Protein AF-A0A961GZ36-F1 (afdb_monomer)

Radius of gyration: 42.58 Å; Cα contacts (8 Å, |Δi|>4): 737; chains: 1; bounding box: 93×41×140 Å

Nearest PDB structures (foldseek):
  4g4x-assembly1_A  TM=8.400E-01  e=2.045E-06  Acinetobacter baumannii TCDC-AB0715
  4pwt-assembly1_A  TM=7.820E-01  e=7.778E-06  Yersinia pestis CO92
  3cyp-assembly3_B  TM=8.370E-01  e=1.594E-04  unclassified
  5jir-assembly3_B  TM=5.683E-01  e=6.422E-04  Treponema pallidum subsp. pallidum str. Nichols
  5jir-assembly3_A  TM=4.006E-01  e=1.689E-04  Treponema pallidum subsp. pallidum str. Nichols

Foldseek 3Di:
DVVVVVVVCVVVVVVVVVVVQVCCVPPVVVVLQVVLVVLLVVLVWPPWDWDDDPQEIAIATEHQDVVSLVSSVVSNCPSPPHDYDVVSSHYAYEWAWDWDDDPQEIEIATEDEDDCQLVVVVVQVCQQCVSHHYHDPRYYYDNRYDYDPPADPPDDCPGPRCVVVLVVSAFAWKWKWWDDPQEIEIATEALDPLLLVLQQVLCVVLSVRHYYHCPRYYYHNRYDHDLLSPRPLVSVLSNLQSNADDGWMWIAHPVLEIEIEFEDEPVSVVVSVVSCCSRSVNDHYHYHYQHAFDSLPGVPDDFPFPFDPVLVVVLCVVQPVDKQADDPLDLAGDPVSLVSLLVCLVSLVVSPPRFAKEWEFAFAPVDDPVSSQVSSQSNSVNSLVSSVVSVRHCPRYYYYYTGHDDPPRPNHDPDHGMIGMGTD

Sequence (424 aa):
MRLSLIFFMLILLPLATGVHAWLFCRDNLPALTQEAVTRLKDAGVRDPVVDVRFFDIAVTGEAPDPAAREKALASIRTLVPLRLQPGADRIHVLASLSAKLDQNTLSLSGWFPEGDEIKNVRQLFAELRPDLTIKSDDLHTAPEVRWPEGVKPPLTMNSAMLKPIIDILRVPAELHIKADGDEIVLSGLLSKAALKEELVATMAEVAGGRVVDPAALKASPHVLPASFAKEEALAAFVHSFFSVPPPRSFDIGSDGIPHLKGAATRQMESSWLGLLRPVTGSAKVDAQFTLVPSIYHFPGYQTQTRLPPEVLESLRQALHGFVITFETGTSRLSAEEQTHLATLAPALLAAGPALGLVIGAHPDPAGPASAEEALARARAGAVLSFLIEQGVPSADMNAVVFDPVPAGSPSAPAVPRSVELLIK

Secondary structure (DSSP, 8-state):
-HHHHHHHHHHHHHHHHHHHHHHIIIIIHHHHHHHHHHHHHHTT-EEEEEEEETTEEEEEEEESSHHHHHHHHHHHHTSTT-EEEEEEEEEEEEPEEEEEEETTEEEEEEEE-SSSHHHHHHHHHHHH-TTSEEEEEEEEE-TTEEPPTT--SSP-TT-TTTHHHHHHH-EE-EEEEEEETTEEEEEEEES-HHHHHHHHHHHHHHHTTSEEEEEEEEE-TTEEPPTT--HHHHHHHHHHHHSSPSPEEEEE-TT--EEEEEEE-HHHHHHHHHHHHHHHTTPPPEEEEEE-SSGGGSTTPPP---S-HHHHHHHHHHHTT-EEE--TT--PPPHHHHHHHHHHHHHHHHHGGG--EEEEE---TTS-HHHHHHHHHHHHHHHHHHHHHTT---TTEEEEEPPPPPTTSTTS-SSSSEEEEEE-

pLDDT: mean 90.59, std 4.97, range [60.5, 97.94]

Mean predicted aligned error: 10.3 Å

Structure (mmCIF, N/CA/C/O backbone):
data_AF-A0A961GZ36-F1
#
_entry.id   AF-A0A961GZ36-F1
#
loop_
_atom_site.group_PDB
_atom_site.id
_atom_site.type_symbol
_atom_site.label_atom_id
_atom_site.label_alt_id
_atom_site.label_comp_id
_atom_site.label_asym_id
_atom_site.label_entity_id
_atom_site.label_seq_id
_atom_site.pdbx_PDB_ins_code
_atom_site.Cartn_x
_atom_site.Cartn_y
_atom_site.Cartn_z
_atom_site.occupancy
_atom_site.B_iso_or_equiv
_atom_site.auth_seq_id
_atom_site.auth_comp_id
_atom_site.auth_asym_id
_atom_site.auth_atom_id
_atom_site.pdbx_PDB_model_num
ATOM 1 N N . MET A 1 1 ? 57.872 7.640 -95.550 1.00 60.50 1 MET A N 1
ATOM 2 C CA . MET A 1 1 ? 56.718 8.302 -94.889 1.00 60.50 1 MET A CA 1
ATOM 3 C C . MET A 1 1 ? 56.057 7.471 -93.784 1.00 60.50 1 MET A C 1
ATOM 5 O O . MET A 1 1 ? 55.723 8.056 -92.767 1.00 60.50 1 MET A O 1
ATOM 9 N N . ARG A 1 2 ? 55.907 6.138 -93.899 1.00 65.12 2 ARG A N 1
ATOM 10 C CA . ARG A 1 2 ? 55.229 5.316 -92.866 1.00 65.12 2 ARG A CA 1
ATOM 11 C C . ARG A 1 2 ? 55.937 5.270 -91.493 1.00 65.12 2 ARG A C 1
ATOM 13 O O . ARG A 1 2 ? 55.259 5.273 -90.479 1.00 65.12 2 ARG A O 1
ATOM 20 N N . LEU A 1 3 ? 57.275 5.310 -91.447 1.00 73.50 3 LEU A N 1
ATOM 21 C CA . LEU A 1 3 ? 58.051 5.235 -90.192 1.00 73.50 3 LEU A CA 1
ATOM 22 C C . LEU A 1 3 ? 57.933 6.501 -89.316 1.00 73.50 3 LEU A C 1
ATOM 24 O O . LEU A 1 3 ? 57.752 6.407 -88.109 1.00 73.50 3 LEU A O 1
ATOM 28 N N . SER A 1 4 ? 57.989 7.691 -89.922 1.00 74.69 4 SER A N 1
ATOM 29 C CA . SER A 1 4 ? 57.889 8.971 -89.199 1.00 74.69 4 SER A CA 1
ATOM 30 C C . SER A 1 4 ? 56.504 9.168 -88.565 1.00 74.69 4 SER A C 1
ATOM 32 O O . SER A 1 4 ? 56.396 9.699 -87.465 1.00 74.69 4 SER A O 1
ATOM 34 N N . LEU A 1 5 ? 55.458 8.643 -89.209 1.00 78.00 5 LEU A N 1
ATOM 35 C CA . LEU A 1 5 ? 54.084 8.672 -88.704 1.00 78.00 5 LEU A CA 1
ATOM 36 C C . LEU A 1 5 ? 53.902 7.763 -87.472 1.00 78.00 5 LEU A C 1
ATOM 38 O O . LEU A 1 5 ? 53.194 8.130 -86.538 1.00 78.00 5 LEU A O 1
ATOM 42 N N . ILE A 1 6 ? 54.609 6.626 -87.425 1.00 79.62 6 ILE A N 1
ATOM 43 C CA . ILE A 1 6 ? 54.638 5.726 -86.259 1.00 79.62 6 ILE A CA 1
ATOM 44 C C . ILE A 1 6 ? 55.345 6.395 -85.071 1.00 79.62 6 ILE A C 1
ATOM 46 O O . ILE A 1 6 ? 54.827 6.351 -83.959 1.00 79.62 6 ILE A O 1
ATOM 50 N N . PHE A 1 7 ? 56.479 7.069 -85.293 1.00 81.06 7 PHE A N 1
ATOM 51 C CA . PHE A 1 7 ? 57.174 7.809 -84.229 1.00 81.06 7 PHE A CA 1
ATOM 52 C C . PHE A 1 7 ? 56.338 8.969 -83.675 1.00 81.06 7 PHE A C 1
ATOM 54 O O . PHE A 1 7 ? 56.270 9.142 -82.460 1.00 81.06 7 PHE A O 1
ATOM 61 N N . PHE A 1 8 ? 55.647 9.720 -84.538 1.00 83.50 8 PHE A N 1
ATOM 62 C CA . PHE A 1 8 ? 54.717 10.757 -84.088 1.00 83.50 8 PHE A CA 1
ATOM 63 C C . PHE A 1 8 ? 53.566 10.179 -83.259 1.00 83.50 8 PHE A C 1
ATOM 65 O O . PHE A 1 8 ? 53.256 10.732 -82.209 1.00 83.50 8 PHE A O 1
ATOM 72 N N . MET A 1 9 ? 52.969 9.052 -83.667 1.00 80.50 9 MET A N 1
ATOM 73 C CA . MET A 1 9 ? 51.923 8.399 -82.868 1.00 80.50 9 MET A CA 1
ATOM 74 C C . MET A 1 9 ? 52.439 7.869 -81.525 1.00 80.50 9 MET A C 1
ATOM 76 O O . MET A 1 9 ? 51.750 8.019 -80.520 1.00 80.50 9 MET A O 1
ATOM 80 N N . LEU A 1 10 ? 53.654 7.316 -81.477 1.00 83.31 10 LEU A N 1
ATOM 81 C CA . LEU A 1 10 ? 54.268 6.832 -80.235 1.00 83.31 10 LEU A CA 1
ATOM 82 C C . LEU A 1 10 ? 54.576 7.958 -79.238 1.00 83.31 10 LEU A C 1
ATOM 84 O O . LEU A 1 10 ? 54.547 7.715 -78.038 1.00 83.31 10 LEU A O 1
ATOM 88 N N . ILE A 1 11 ? 54.843 9.177 -79.716 1.00 83.06 11 ILE A N 1
ATOM 89 C CA . ILE A 1 11 ? 55.066 10.360 -78.867 1.00 83.06 11 ILE A CA 1
ATOM 90 C C . ILE A 1 11 ? 53.740 11.038 -78.488 1.00 83.06 11 ILE A C 1
ATOM 92 O O . ILE A 1 11 ? 53.576 11.505 -77.362 1.00 83.06 11 ILE A O 1
ATOM 96 N N . LEU A 1 12 ? 52.769 11.080 -79.404 1.00 86.50 12 LEU A N 1
ATOM 97 C CA . LEU A 1 12 ? 51.469 11.712 -79.165 1.00 86.50 12 LEU A CA 1
ATOM 98 C C . LEU A 1 12 ? 50.587 10.909 -78.210 1.00 86.50 12 LEU A C 1
ATOM 100 O O . LEU A 1 12 ? 49.840 11.508 -77.443 1.00 86.50 12 LEU A O 1
ATOM 104 N N . LEU A 1 13 ? 50.679 9.578 -78.222 1.00 87.06 13 LEU A N 1
ATOM 105 C CA . LEU A 1 13 ? 49.897 8.716 -77.339 1.00 87.06 13 LEU A CA 1
ATOM 106 C C . LEU A 1 13 ? 50.131 9.013 -75.840 1.00 87.06 13 LEU A C 1
ATOM 108 O O . LEU A 1 13 ? 49.145 9.302 -75.162 1.00 87.06 13 LEU A O 1
ATOM 112 N N . PRO A 1 14 ? 51.372 9.025 -75.304 1.00 88.38 14 PRO A N 1
ATOM 113 C CA . PRO A 1 14 ? 51.609 9.333 -73.894 1.00 88.38 14 PRO A CA 1
ATOM 114 C C . PRO A 1 14 ? 51.188 10.764 -73.530 1.00 88.38 14 PRO A C 1
ATOM 116 O O . PRO A 1 14 ? 50.630 10.985 -72.453 1.00 88.38 14 PRO A O 1
ATOM 119 N N . LEU A 1 15 ? 51.378 11.727 -74.441 1.00 88.19 15 LEU A N 1
ATOM 120 C CA . LEU A 1 15 ? 50.942 13.110 -74.243 1.00 88.19 15 LEU A CA 1
ATOM 121 C C . LEU A 1 15 ? 49.411 13.202 -74.146 1.00 88.19 15 LEU A C 1
ATOM 123 O O . LEU A 1 15 ? 48.887 13.811 -73.215 1.00 88.19 15 LEU A O 1
ATOM 127 N N . ALA A 1 16 ? 48.693 12.545 -75.059 1.00 87.00 16 ALA A N 1
ATOM 128 C CA . ALA A 1 16 ? 47.236 12.487 -75.054 1.00 87.00 16 ALA A CA 1
ATOM 129 C C . ALA A 1 16 ? 46.701 11.790 -73.795 1.00 87.00 16 ALA A C 1
ATOM 131 O O . ALA A 1 16 ? 45.767 12.292 -73.173 1.00 87.00 16 ALA A O 1
ATOM 132 N N . THR A 1 17 ? 47.323 10.687 -73.360 1.00 86.69 17 THR A N 1
ATOM 133 C CA . THR A 1 17 ? 46.942 10.017 -72.106 1.00 86.69 17 THR A CA 1
ATOM 134 C C . THR A 1 17 ? 47.209 10.884 -70.878 1.00 86.69 17 THR A C 1
ATOM 136 O O . THR A 1 17 ? 46.384 10.910 -69.970 1.00 86.69 17 THR A O 1
ATOM 139 N N . GLY A 1 18 ? 48.312 11.640 -70.858 1.00 88.12 18 GLY A N 1
ATOM 140 C CA . GLY A 1 18 ? 48.641 12.549 -69.760 1.00 88.12 18 GLY A CA 1
ATOM 141 C C . GLY A 1 18 ? 47.663 13.719 -69.661 1.00 88.12 18 GLY A C 1
ATOM 142 O O . GLY A 1 18 ? 47.159 14.008 -68.579 1.00 88.12 18 GLY A O 1
ATOM 143 N N . VAL A 1 19 ? 47.327 14.343 -70.795 1.00 88.75 19 VAL A N 1
ATOM 144 C CA . VAL A 1 19 ? 46.321 15.417 -70.860 1.00 88.75 19 VAL A CA 1
ATOM 145 C C . VAL A 1 19 ? 44.942 14.894 -70.464 1.00 88.75 19 VAL A C 1
ATOM 147 O O . VAL A 1 19 ? 44.250 15.541 -69.683 1.00 88.75 19 VAL A O 1
ATOM 150 N N . HIS A 1 20 ? 44.550 13.710 -70.942 1.00 86.56 20 HIS A N 1
ATOM 151 C CA . HIS A 1 20 ? 43.265 13.120 -70.580 1.00 86.56 20 HIS A CA 1
ATOM 152 C C . HIS A 1 20 ? 43.189 12.781 -69.084 1.00 86.56 20 HIS A C 1
ATOM 154 O O . HIS A 1 20 ? 42.182 13.100 -68.449 1.00 86.56 20 HIS A O 1
ATOM 160 N N . ALA A 1 21 ? 44.237 12.187 -68.508 1.00 84.88 21 ALA A N 1
ATOM 161 C CA . ALA A 1 21 ? 44.302 11.898 -67.077 1.00 84.88 21 ALA A CA 1
ATOM 162 C C . ALA A 1 21 ? 44.250 13.186 -66.243 1.00 84.88 21 ALA A C 1
ATOM 164 O O . ALA A 1 21 ? 43.517 13.256 -65.261 1.00 84.88 21 ALA A O 1
ATOM 165 N N . TRP A 1 22 ? 44.966 14.230 -66.666 1.00 88.50 22 TRP A N 1
ATOM 166 C CA . TRP A 1 22 ? 44.941 15.525 -65.995 1.00 88.50 22 TRP A CA 1
ATOM 167 C C . TRP A 1 22 ? 43.556 16.184 -66.043 1.00 88.50 22 TRP A C 1
ATOM 169 O O . TRP A 1 22 ? 43.049 16.596 -65.002 1.00 88.50 22 TRP A O 1
ATOM 179 N N . LEU A 1 23 ? 42.910 16.222 -67.215 1.00 86.69 23 LEU A N 1
ATOM 180 C CA . LEU A 1 23 ? 41.544 16.742 -67.366 1.00 86.69 23 LEU A CA 1
ATOM 181 C C . LEU A 1 23 ? 40.539 15.940 -66.534 1.00 86.69 23 LEU A C 1
ATOM 183 O O . LEU A 1 23 ? 39.668 16.515 -65.889 1.00 86.69 23 LEU A O 1
ATOM 187 N N . PHE A 1 24 ? 40.681 14.614 -66.499 1.00 86.50 24 PHE A N 1
ATOM 188 C CA . PHE A 1 24 ? 39.834 13.758 -65.675 1.00 86.50 24 PHE A CA 1
ATOM 189 C C . PHE A 1 24 ? 39.994 14.067 -64.182 1.00 86.50 24 PHE A C 1
ATOM 191 O O . PHE A 1 24 ? 38.996 14.272 -63.495 1.00 86.50 24 PHE A O 1
ATOM 198 N N . CYS A 1 25 ? 41.232 14.169 -63.691 1.00 85.69 25 CYS A N 1
ATOM 199 C CA . CYS A 1 25 ? 41.509 14.491 -62.293 1.00 85.69 25 CYS A CA 1
ATOM 200 C C . CYS A 1 25 ? 41.062 15.905 -61.903 1.00 85.69 25 CYS A C 1
ATOM 202 O O . CYS A 1 25 ? 40.635 16.108 -60.770 1.00 85.69 25 CYS A O 1
ATOM 204 N N . ARG A 1 26 ? 41.166 16.882 -62.812 1.00 87.94 26 ARG A N 1
ATOM 205 C CA . ARG A 1 26 ? 40.810 18.276 -62.524 1.00 87.94 26 ARG A CA 1
ATOM 206 C C . ARG A 1 26 ? 39.303 18.515 -62.566 1.00 87.94 26 ARG A C 1
ATOM 208 O O . ARG A 1 26 ? 38.779 19.161 -61.665 1.00 87.94 26 ARG A O 1
ATOM 215 N N . ASP A 1 27 ? 38.627 17.997 -63.591 1.00 87.56 27 ASP A N 1
ATOM 216 C CA . ASP A 1 27 ? 37.259 18.414 -63.914 1.00 87.56 27 ASP A CA 1
ATOM 217 C C . ASP A 1 27 ? 36.219 17.339 -63.539 1.00 87.56 27 ASP A C 1
ATOM 219 O O . ASP A 1 27 ? 35.166 17.666 -62.995 1.00 87.56 27 ASP A O 1
ATOM 223 N N . ASN A 1 28 ? 36.513 16.050 -63.757 1.00 87.06 28 ASN A N 1
ATOM 224 C CA . ASN A 1 28 ? 35.546 14.967 -63.519 1.00 87.06 28 ASN A CA 1
ATOM 225 C C . ASN A 1 28 ? 35.609 14.401 -62.094 1.00 87.06 28 ASN A C 1
ATOM 227 O O . ASN A 1 28 ? 34.571 14.109 -61.505 1.00 87.06 28 ASN A O 1
ATOM 231 N N . LEU A 1 29 ? 36.809 14.245 -61.525 1.00 88.00 29 LEU A N 1
ATOM 232 C CA . LEU A 1 29 ? 36.986 13.608 -60.216 1.00 88.00 29 LEU A CA 1
ATOM 233 C C . LEU A 1 29 ? 36.260 14.363 -59.084 1.00 88.00 29 LEU A C 1
ATOM 235 O O . LEU A 1 29 ? 35.521 13.711 -58.350 1.00 88.00 29 LEU A O 1
ATOM 239 N N . PRO A 1 30 ? 36.346 15.706 -58.956 1.00 90.19 30 PRO A N 1
ATOM 240 C CA . PRO A 1 30 ? 35.606 16.427 -57.917 1.00 90.19 30 PRO A CA 1
ATOM 241 C C . PRO A 1 30 ? 34.084 16.290 -58.053 1.00 90.19 30 PRO A C 1
ATOM 243 O O . PRO A 1 30 ? 33.390 16.133 -57.050 1.00 90.19 30 PRO A O 1
ATOM 246 N N . ALA A 1 31 ? 33.568 16.310 -59.287 1.00 90.06 31 ALA A N 1
ATOM 247 C CA . ALA A 1 31 ? 32.140 16.159 -59.558 1.00 90.06 31 ALA A CA 1
ATOM 248 C C . ALA A 1 31 ? 31.639 14.757 -59.178 1.00 90.06 31 ALA A C 1
ATOM 250 O O . ALA A 1 31 ? 30.627 14.636 -58.490 1.00 90.06 31 ALA A O 1
ATOM 251 N N . LEU A 1 32 ? 32.386 13.710 -59.545 1.00 90.31 32 LEU A N 1
ATOM 252 C CA . LEU A 1 32 ? 32.070 12.324 -59.190 1.00 90.31 32 LEU A CA 1
ATOM 253 C C . LEU A 1 32 ? 32.143 12.087 -57.675 1.00 90.31 32 LEU A C 1
ATOM 255 O O . LEU A 1 32 ? 31.277 11.413 -57.120 1.00 90.31 32 LEU A O 1
ATOM 259 N N . THR A 1 33 ? 33.131 12.670 -56.985 1.00 91.31 33 THR A N 1
ATOM 260 C CA . THR A 1 33 ? 33.223 12.612 -55.517 1.00 91.31 33 THR A CA 1
ATOM 261 C C . THR A 1 33 ? 32.017 13.286 -54.865 1.00 91.31 33 THR A C 1
ATOM 263 O O . THR A 1 33 ? 31.412 12.720 -53.956 1.00 91.31 33 THR A O 1
ATOM 266 N N . GLN A 1 34 ? 31.623 14.469 -55.345 1.00 92.31 34 GLN A N 1
ATOM 267 C CA . GLN A 1 34 ? 30.468 15.189 -54.813 1.00 92.31 34 GLN A CA 1
ATOM 268 C C . GLN A 1 34 ? 29.155 14.438 -55.072 1.00 92.31 34 GLN A C 1
ATOM 270 O O . GLN A 1 34 ? 28.289 14.384 -54.195 1.00 92.31 34 GLN A O 1
ATOM 275 N N . GLU A 1 35 ? 29.006 13.827 -56.246 1.00 93.31 35 GLU A N 1
ATOM 276 C CA . GLU A 1 35 ? 27.854 12.988 -56.571 1.00 93.31 35 GLU A CA 1
ATOM 277 C C . GLU A 1 35 ? 27.797 11.750 -55.667 1.00 93.31 35 GLU A C 1
ATOM 279 O O . GLU A 1 35 ? 26.744 11.453 -55.104 1.00 93.31 35 GLU A O 1
ATOM 284 N N . ALA A 1 36 ? 28.928 11.073 -55.446 1.00 92.69 36 ALA A N 1
ATOM 285 C CA . ALA A 1 36 ? 29.014 9.938 -54.531 1.00 92.69 36 ALA A CA 1
ATOM 286 C C . ALA A 1 36 ? 28.624 10.328 -53.095 1.00 92.69 36 ALA A C 1
ATOM 288 O O . ALA A 1 36 ? 27.807 9.650 -52.475 1.00 92.69 36 ALA A O 1
ATOM 289 N N . VAL A 1 37 ? 29.139 11.453 -52.582 1.00 93.81 37 VAL A N 1
ATOM 290 C CA . VAL A 1 37 ? 28.753 11.992 -51.266 1.00 93.81 37 VAL A CA 1
ATOM 291 C C . VAL A 1 37 ? 27.253 12.284 -51.207 1.00 93.81 37 VAL A C 1
ATOM 293 O O . VAL A 1 37 ? 26.606 11.956 -50.214 1.00 93.81 37 VAL A O 1
ATOM 296 N N . THR A 1 38 ? 26.688 12.873 -52.262 1.00 94.31 38 THR A N 1
ATOM 297 C CA . THR A 1 38 ? 25.256 13.202 -52.332 1.00 94.31 38 THR A CA 1
ATOM 298 C C . THR A 1 38 ? 24.408 11.934 -52.268 1.00 94.31 38 THR A C 1
ATOM 300 O O . THR A 1 38 ? 23.538 11.833 -51.411 1.00 94.31 38 THR A O 1
ATOM 303 N N . ARG A 1 39 ? 24.742 10.907 -53.059 1.00 93.81 39 ARG A N 1
ATOM 304 C CA . ARG A 1 39 ? 24.033 9.617 -53.033 1.00 93.81 39 ARG A CA 1
ATOM 305 C C . ARG A 1 39 ? 24.123 8.911 -51.680 1.00 93.81 39 ARG A C 1
ATOM 307 O O . ARG A 1 39 ? 23.142 8.318 -51.240 1.00 93.81 39 ARG A O 1
ATOM 314 N N . LEU A 1 40 ? 25.272 8.987 -51.002 1.00 92.44 40 LEU A N 1
ATOM 315 C CA . LEU A 1 40 ? 25.424 8.436 -49.650 1.00 92.44 40 LEU A CA 1
ATOM 316 C C . LEU A 1 40 ? 24.527 9.166 -48.643 1.00 92.44 40 LEU A C 1
ATOM 318 O O . LEU A 1 40 ? 23.852 8.510 -47.851 1.00 92.44 40 LEU A O 1
ATOM 322 N N . LYS A 1 41 ? 24.464 10.500 -48.706 1.00 91.81 41 LYS A N 1
ATOM 323 C CA . LYS A 1 41 ? 23.565 11.297 -47.857 1.00 91.81 41 LYS A CA 1
ATOM 324 C C . LYS A 1 41 ? 22.093 11.006 -48.151 1.00 91.81 41 LYS A C 1
ATOM 326 O O . LYS A 1 41 ? 21.324 10.821 -47.213 1.00 91.81 41 LYS A O 1
ATOM 331 N N . ASP A 1 42 ? 21.716 10.882 -49.423 1.00 91.94 42 ASP A N 1
ATOM 332 C CA . ASP A 1 42 ? 20.350 10.539 -49.847 1.00 91.94 42 ASP A CA 1
ATOM 333 C C . ASP A 1 42 ? 19.940 9.124 -49.405 1.00 91.94 42 ASP A C 1
ATOM 335 O O . ASP A 1 42 ? 18.765 8.841 -49.160 1.00 91.94 42 ASP A O 1
ATOM 339 N N . ALA A 1 43 ? 20.915 8.221 -49.266 1.00 89.62 43 ALA A N 1
ATOM 340 C CA . ALA A 1 43 ? 20.726 6.895 -48.687 1.00 89.62 43 ALA A CA 1
ATOM 341 C C . ALA A 1 43 ? 20.703 6.895 -47.144 1.00 89.62 43 ALA A C 1
ATOM 343 O O . ALA A 1 43 ? 20.495 5.841 -46.545 1.00 89.62 43 ALA A O 1
ATOM 344 N N . GLY A 1 44 ? 20.880 8.053 -46.501 1.00 89.44 44 GLY A N 1
ATOM 345 C CA . GLY A 1 44 ? 20.821 8.220 -45.049 1.00 89.44 44 GLY A CA 1
ATOM 346 C C . GLY A 1 44 ? 22.146 8.002 -44.316 1.00 89.44 44 GLY A C 1
ATOM 347 O O . GLY A 1 44 ? 22.140 7.938 -43.087 1.00 89.44 44 GLY A O 1
ATOM 348 N N . VAL A 1 45 ? 23.274 7.892 -45.028 1.00 92.12 45 VAL A N 1
ATOM 349 C CA . VAL A 1 45 ? 24.601 7.727 -44.413 1.00 92.12 45 VAL A CA 1
ATOM 350 C C . VAL A 1 45 ? 25.052 9.044 -43.779 1.00 92.12 45 VAL A C 1
ATOM 352 O O . VAL A 1 45 ? 25.080 10.090 -44.433 1.00 92.12 45 VAL A O 1
ATOM 355 N N . ARG A 1 46 ? 25.427 8.985 -42.501 1.00 90.19 46 ARG A N 1
ATOM 356 C CA . ARG A 1 46 ? 25.977 10.102 -41.728 1.00 90.19 46 ARG A CA 1
ATOM 357 C C . ARG A 1 46 ? 27.488 10.176 -41.907 1.00 90.19 46 ARG A C 1
ATOM 359 O O . ARG A 1 46 ? 28.151 9.150 -42.060 1.00 90.19 46 ARG A O 1
ATOM 366 N N . ASP A 1 47 ? 27.985 11.410 -41.940 1.00 88.94 47 ASP A N 1
ATOM 367 C CA . ASP A 1 47 ? 29.397 11.764 -42.126 1.00 88.94 47 ASP A CA 1
ATOM 368 C C . ASP A 1 47 ? 30.124 10.943 -43.211 1.00 88.94 47 ASP A C 1
ATOM 370 O O . ASP A 1 47 ? 31.173 10.347 -42.954 1.00 88.94 47 ASP A O 1
ATOM 374 N N . PRO A 1 48 ? 29.579 10.884 -44.447 1.00 92.69 48 PRO A N 1
ATOM 375 C CA . PRO A 1 48 ? 30.187 10.097 -45.504 1.00 92.69 48 PRO A CA 1
ATOM 376 C C . PRO A 1 48 ? 31.520 10.711 -45.934 1.00 92.69 48 PRO A C 1
ATOM 378 O O . PRO A 1 48 ? 31.585 11.869 -46.354 1.00 92.69 48 PRO A O 1
ATOM 381 N N . VAL A 1 49 ? 32.572 9.898 -45.899 1.00 92.62 49 VAL A N 1
ATOM 382 C CA . VAL A 1 49 ? 33.882 10.222 -46.465 1.00 92.62 49 VAL A CA 1
ATOM 383 C C . VAL A 1 49 ? 34.088 9.363 -47.701 1.00 92.62 49 VAL A C 1
ATOM 385 O O . VAL A 1 49 ? 33.918 8.143 -47.670 1.00 92.62 49 VAL A O 1
ATOM 388 N N . VAL A 1 50 ? 34.446 10.016 -48.802 1.00 92.44 50 VAL A N 1
ATOM 389 C CA . VAL A 1 50 ? 34.676 9.375 -50.095 1.00 92.44 50 VAL A CA 1
ATOM 390 C C . VAL A 1 50 ? 36.100 9.685 -50.547 1.00 92.44 50 VAL A C 1
ATOM 392 O O . VAL A 1 50 ? 36.446 10.850 -50.733 1.00 92.44 50 VAL A O 1
ATOM 395 N N . ASP A 1 51 ? 36.915 8.646 -50.727 1.00 91.50 51 ASP A N 1
ATOM 396 C CA . ASP A 1 51 ? 38.252 8.729 -51.327 1.00 91.50 51 ASP A CA 1
ATOM 397 C C . ASP A 1 51 ? 38.186 8.113 -52.731 1.00 91.50 51 ASP A C 1
ATOM 399 O O . ASP A 1 51 ? 37.882 6.928 -52.885 1.00 91.50 51 ASP A O 1
ATOM 403 N N . VAL A 1 52 ? 38.431 8.924 -53.763 1.00 89.50 52 VAL A N 1
ATOM 404 C CA . VAL A 1 52 ? 38.441 8.480 -55.164 1.00 89.50 52 VAL A CA 1
ATOM 405 C C . VAL A 1 52 ? 39.873 8.500 -55.678 1.00 89.50 52 VAL A C 1
ATOM 407 O O . VAL A 1 52 ? 40.492 9.557 -55.804 1.00 89.50 52 VAL A O 1
ATOM 410 N N . ARG A 1 53 ? 40.390 7.323 -56.035 1.00 86.75 53 ARG A N 1
ATOM 411 C CA . ARG A 1 53 ? 41.721 7.142 -56.621 1.00 86.75 53 ARG A CA 1
ATOM 412 C C . ARG A 1 53 ? 41.572 6.643 -58.050 1.00 86.75 53 ARG A C 1
ATOM 414 O O . ARG A 1 53 ? 41.362 5.456 -58.287 1.00 86.75 53 ARG A O 1
ATOM 421 N N . PHE A 1 54 ? 41.688 7.560 -59.013 1.00 84.56 54 PHE A N 1
ATOM 422 C CA . PHE A 1 54 ? 41.376 7.305 -60.425 1.00 84.56 54 PHE A CA 1
ATOM 423 C C . PHE A 1 54 ? 39.941 6.783 -60.607 1.00 84.56 54 PHE A C 1
ATOM 425 O O . PHE A 1 54 ? 38.999 7.564 -60.524 1.00 84.56 54 PHE A O 1
ATOM 432 N N . PHE A 1 55 ? 39.777 5.480 -60.855 1.00 86.44 55 PHE A N 1
ATOM 433 C CA . PHE A 1 55 ? 38.481 4.824 -61.039 1.00 86.44 55 PHE A CA 1
ATOM 434 C C . PHE A 1 55 ? 38.048 4.013 -59.824 1.00 86.44 55 PHE A C 1
ATOM 436 O O . PHE A 1 55 ? 36.971 3.431 -59.853 1.00 86.44 55 PHE A O 1
ATOM 443 N N . ASP A 1 56 ? 38.860 3.944 -58.774 1.00 90.31 56 ASP A N 1
ATOM 444 C CA . ASP A 1 56 ? 38.550 3.150 -57.597 1.00 90.31 56 ASP A CA 1
ATOM 445 C C . ASP A 1 56 ? 38.030 4.071 -56.490 1.00 90.31 56 ASP A C 1
ATOM 447 O O . ASP A 1 56 ? 38.639 5.097 -56.179 1.00 90.31 56 ASP A O 1
ATOM 451 N N . ILE A 1 57 ? 36.879 3.718 -55.922 1.00 92.12 57 ILE A N 1
ATOM 452 C CA . ILE A 1 57 ? 36.220 4.481 -54.861 1.00 92.12 57 ILE A CA 1
ATOM 453 C C . ILE A 1 57 ? 36.287 3.704 -53.548 1.00 92.12 57 ILE A C 1
ATOM 455 O O . ILE A 1 57 ? 35.989 2.508 -53.502 1.00 92.12 57 ILE A O 1
ATOM 459 N N . ALA A 1 58 ? 36.665 4.399 -52.481 1.00 92.19 58 ALA A N 1
ATOM 460 C CA . ALA A 1 58 ? 36.538 3.946 -51.108 1.00 92.19 58 ALA A CA 1
ATOM 461 C C . ALA A 1 58 ? 35.544 4.846 -50.378 1.00 92.19 58 ALA A C 1
ATOM 463 O O . ALA A 1 58 ? 35.608 6.072 -50.478 1.00 92.19 58 ALA A O 1
ATOM 464 N N . VAL A 1 59 ? 34.620 4.227 -49.652 1.00 93.00 59 VAL A N 1
ATOM 465 C CA . VAL A 1 59 ? 33.566 4.923 -48.915 1.00 93.00 59 VAL A CA 1
ATOM 466 C C . VAL A 1 59 ? 33.616 4.522 -47.452 1.00 93.00 59 VAL A C 1
ATOM 468 O O . VAL A 1 59 ? 33.749 3.342 -47.117 1.00 93.00 59 VAL A O 1
ATOM 471 N N . THR A 1 60 ? 33.499 5.507 -46.572 1.00 90.62 60 THR A N 1
ATOM 472 C CA . THR A 1 60 ? 33.338 5.294 -45.136 1.00 90.62 60 THR A CA 1
ATOM 473 C C . THR A 1 60 ? 32.187 6.144 -44.621 1.00 90.62 60 THR A C 1
ATOM 475 O O . THR A 1 60 ? 31.926 7.216 -45.161 1.00 90.62 60 THR A O 1
ATOM 478 N N . GLY A 1 61 ? 31.497 5.687 -43.585 1.00 90.06 61 GLY A N 1
ATOM 479 C CA . GLY A 1 61 ? 30.411 6.447 -42.967 1.00 90.06 61 GLY A CA 1
ATOM 480 C C . GLY A 1 61 ? 29.540 5.575 -42.076 1.00 90.06 61 GLY A C 1
ATOM 481 O O . GLY A 1 61 ? 29.794 4.376 -41.928 1.00 90.06 61 GLY A O 1
ATOM 482 N N . GLU A 1 62 ? 28.497 6.172 -41.512 1.00 91.00 62 GLU A N 1
ATOM 483 C CA . GLU A 1 62 ? 27.581 5.492 -40.594 1.00 91.00 62 GLU A CA 1
ATOM 484 C C . GLU A 1 62 ? 26.185 5.375 -41.202 1.00 91.00 62 GLU A C 1
ATOM 486 O O . GLU A 1 62 ? 25.542 6.378 -41.509 1.00 91.00 62 GLU A O 1
ATOM 491 N N . ALA A 1 63 ? 25.703 4.149 -41.387 1.00 91.31 63 ALA A N 1
ATOM 492 C CA . ALA A 1 63 ? 24.338 3.888 -41.829 1.00 91.31 63 ALA A CA 1
ATOM 493 C C . ALA A 1 63 ? 23.407 3.665 -40.619 1.00 91.31 63 ALA A C 1
ATOM 495 O O . ALA A 1 63 ? 23.839 3.086 -39.620 1.00 91.31 63 ALA A O 1
ATOM 496 N N . PRO A 1 64 ? 22.132 4.093 -40.696 1.00 87.25 64 PRO A N 1
ATOM 497 C CA . PRO A 1 64 ? 21.176 3.939 -39.599 1.00 87.25 64 PRO A CA 1
ATOM 498 C C . PRO A 1 64 ? 20.740 2.483 -39.374 1.00 87.25 64 PRO A C 1
ATOM 500 O O . PRO A 1 64 ? 20.465 2.102 -38.241 1.00 87.25 64 PRO A O 1
ATOM 503 N N . ASP A 1 65 ? 20.691 1.676 -40.434 1.00 90.25 65 ASP A N 1
ATOM 504 C CA . ASP A 1 65 ? 20.313 0.264 -40.398 1.00 90.25 65 ASP A CA 1
ATOM 505 C C . ASP A 1 65 ? 20.981 -0.511 -41.561 1.00 90.25 65 ASP A C 1
ATOM 507 O O . ASP A 1 65 ? 21.527 0.107 -42.491 1.00 90.25 65 ASP A O 1
ATOM 511 N N . PRO A 1 66 ? 20.977 -1.860 -41.533 1.00 90.44 66 PRO A N 1
ATOM 512 C CA . PRO A 1 66 ? 21.588 -2.665 -42.592 1.00 90.44 66 PRO A CA 1
ATOM 513 C C . PRO A 1 66 ? 20.961 -2.465 -43.979 1.00 90.44 66 PRO A C 1
ATOM 515 O O . PRO A 1 66 ? 21.682 -2.462 -44.977 1.00 90.44 66 PRO A O 1
ATOM 518 N N . ALA A 1 67 ? 19.651 -2.216 -44.071 1.00 89.75 67 ALA A N 1
ATOM 519 C CA . ALA A 1 67 ? 18.982 -1.996 -45.355 1.00 89.75 67 ALA A CA 1
ATOM 520 C C . ALA A 1 67 ? 19.421 -0.670 -46.004 1.00 89.75 67 ALA A C 1
ATOM 522 O O . ALA A 1 67 ? 19.658 -0.601 -47.213 1.00 89.75 67 ALA A O 1
ATOM 523 N N . ALA A 1 68 ? 19.602 0.382 -45.205 1.00 89.62 68 ALA A N 1
ATOM 524 C CA . ALA A 1 68 ? 20.154 1.660 -45.630 1.00 89.62 68 ALA A CA 1
ATOM 525 C C . ALA A 1 68 ? 21.613 1.514 -46.080 1.00 89.62 68 ALA A C 1
ATOM 527 O O . ALA A 1 68 ? 21.992 2.080 -47.109 1.00 89.62 68 ALA A O 1
ATOM 528 N N . ARG A 1 69 ? 22.419 0.700 -45.379 1.00 92.25 69 ARG A N 1
ATOM 529 C CA . ARG A 1 69 ? 23.784 0.352 -45.811 1.00 92.25 69 ARG A CA 1
ATOM 530 C C . ARG A 1 69 ? 23.773 -0.314 -47.187 1.00 92.25 69 ARG A C 1
ATOM 532 O O . ARG A 1 69 ? 24.517 0.110 -48.070 1.00 92.25 69 ARG A O 1
ATOM 539 N N . GLU A 1 70 ? 22.934 -1.325 -47.399 1.00 90.94 70 GLU A N 1
ATOM 540 C CA . GLU A 1 70 ? 22.834 -2.006 -48.695 1.00 90.94 70 GLU A CA 1
ATOM 541 C C . GLU A 1 70 ? 22.380 -1.063 -49.811 1.00 90.94 70 GLU A C 1
ATOM 543 O O . GLU A 1 70 ? 22.990 -1.034 -50.884 1.00 90.94 70 GLU A O 1
ATOM 548 N N . LYS A 1 71 ? 21.367 -0.230 -49.544 1.00 91.44 71 LYS A N 1
ATOM 549 C CA . LYS A 1 71 ? 20.889 0.797 -50.476 1.00 91.44 71 LYS A CA 1
ATOM 550 C C . LYS A 1 71 ? 21.996 1.792 -50.834 1.00 91.44 71 LYS A C 1
ATOM 552 O O . LYS A 1 71 ? 22.163 2.120 -52.010 1.00 91.44 71 LYS A O 1
ATOM 557 N N . ALA A 1 72 ? 22.782 2.235 -49.852 1.00 92.00 72 ALA A N 1
ATOM 558 C CA . ALA A 1 72 ? 23.916 3.129 -50.061 1.00 92.00 72 ALA A CA 1
ATOM 559 C C . ALA A 1 72 ? 24.978 2.479 -50.960 1.00 92.00 72 ALA A C 1
ATOM 561 O O . ALA A 1 72 ? 25.379 3.064 -51.968 1.00 92.00 72 ALA A O 1
ATOM 562 N N . LEU A 1 73 ? 25.374 1.237 -50.672 1.00 91.81 73 LEU A N 1
ATOM 563 C CA . LEU A 1 73 ? 26.355 0.509 -51.483 1.00 91.81 73 LEU A CA 1
ATOM 564 C C . LEU A 1 73 ? 25.849 0.235 -52.903 1.00 91.81 73 LEU A C 1
ATOM 566 O O . LEU A 1 73 ? 26.609 0.380 -53.862 1.00 91.81 73 LEU A O 1
ATOM 570 N N . ALA A 1 74 ? 24.570 -0.106 -53.062 1.00 91.75 74 ALA A N 1
ATOM 571 C CA . ALA A 1 74 ? 23.944 -0.254 -54.371 1.00 91.75 74 ALA A CA 1
ATOM 572 C C . ALA A 1 74 ? 23.977 1.069 -55.156 1.00 91.75 74 ALA A C 1
ATOM 574 O O . ALA A 1 74 ? 24.368 1.079 -56.323 1.00 91.75 74 ALA A O 1
ATOM 575 N N . SER A 1 75 ? 23.660 2.196 -54.510 1.00 91.88 75 SER A N 1
ATOM 576 C CA . SER A 1 75 ? 23.682 3.519 -55.148 1.00 91.88 75 SER A CA 1
ATOM 577 C C . SER A 1 75 ? 25.077 3.913 -55.652 1.00 91.88 75 SER A C 1
ATOM 579 O O . SER A 1 75 ? 25.194 4.461 -56.752 1.00 91.88 75 SER A O 1
ATOM 581 N N . ILE A 1 76 ? 26.133 3.555 -54.912 1.00 92.56 76 ILE A N 1
ATOM 582 C CA . ILE A 1 76 ? 27.528 3.784 -55.306 1.00 92.56 76 ILE A CA 1
ATOM 583 C C . ILE A 1 76 ? 27.945 2.865 -56.454 1.00 92.56 76 ILE A C 1
ATOM 585 O O . ILE A 1 76 ? 28.576 3.323 -57.400 1.00 92.56 76 ILE A O 1
ATOM 589 N N . ARG A 1 77 ? 27.542 1.588 -56.436 1.00 90.69 77 ARG A N 1
ATOM 590 C CA . ARG A 1 77 ? 27.853 0.632 -57.517 1.00 90.69 77 ARG A CA 1
ATOM 591 C C . ARG A 1 77 ? 27.255 1.029 -58.870 1.00 90.69 77 ARG A C 1
ATOM 593 O O . ARG A 1 77 ? 27.774 0.617 -59.900 1.00 90.69 77 ARG A O 1
ATOM 600 N N . THR A 1 78 ? 26.184 1.825 -58.879 1.00 91.81 78 THR A N 1
ATOM 601 C CA . THR A 1 78 ? 25.586 2.353 -60.122 1.00 91.81 78 THR A CA 1
ATOM 602 C C . THR A 1 78 ? 26.293 3.596 -60.672 1.00 91.81 78 THR A C 1
ATOM 604 O O . THR A 1 78 ? 25.961 4.047 -61.768 1.00 91.81 78 THR A O 1
ATOM 607 N N . LEU A 1 79 ? 27.251 4.172 -59.940 1.00 88.88 79 LEU A N 1
ATOM 608 C CA . LEU A 1 79 ? 27.963 5.384 -60.339 1.00 88.88 79 LEU A CA 1
ATOM 609 C C . LEU A 1 79 ? 29.132 5.020 -61.269 1.00 88.88 79 LEU A C 1
ATOM 611 O O . LEU A 1 79 ? 30.282 4.890 -60.860 1.00 88.88 79 LEU A O 1
ATOM 615 N N . VAL A 1 80 ? 28.820 4.822 -62.550 1.00 83.69 80 VAL A N 1
ATOM 616 C CA . VAL A 1 80 ? 29.813 4.605 -63.615 1.00 83.69 80 VAL A CA 1
ATOM 617 C C . VAL A 1 80 ? 30.551 5.930 -63.873 1.00 83.69 80 VAL A C 1
ATOM 619 O O . VAL A 1 80 ? 29.879 6.952 -64.010 1.00 83.69 80 VAL A O 1
ATOM 622 N N . PRO A 1 81 ? 31.899 5.966 -63.964 1.00 85.62 81 PRO A N 1
ATOM 623 C CA . PRO A 1 81 ? 32.833 4.845 -64.149 1.00 85.62 81 PRO A CA 1
ATOM 624 C C . PRO A 1 81 ? 33.518 4.308 -62.875 1.00 85.62 81 PRO A C 1
ATOM 626 O O . PRO A 1 81 ? 34.501 3.575 -62.996 1.00 85.62 81 PRO A O 1
ATOM 629 N N . LEU A 1 82 ? 33.068 4.668 -61.670 1.00 88.50 82 LEU A N 1
ATOM 630 C CA . LEU A 1 82 ? 33.755 4.282 -60.434 1.00 88.50 82 LEU A CA 1
ATOM 631 C C . LEU A 1 82 ? 33.533 2.803 -60.074 1.00 88.50 82 LEU A C 1
ATOM 633 O O . LEU A 1 82 ? 32.465 2.231 -60.281 1.00 88.50 82 LEU A O 1
ATOM 637 N N . ARG A 1 83 ? 34.561 2.181 -59.492 1.00 90.31 83 ARG A N 1
ATOM 638 C CA . ARG A 1 83 ? 34.579 0.790 -59.035 1.00 90.31 83 ARG A CA 1
ATOM 639 C C . ARG A 1 83 ? 34.826 0.749 -57.536 1.00 90.31 83 ARG A C 1
ATOM 641 O O . ARG A 1 83 ? 35.866 1.186 -57.051 1.00 90.31 83 ARG A O 1
ATOM 648 N N . LEU A 1 84 ? 33.870 0.199 -56.801 1.00 90.31 84 LEU A N 1
ATOM 649 C CA . LEU A 1 84 ? 34.011 -0.034 -55.369 1.00 90.31 84 LEU A CA 1
ATOM 650 C C . LEU A 1 84 ? 34.853 -1.297 -55.151 1.00 90.31 84 LEU A C 1
ATOM 652 O O . LEU A 1 84 ? 34.411 -2.397 -55.491 1.00 90.31 84 LEU A O 1
ATOM 656 N N . GLN A 1 85 ? 36.068 -1.147 -54.620 1.00 85.12 85 GLN A N 1
ATOM 657 C CA . GLN A 1 85 ? 36.936 -2.296 -54.350 1.00 85.12 85 GLN A CA 1
ATOM 658 C C . GLN A 1 85 ? 36.395 -3.145 -53.181 1.00 85.12 85 GLN A C 1
ATOM 660 O O . GLN A 1 85 ? 35.832 -2.590 -52.232 1.00 85.12 85 GLN A O 1
ATOM 665 N N . PRO A 1 86 ? 36.591 -4.478 -53.193 1.00 81.44 86 PRO A N 1
ATOM 666 C CA . PRO A 1 86 ? 36.281 -5.322 -52.040 1.00 81.44 86 PRO A CA 1
ATOM 667 C C . PRO A 1 86 ? 37.014 -4.831 -50.780 1.00 81.44 86 PRO A C 1
ATOM 669 O O . PRO A 1 86 ? 38.233 -4.677 -50.798 1.00 81.44 86 PRO A O 1
ATOM 672 N N . GLY A 1 87 ? 36.285 -4.564 -49.692 1.00 81.38 87 GLY A N 1
ATOM 673 C CA . GLY A 1 87 ? 36.855 -4.064 -48.432 1.00 81.38 87 GLY A CA 1
ATOM 674 C C . GLY A 1 87 ? 37.086 -2.546 -48.378 1.00 81.38 87 GLY A C 1
ATOM 675 O O . GLY A 1 87 ? 37.532 -2.024 -47.349 1.00 81.38 87 GLY A O 1
ATOM 676 N N . ALA A 1 88 ? 36.763 -1.825 -49.456 1.00 85.31 88 ALA A N 1
ATOM 677 C CA . ALA A 1 88 ? 36.719 -0.364 -49.493 1.00 85.31 88 ALA A CA 1
ATOM 678 C C . ALA A 1 88 ? 35.325 0.199 -49.134 1.00 85.31 88 ALA A C 1
ATOM 680 O O . ALA A 1 88 ? 35.104 1.404 -49.209 1.00 85.31 88 ALA A O 1
ATOM 681 N N . ASP A 1 89 ? 34.395 -0.668 -48.724 1.00 86.56 89 ASP A N 1
ATOM 682 C CA . ASP A 1 89 ? 33.021 -0.387 -48.306 1.00 86.56 89 ASP A CA 1
ATOM 683 C C . ASP A 1 89 ? 32.880 -0.324 -46.775 1.00 86.56 89 ASP A C 1
ATOM 685 O O . ASP A 1 89 ? 32.146 -1.092 -46.145 1.00 86.56 89 ASP A O 1
ATOM 689 N N . ARG A 1 90 ? 33.583 0.620 -46.143 1.00 88.31 90 ARG A N 1
ATOM 690 C CA . ARG A 1 90 ? 33.622 0.773 -44.676 1.00 88.31 90 ARG A CA 1
ATOM 691 C C . ARG A 1 90 ? 32.456 1.616 -44.157 1.00 88.31 90 ARG A C 1
ATOM 693 O O . ARG A 1 90 ? 32.641 2.546 -43.375 1.00 88.31 90 ARG A O 1
ATOM 700 N N . ILE A 1 91 ? 31.254 1.304 -44.631 1.00 88.56 91 ILE A N 1
ATOM 701 C CA . ILE A 1 91 ? 30.016 1.837 -44.065 1.00 88.56 91 ILE A CA 1
ATOM 702 C C . ILE A 1 91 ? 29.623 0.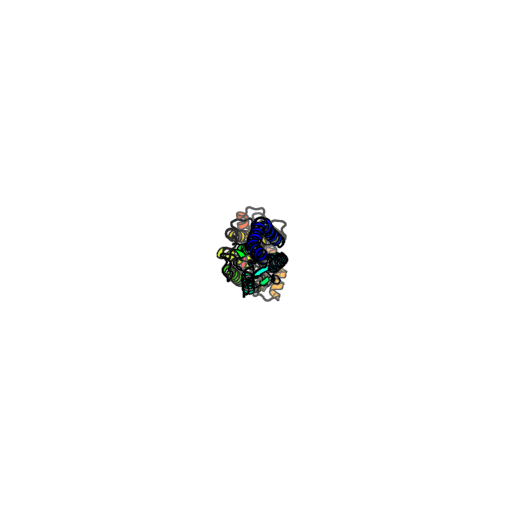914 -42.916 1.00 88.56 91 ILE A C 1
ATOM 704 O O . ILE A 1 91 ? 29.398 -0.281 -43.132 1.00 88.56 91 ILE A O 1
ATOM 708 N N . HIS A 1 92 ? 29.585 1.457 -41.706 1.00 88.19 92 HIS A N 1
ATOM 70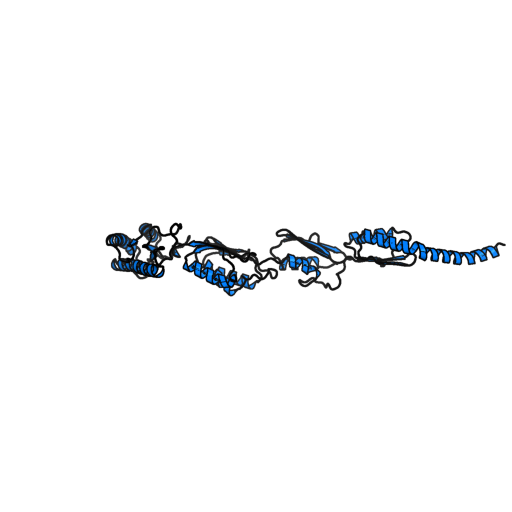9 C CA . HIS A 1 92 ? 29.268 0.719 -40.488 1.00 88.19 92 HIS A CA 1
ATOM 710 C C . HIS A 1 92 ? 27.850 1.049 -40.028 1.00 88.19 92 HIS A C 1
ATOM 712 O O . HIS A 1 92 ? 27.398 2.179 -40.183 1.00 88.19 92 HIS A O 1
ATOM 718 N N . VAL A 1 93 ? 27.151 0.065 -39.465 1.00 90.62 93 VAL A N 1
ATOM 719 C CA . VAL A 1 93 ? 25.898 0.302 -38.740 1.00 90.62 93 VAL A CA 1
ATOM 720 C C . VAL A 1 93 ? 26.246 0.314 -37.260 1.00 90.62 93 VAL A C 1
ATOM 722 O O . VAL A 1 93 ? 26.915 -0.600 -36.781 1.00 90.62 93 VAL A O 1
ATOM 725 N N . LEU A 1 94 ? 25.855 1.352 -36.529 1.00 90.88 94 LEU A N 1
ATOM 726 C CA . LEU A 1 94 ? 26.089 1.391 -35.087 1.00 90.88 94 LEU A CA 1
ATOM 727 C C . LEU A 1 94 ? 24.998 0.615 -34.355 1.00 90.88 94 LEU A C 1
ATOM 729 O O . LEU A 1 94 ? 23.825 0.671 -34.726 1.00 90.88 94 LEU A O 1
ATOM 733 N N . ALA A 1 95 ? 25.386 -0.093 -33.296 1.00 91.25 95 ALA A N 1
ATOM 734 C CA . ALA A 1 95 ? 24.427 -0.740 -32.420 1.00 91.25 95 ALA A CA 1
ATOM 735 C C . ALA A 1 95 ? 23.506 0.321 -31.815 1.00 91.25 95 ALA A C 1
ATOM 737 O O . ALA A 1 95 ? 23.951 1.384 -31.371 1.00 91.25 95 ALA A O 1
ATOM 738 N N . SER A 1 96 ? 22.215 0.024 -31.811 1.00 90.69 96 SER A N 1
ATOM 739 C CA . SER A 1 96 ? 21.190 0.937 -31.331 1.00 90.69 96 SER A CA 1
ATOM 740 C C . SER A 1 96 ? 20.173 0.160 -30.519 1.00 90.69 96 SER A C 1
ATOM 742 O O . SER A 1 96 ? 19.847 -0.982 -30.843 1.00 90.69 96 SER A O 1
ATOM 744 N N . LEU A 1 97 ? 19.670 0.790 -29.467 1.00 92.81 97 LEU A N 1
ATOM 745 C CA . LEU A 1 97 ? 18.587 0.257 -28.666 1.00 92.81 97 LEU A CA 1
ATOM 746 C C . LEU A 1 97 ? 17.657 1.404 -28.304 1.00 92.81 97 LEU A C 1
ATOM 748 O O . LEU A 1 97 ? 18.079 2.418 -27.748 1.00 92.81 97 LEU A O 1
ATOM 752 N N . SER A 1 98 ? 16.388 1.218 -28.620 1.00 90.25 98 SER A N 1
ATOM 753 C CA . SER A 1 98 ? 15.303 2.105 -28.245 1.00 90.25 98 SER A CA 1
ATOM 754 C C . SER A 1 98 ? 14.238 1.301 -27.520 1.00 90.25 98 SER A C 1
ATOM 756 O O . SER A 1 98 ? 14.024 0.118 -27.800 1.00 90.25 98 SER A O 1
ATOM 758 N N . ALA A 1 99 ? 13.562 1.952 -26.584 1.00 92.44 99 ALA A N 1
ATOM 759 C CA . ALA A 1 99 ? 12.471 1.352 -25.847 1.00 92.44 99 ALA A CA 1
ATOM 760 C C . ALA A 1 99 ? 11.264 2.278 -25.825 1.00 92.44 99 ALA A C 1
ATOM 762 O O . ALA A 1 99 ? 11.388 3.494 -25.669 1.00 92.44 99 ALA A O 1
ATOM 763 N N . LYS A 1 100 ? 10.087 1.673 -25.931 1.00 91.31 100 LYS A N 1
ATOM 764 C CA . LYS A 1 100 ? 8.807 2.342 -25.748 1.00 91.31 100 LYS A CA 1
ATOM 765 C C . LYS A 1 100 ? 8.023 1.607 -24.673 1.00 91.31 100 LYS A C 1
ATOM 767 O O . LYS A 1 100 ? 7.789 0.404 -24.789 1.00 91.31 100 LYS A O 1
ATOM 772 N N . LEU A 1 101 ? 7.634 2.338 -23.635 1.00 88.25 101 LEU A N 1
ATOM 773 C CA . LEU A 1 101 ? 6.762 1.834 -22.584 1.00 88.25 101 LEU A CA 1
ATOM 774 C C . LEU A 1 101 ? 5.319 2.209 -22.923 1.00 88.25 101 LEU A C 1
ATOM 776 O O . LEU A 1 101 ? 5.013 3.389 -23.089 1.00 88.25 101 LEU A O 1
ATOM 780 N N . ASP A 1 102 ? 4.454 1.206 -23.037 1.00 87.94 102 ASP A N 1
ATOM 781 C CA . ASP A 1 102 ? 3.012 1.387 -23.189 1.00 87.94 102 ASP A CA 1
ATOM 782 C C . ASP A 1 102 ? 2.289 0.552 -22.132 1.00 87.94 102 ASP A C 1
ATOM 784 O O . ASP A 1 102 ? 2.347 -0.682 -22.147 1.00 87.94 102 ASP A O 1
ATOM 788 N N . GLN A 1 103 ? 1.657 1.236 -21.176 1.00 84.06 103 GLN A N 1
ATOM 789 C CA . GLN A 1 103 ? 1.027 0.639 -19.997 1.00 84.06 103 GLN A CA 1
ATOM 790 C C . GLN A 1 103 ? 1.977 -0.329 -19.267 1.00 84.06 103 GLN A C 1
ATOM 792 O O . GLN A 1 103 ? 2.928 0.107 -18.623 1.00 84.06 103 GLN A O 1
ATOM 797 N N . ASN A 1 104 ? 1.735 -1.637 -19.391 1.00 87.06 104 ASN A N 1
ATOM 798 C CA . ASN A 1 104 ? 2.509 -2.697 -18.749 1.00 87.06 104 ASN A CA 1
ATOM 799 C C . ASN A 1 104 ? 3.411 -3.475 -19.729 1.00 87.06 104 ASN A C 1
ATOM 801 O O . ASN A 1 104 ? 3.891 -4.562 -19.406 1.00 87.06 104 ASN A O 1
ATOM 805 N N . THR A 1 105 ? 3.611 -2.960 -20.947 1.00 90.56 105 THR A N 1
ATOM 806 C CA . THR A 1 105 ? 4.423 -3.603 -21.988 1.00 90.56 105 THR A CA 1
ATOM 807 C C . THR A 1 105 ? 5.614 -2.730 -22.373 1.00 90.56 105 THR A C 1
ATOM 809 O O . THR A 1 105 ? 5.449 -1.605 -22.847 1.00 90.56 105 THR A O 1
ATOM 812 N N . LEU A 1 106 ? 6.824 -3.269 -22.224 1.00 92.19 106 LEU A N 1
ATOM 813 C CA . LEU A 1 106 ? 8.057 -2.651 -22.703 1.00 92.19 106 LEU A CA 1
ATOM 814 C C . LEU A 1 106 ? 8.404 -3.228 -24.075 1.00 92.19 106 LEU A C 1
ATOM 816 O O . LEU A 1 106 ? 8.760 -4.400 -24.176 1.00 92.19 106 LEU A O 1
ATOM 820 N N . SER A 1 107 ? 8.297 -2.412 -25.122 1.00 93.44 107 SER A N 1
ATOM 821 C CA . SER A 1 107 ? 8.677 -2.803 -26.484 1.00 93.44 107 SER A CA 1
ATOM 822 C C . SER A 1 107 ? 10.089 -2.315 -26.781 1.00 93.44 107 SER A C 1
ATOM 824 O O . SER A 1 107 ? 10.357 -1.114 -26.711 1.00 93.44 107 SER A O 1
ATOM 826 N N . LEU A 1 108 ? 10.986 -3.250 -27.081 1.00 94.19 108 LEU A N 1
ATOM 827 C CA . LEU A 1 108 ? 12.387 -2.999 -27.405 1.00 94.19 108 LEU A CA 1
ATOM 828 C C . LEU A 1 108 ? 12.592 -3.118 -28.915 1.00 94.19 108 LEU A C 1
ATOM 830 O O . LEU A 1 108 ? 12.155 -4.093 -29.520 1.00 94.19 108 LEU A O 1
ATOM 834 N N . SER A 1 109 ? 13.284 -2.144 -29.501 1.00 92.81 109 SER A N 1
ATOM 835 C CA . SER A 1 109 ? 13.624 -2.112 -30.928 1.00 92.81 109 SER A CA 1
ATOM 836 C C . SER A 1 109 ? 15.079 -1.696 -31.115 1.00 92.81 109 SER A C 1
ATOM 838 O O . SER A 1 109 ? 15.606 -0.907 -30.323 1.00 92.81 109 SER A O 1
ATOM 840 N N . GLY A 1 110 ? 15.749 -2.240 -32.129 1.00 92.56 110 GLY A N 1
ATOM 841 C CA . GLY A 1 110 ? 17.148 -1.911 -32.367 1.00 92.56 110 GLY A CA 1
ATOM 842 C C . GLY A 1 110 ? 17.961 -2.991 -33.062 1.00 92.56 110 GLY A C 1
ATOM 843 O O . GLY A 1 110 ? 17.458 -4.038 -33.468 1.00 92.56 110 GLY A O 1
ATOM 844 N N . TRP A 1 111 ? 19.254 -2.708 -33.165 1.00 92.69 111 TRP A N 1
ATOM 845 C CA . TRP A 1 111 ? 20.227 -3.517 -33.887 1.00 92.69 111 TRP A CA 1
ATOM 846 C C . TRP A 1 111 ? 21.430 -3.796 -33.001 1.00 92.69 111 TRP A C 1
ATOM 848 O O . TRP A 1 111 ? 21.995 -2.880 -32.401 1.00 92.69 111 TRP A O 1
ATOM 858 N N . PHE A 1 112 ? 21.843 -5.057 -32.973 1.00 93.38 11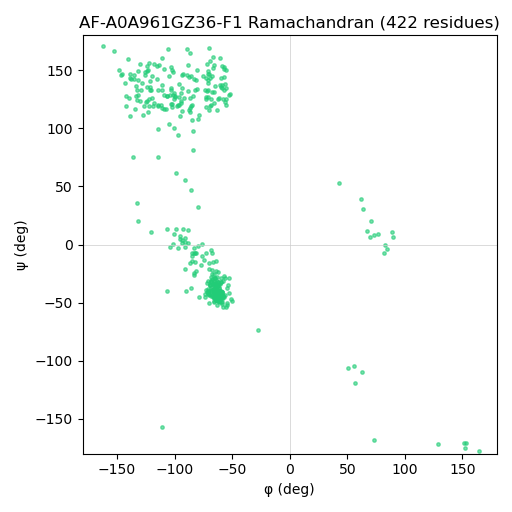2 PHE A N 1
ATOM 859 C CA . PHE A 1 112 ? 22.995 -5.542 -32.231 1.00 93.38 112 PHE A CA 1
ATOM 860 C C . PHE A 1 112 ? 23.979 -6.268 -33.155 1.00 93.38 112 PHE A C 1
ATOM 862 O O . PHE A 1 112 ? 23.572 -6.825 -34.179 1.00 93.38 112 PHE A O 1
ATOM 869 N N . PRO A 1 113 ? 25.274 -6.301 -32.803 1.00 91.62 113 PRO A N 1
ATOM 870 C CA . PRO A 1 113 ? 26.204 -7.253 -33.398 1.00 91.62 113 PRO A CA 1
ATOM 871 C C . PRO A 1 113 ? 25.762 -8.695 -33.106 1.00 91.62 113 PRO A C 1
ATOM 873 O O . PRO A 1 113 ? 25.009 -8.941 -32.161 1.00 91.62 113 PRO A O 1
ATOM 876 N N . GLU A 1 114 ? 26.244 -9.657 -33.890 1.00 88.44 114 GLU A N 1
ATOM 877 C CA . GLU A 1 114 ? 25.997 -11.079 -33.620 1.00 88.44 114 GLU A CA 1
ATOM 878 C C . GLU A 1 114 ? 26.488 -11.480 -32.217 1.00 88.44 114 GLU A C 1
ATOM 880 O O . GLU A 1 114 ? 27.601 -11.141 -31.807 1.00 88.44 114 GLU A O 1
ATOM 885 N N . GLY A 1 115 ? 25.645 -12.203 -31.477 1.00 87.81 115 GLY A N 1
ATOM 886 C CA . GLY A 1 115 ? 25.930 -12.654 -30.117 1.00 87.81 115 GLY A CA 1
ATOM 887 C C . GLY A 1 115 ? 24.668 -12.810 -29.267 1.00 87.81 115 GLY A C 1
ATOM 888 O O . GLY A 1 115 ? 23.546 -12.699 -29.758 1.00 87.81 115 GLY A O 1
ATOM 889 N N . ASP A 1 116 ? 24.859 -13.030 -27.965 1.00 89.44 116 ASP A N 1
ATOM 890 C CA . ASP A 1 116 ? 23.777 -13.296 -27.003 1.00 89.44 116 ASP A CA 1
ATOM 891 C C . ASP A 1 116 ? 23.171 -12.025 -26.371 1.00 89.44 116 ASP A C 1
ATOM 893 O O . ASP A 1 116 ? 22.410 -12.092 -25.403 1.00 89.44 116 ASP A O 1
ATOM 897 N N . GLU A 1 117 ? 23.474 -10.839 -26.901 1.00 89.06 117 GLU A N 1
ATOM 898 C CA . GLU A 1 117 ? 23.104 -9.576 -26.248 1.00 89.06 117 GLU A CA 1
ATOM 899 C C . GLU A 1 117 ? 21.601 -9.331 -26.172 1.00 89.06 117 GLU A C 1
ATOM 901 O O . GLU A 1 117 ? 21.128 -8.800 -25.172 1.00 89.06 117 GLU A O 1
ATOM 906 N N . ILE A 1 118 ? 20.822 -9.771 -27.164 1.00 90.62 118 ILE A N 1
ATOM 907 C CA . ILE A 1 118 ? 19.354 -9.673 -27.098 1.00 90.62 118 ILE A CA 1
ATOM 908 C C . ILE A 1 118 ? 18.827 -10.427 -25.868 1.00 90.62 118 ILE A C 1
ATOM 910 O O . ILE A 1 118 ? 17.950 -9.935 -25.153 1.00 90.62 118 ILE A O 1
ATOM 914 N N . LYS A 1 119 ? 19.395 -11.605 -25.579 1.00 90.62 119 LYS A N 1
ATOM 915 C CA . LYS A 1 119 ? 19.036 -12.404 -24.406 1.00 90.62 119 LYS A CA 1
ATOM 916 C C . LYS A 1 119 ? 19.475 -11.712 -23.115 1.00 90.62 119 LYS A C 1
ATOM 918 O O . LYS A 1 119 ? 18.670 -11.632 -22.188 1.00 90.62 119 LYS A O 1
ATOM 923 N N . ASN A 1 120 ? 20.694 -11.170 -23.078 1.00 90.25 120 ASN A N 1
ATOM 924 C CA . ASN A 1 120 ? 21.221 -10.434 -21.924 1.00 90.25 120 ASN A CA 1
ATOM 925 C C . ASN A 1 120 ? 20.362 -9.205 -21.598 1.00 90.25 120 ASN A C 1
ATOM 927 O O . ASN A 1 120 ? 19.970 -9.012 -20.452 1.00 90.25 120 ASN A O 1
ATOM 931 N N . VAL A 1 121 ? 20.003 -8.409 -22.609 1.00 90.56 121 VAL A N 1
ATOM 932 C CA . VAL A 1 121 ? 19.150 -7.222 -22.461 1.00 90.56 121 VAL A CA 1
ATOM 933 C C . VAL A 1 121 ? 17.752 -7.609 -21.976 1.00 90.56 121 VAL A C 1
ATOM 935 O O . VAL A 1 121 ? 17.213 -6.966 -21.075 1.00 90.56 121 VAL A O 1
ATOM 938 N N . ARG A 1 122 ? 17.167 -8.685 -22.518 1.00 91.31 122 ARG A N 1
ATOM 939 C CA . ARG A 1 122 ? 15.859 -9.181 -22.071 1.00 91.31 122 ARG A CA 1
ATOM 940 C C . ARG A 1 122 ? 15.888 -9.631 -20.612 1.00 91.31 122 ARG A C 1
ATOM 942 O O . ARG A 1 122 ? 14.972 -9.295 -19.866 1.00 91.31 122 ARG A O 1
ATOM 949 N N . GLN A 1 123 ? 16.913 -10.381 -20.212 1.00 90.94 123 GLN A N 1
ATOM 950 C CA . GLN A 1 123 ? 17.076 -10.819 -18.827 1.00 90.94 123 GLN A CA 1
ATOM 951 C C . GLN A 1 123 ? 17.266 -9.621 -17.894 1.00 90.94 123 GLN A C 1
ATOM 953 O O . GLN A 1 123 ? 16.571 -9.522 -16.888 1.00 90.94 123 GLN A O 1
ATOM 958 N N . LEU A 1 124 ? 18.129 -8.678 -18.278 1.00 90.12 124 LEU A N 1
ATOM 959 C CA . LEU A 1 124 ? 18.374 -7.455 -17.527 1.00 90.12 124 LEU A CA 1
ATOM 960 C C . LEU A 1 124 ? 17.060 -6.700 -17.277 1.00 90.12 124 LEU A C 1
ATOM 962 O O . LEU A 1 124 ? 16.722 -6.423 -16.131 1.00 90.12 124 LEU A O 1
ATOM 966 N N . PHE A 1 125 ? 16.261 -6.432 -18.316 1.00 90.06 125 PHE A N 1
ATOM 967 C CA . PHE A 1 125 ? 14.980 -5.743 -18.133 1.00 90.06 125 PHE A CA 1
ATOM 968 C C . PHE A 1 125 ? 13.960 -6.543 -17.308 1.00 90.06 125 PHE A C 1
ATOM 970 O O . PHE A 1 125 ? 13.184 -5.934 -16.572 1.00 90.06 125 PHE A O 1
ATOM 977 N N . ALA A 1 126 ? 13.974 -7.878 -17.382 1.00 88.75 126 ALA A N 1
ATOM 978 C CA . ALA A 1 126 ? 13.092 -8.728 -16.580 1.00 88.75 126 ALA A CA 1
ATOM 979 C C . ALA A 1 126 ? 13.452 -8.684 -15.087 1.00 88.75 126 ALA A C 1
ATOM 981 O O . ALA A 1 126 ? 12.561 -8.685 -14.240 1.00 88.75 126 ALA A O 1
ATOM 982 N N . GLU A 1 127 ? 14.745 -8.600 -14.767 1.00 86.81 127 GLU A N 1
ATOM 983 C CA . GLU A 1 127 ? 15.240 -8.399 -13.401 1.00 86.81 127 GLU A CA 1
ATOM 984 C C . GLU A 1 127 ? 14.929 -6.981 -12.896 1.00 86.81 127 GLU A C 1
ATOM 986 O O . GLU A 1 127 ? 14.520 -6.794 -11.750 1.00 86.81 127 GLU A O 1
ATOM 991 N N . LEU A 1 128 ? 15.069 -5.977 -13.767 1.00 85.12 128 LEU A N 1
ATOM 992 C CA . LEU A 1 128 ? 14.780 -4.572 -13.473 1.00 85.12 128 LEU A CA 1
ATOM 993 C C . LEU A 1 128 ? 13.301 -4.318 -13.162 1.00 85.12 128 LEU A C 1
ATOM 995 O O . LEU A 1 128 ? 12.976 -3.602 -12.214 1.00 85.12 128 LEU A O 1
ATOM 999 N N . ARG A 1 129 ? 12.402 -4.840 -13.996 1.00 85.94 129 ARG A N 1
ATOM 1000 C CA . ARG A 1 129 ? 10.959 -4.578 -13.949 1.00 85.94 129 ARG A CA 1
ATOM 1001 C C . ARG A 1 129 ? 10.181 -5.886 -14.126 1.00 85.94 129 ARG A C 1
ATOM 1003 O O . ARG A 1 129 ? 9.605 -6.119 -15.190 1.00 85.94 129 ARG A O 1
ATOM 1010 N N . PRO A 1 130 ? 10.129 -6.738 -13.083 1.00 83.75 130 PRO A N 1
ATOM 1011 C CA . PRO A 1 130 ? 9.424 -8.026 -13.121 1.00 83.75 130 PRO A CA 1
ATOM 1012 C C . PRO A 1 130 ? 7.893 -7.881 -13.199 1.00 83.75 130 PRO A C 1
ATOM 1014 O O . PRO A 1 130 ? 7.148 -8.862 -13.230 1.00 83.75 130 PRO A O 1
ATOM 1017 N N . ASP A 1 131 ? 7.383 -6.658 -13.130 1.00 81.81 131 ASP A N 1
ATOM 1018 C CA . ASP A 1 131 ? 5.994 -6.287 -13.363 1.00 81.81 131 ASP A CA 1
ATOM 1019 C C . ASP A 1 131 ? 5.650 -6.108 -14.849 1.00 81.81 131 ASP A C 1
ATOM 1021 O O . ASP A 1 131 ? 4.494 -6.323 -15.214 1.00 81.81 131 ASP A O 1
ATOM 1025 N N . LEU A 1 132 ? 6.632 -5.804 -15.705 1.00 88.50 132 LEU A N 1
ATOM 1026 C CA . LEU A 1 132 ? 6.416 -5.519 -17.123 1.00 88.50 132 LEU A CA 1
ATOM 1027 C C . LEU A 1 132 ? 6.479 -6.771 -18.006 1.00 88.50 132 LEU A C 1
ATOM 1029 O O . LEU A 1 132 ? 7.297 -7.671 -17.819 1.00 88.50 132 LEU A O 1
ATOM 1033 N N . THR A 1 133 ? 5.663 -6.779 -19.060 1.00 90.69 133 THR A N 1
ATOM 1034 C CA . THR A 1 133 ? 5.797 -7.727 -20.174 1.00 90.69 133 THR A CA 1
ATOM 1035 C C . THR A 1 133 ? 6.787 -7.175 -21.197 1.00 90.69 133 THR A C 1
ATOM 1037 O O . THR A 1 133 ? 6.567 -6.107 -21.766 1.00 90.69 133 THR A O 1
ATOM 1040 N N . ILE A 1 134 ? 7.881 -7.892 -21.453 1.00 92.50 134 ILE A N 1
ATOM 1041 C CA . ILE A 1 134 ? 8.947 -7.438 -22.359 1.00 92.50 134 ILE A CA 1
ATOM 1042 C C . ILE A 1 134 ? 8.734 -8.033 -23.751 1.00 92.50 134 ILE A C 1
ATOM 1044 O O . ILE A 1 134 ? 8.756 -9.255 -23.910 1.00 92.50 134 ILE A O 1
ATOM 1048 N N . LYS A 1 135 ? 8.566 -7.169 -24.757 1.00 93.38 135 LYS A N 1
ATOM 1049 C CA . LYS A 1 135 ? 8.528 -7.527 -26.181 1.00 93.38 135 LYS A CA 1
ATOM 1050 C C . LYS A 1 135 ? 9.846 -7.150 -26.843 1.00 93.38 135 LYS A C 1
ATOM 1052 O O . LYS A 1 135 ? 10.297 -6.014 -26.722 1.00 93.38 135 LYS A O 1
ATOM 1057 N N . SER A 1 136 ? 10.451 -8.102 -27.544 1.00 92.25 136 SER A N 1
ATOM 1058 C CA . SER A 1 136 ? 11.771 -7.951 -28.171 1.00 92.25 136 SER A CA 1
ATOM 1059 C C . SER A 1 136 ? 11.788 -8.410 -29.630 1.00 92.25 136 SER A C 1
ATOM 1061 O O . SER A 1 136 ? 12.851 -8.742 -30.142 1.00 92.25 136 SER A O 1
ATOM 1063 N N . ASP A 1 137 ? 10.623 -8.483 -30.277 1.00 90.94 137 ASP A N 1
ATOM 1064 C CA . ASP A 1 137 ? 10.480 -9.014 -31.642 1.00 90.94 137 ASP A CA 1
ATOM 1065 C C . ASP A 1 137 ? 11.151 -8.107 -32.692 1.00 90.94 137 ASP A C 1
ATOM 1067 O O . ASP A 1 137 ? 11.622 -8.588 -33.720 1.00 90.94 137 ASP A O 1
ATOM 1071 N N . ASP A 1 138 ? 11.276 -6.813 -32.380 1.00 92.25 138 ASP A N 1
ATOM 1072 C CA . ASP A 1 138 ? 11.925 -5.793 -33.214 1.00 92.25 138 ASP A CA 1
ATOM 1073 C C . ASP A 1 138 ? 13.420 -5.606 -32.870 1.00 92.25 138 ASP A C 1
ATOM 1075 O O . ASP A 1 138 ? 14.042 -4.605 -33.245 1.00 92.25 138 ASP A O 1
ATOM 1079 N N . LEU A 1 139 ? 14.005 -6.531 -32.097 1.00 92.50 139 LEU A N 1
ATOM 1080 C CA . LEU A 1 139 ? 15.449 -6.594 -31.882 1.00 92.50 139 LEU A CA 1
ATOM 1081 C C . LEU A 1 139 ? 16.083 -7.528 -32.908 1.00 92.50 139 LEU A C 1
ATOM 1083 O O . LEU A 1 139 ? 15.724 -8.701 -33.016 1.00 92.50 139 LEU A O 1
ATOM 1087 N N . HIS A 1 140 ? 17.080 -7.016 -33.618 1.00 93.12 140 HIS A N 1
ATOM 1088 C CA . HIS A 1 140 ? 17.750 -7.749 -34.682 1.00 93.12 140 HIS A CA 1
ATOM 1089 C C . HIS A 1 140 ? 19.259 -7.827 -34.448 1.00 93.12 140 HIS A C 1
ATOM 1091 O O . HIS A 1 140 ? 19.868 -6.921 -33.876 1.00 93.12 140 HIS A O 1
ATOM 1097 N N . THR A 1 141 ? 19.871 -8.910 -34.924 1.00 92.00 141 THR A N 1
ATOM 1098 C CA . THR A 1 141 ? 21.329 -9.072 -34.980 1.00 92.00 141 THR A CA 1
ATOM 1099 C C . THR A 1 141 ? 21.798 -9.059 -36.423 1.00 92.00 141 THR A C 1
ATOM 1101 O O . THR A 1 141 ? 21.182 -9.717 -37.263 1.00 92.00 141 THR A O 1
ATOM 1104 N N . ALA A 1 142 ? 22.897 -8.367 -36.706 1.00 89.38 142 ALA A N 1
ATOM 1105 C CA . ALA A 1 142 ? 23.526 -8.405 -38.022 1.00 89.38 142 ALA A CA 1
ATOM 1106 C C . ALA A 1 142 ? 25.059 -8.280 -37.921 1.00 89.38 142 ALA A C 1
ATOM 1108 O O . ALA A 1 142 ? 25.560 -7.567 -37.044 1.00 89.38 142 ALA A O 1
ATOM 1109 N N . PRO A 1 143 ? 25.821 -8.941 -38.814 1.00 87.38 143 PRO A N 1
ATOM 1110 C CA . PRO A 1 143 ? 27.282 -8.961 -38.756 1.00 87.38 143 PRO A CA 1
ATOM 1111 C C . PRO A 1 143 ? 27.923 -7.609 -39.101 1.00 87.38 143 PRO A C 1
ATOM 1113 O O . PRO A 1 143 ? 29.069 -7.357 -38.726 1.00 87.38 143 PRO A O 1
ATOM 1116 N N . GLU A 1 144 ? 27.217 -6.711 -39.801 1.00 85.75 144 GLU A N 1
ATOM 1117 C CA . GLU A 1 144 ? 27.749 -5.384 -40.146 1.00 85.75 144 GLU A CA 1
ATOM 1118 C C . GLU A 1 144 ? 27.598 -4.352 -39.017 1.00 85.75 144 GLU A C 1
ATOM 1120 O O . GLU A 1 144 ? 28.128 -3.237 -39.124 1.00 85.75 144 GLU A O 1
ATOM 1125 N N . VAL A 1 145 ? 26.883 -4.713 -37.947 1.00 90.69 145 VAL A N 1
ATOM 1126 C CA . VAL A 1 145 ? 26.627 -3.843 -36.799 1.00 90.69 145 VAL A CA 1
ATOM 1127 C C . VAL A 1 145 ? 27.834 -3.846 -35.866 1.00 90.69 145 VAL A C 1
ATOM 1129 O O . VAL A 1 145 ? 28.386 -4.893 -35.527 1.00 90.69 145 VAL A O 1
ATOM 1132 N N . ARG A 1 146 ? 28.256 -2.662 -35.422 1.00 89.88 146 ARG A N 1
ATOM 1133 C CA . ARG A 1 146 ? 29.385 -2.466 -34.505 1.00 89.88 146 ARG A CA 1
ATOM 1134 C C . ARG A 1 146 ? 28.964 -1.715 -33.257 1.00 89.88 146 ARG A C 1
ATOM 1136 O O . ARG A 1 146 ? 28.078 -0.867 -33.291 1.00 89.88 146 ARG A O 1
ATOM 1143 N N . TRP A 1 147 ? 29.645 -1.995 -32.153 1.00 89.50 147 TRP A N 1
ATOM 1144 C CA . TRP A 1 147 ? 29.463 -1.231 -30.925 1.00 89.50 147 TRP A CA 1
ATOM 1145 C C . TRP A 1 147 ? 29.908 0.225 -31.107 1.00 89.50 147 TRP A C 1
ATOM 1147 O O . TRP A 1 147 ? 30.979 0.452 -31.676 1.00 89.50 147 TRP A O 1
ATOM 1157 N N . PRO A 1 148 ? 29.133 1.199 -30.599 1.00 86.69 148 PRO A N 1
ATOM 1158 C CA . PRO A 1 148 ? 29.590 2.575 -30.468 1.00 86.69 148 PRO A CA 1
ATOM 1159 C C . PRO A 1 148 ? 30.863 2.659 -29.620 1.00 86.69 148 PRO A C 1
ATOM 1161 O O . PRO A 1 148 ? 31.094 1.827 -28.735 1.00 86.69 148 PRO A O 1
ATOM 1164 N N . GLU A 1 149 ? 31.678 3.687 -29.855 1.00 84.06 149 GLU A N 1
ATOM 1165 C CA . GLU A 1 149 ? 32.901 3.895 -29.080 1.00 84.06 149 GLU A CA 1
ATOM 1166 C C . GLU A 1 149 ? 32.613 3.969 -27.571 1.00 84.06 149 GLU A C 1
ATOM 1168 O O . GLU A 1 149 ? 31.677 4.624 -27.113 1.00 84.06 149 GLU A O 1
ATOM 1173 N N . GLY A 1 150 ? 33.424 3.261 -26.779 1.00 80.62 150 GLY A N 1
ATOM 1174 C CA . GLY A 1 150 ? 33.303 3.228 -25.319 1.00 80.62 150 GLY A CA 1
ATOM 1175 C C . GLY A 1 150 ? 32.250 2.260 -24.762 1.00 80.62 150 GLY A C 1
ATOM 1176 O O . GLY A 1 150 ? 32.239 2.038 -23.551 1.00 80.62 150 GLY A O 1
ATOM 1177 N N . VAL A 1 151 ? 31.418 1.631 -25.600 1.00 85.00 151 VAL A N 1
ATOM 1178 C CA . VAL A 1 151 ? 30.473 0.590 -25.164 1.00 85.00 151 VAL A CA 1
ATOM 1179 C C . VAL A 1 151 ? 31.166 -0.771 -25.166 1.00 85.00 151 VAL A C 1
ATOM 1181 O O . VAL A 1 151 ? 31.742 -1.186 -26.170 1.00 85.00 151 VAL A O 1
ATOM 1184 N N . LYS A 1 152 ? 31.115 -1.478 -24.032 1.00 84.31 152 LYS A N 1
ATOM 1185 C CA . LYS A 1 152 ? 31.664 -2.833 -23.891 1.00 84.31 152 LYS A CA 1
ATOM 1186 C C . LYS A 1 152 ? 30.552 -3.813 -23.506 1.00 84.31 152 LYS A C 1
ATOM 1188 O O . LYS A 1 152 ? 29.883 -3.547 -22.508 1.00 84.31 152 LYS A O 1
ATOM 1193 N N . PRO A 1 153 ? 30.365 -4.917 -24.249 1.00 83.25 153 PRO A N 1
ATOM 1194 C CA . PRO A 1 153 ? 29.471 -5.992 -23.835 1.00 83.25 153 PRO A CA 1
ATOM 1195 C C . PRO A 1 153 ? 30.063 -6.799 -22.655 1.00 83.25 153 PRO A C 1
ATOM 1197 O O . PRO A 1 153 ? 31.290 -6.833 -22.498 1.00 83.25 153 PRO A O 1
ATOM 1200 N N . PRO A 1 154 ? 29.230 -7.469 -21.838 1.00 84.75 154 PRO A N 1
ATOM 1201 C CA . PRO A 1 154 ? 27.769 -7.428 -21.883 1.00 84.75 154 PRO A CA 1
ATOM 1202 C C . PRO A 1 154 ? 27.228 -6.081 -21.399 1.00 84.75 154 PRO A C 1
ATOM 1204 O O . PRO A 1 154 ? 27.831 -5.415 -20.552 1.00 84.75 154 PRO A O 1
ATOM 1207 N N . LEU A 1 155 ? 26.079 -5.669 -21.934 1.00 85.38 155 LEU A N 1
ATOM 1208 C CA . LEU A 1 155 ? 25.450 -4.428 -21.495 1.00 85.38 155 LEU A CA 1
ATOM 1209 C C . LEU A 1 155 ? 25.003 -4.536 -20.036 1.00 85.38 155 LEU A C 1
ATOM 1211 O O . LEU A 1 155 ? 24.195 -5.380 -19.665 1.00 85.38 155 LEU A O 1
ATOM 1215 N N . THR A 1 156 ? 25.522 -3.635 -19.210 1.00 86.00 156 THR A N 1
ATOM 1216 C CA . THR A 1 156 ? 25.136 -3.485 -17.801 1.00 86.00 156 THR A CA 1
ATOM 1217 C C . THR A 1 156 ? 24.277 -2.241 -17.600 1.00 86.00 156 THR A C 1
ATOM 1219 O O . THR A 1 156 ? 24.236 -1.360 -18.460 1.00 86.00 156 THR A O 1
ATOM 1222 N N . MET A 1 157 ? 23.660 -2.103 -16.427 1.00 78.81 157 MET A N 1
ATOM 1223 C CA . MET A 1 157 ? 22.847 -0.933 -16.057 1.00 78.81 157 MET A CA 1
ATOM 1224 C C . MET A 1 157 ? 23.560 0.417 -16.229 1.00 78.81 157 MET A C 1
ATOM 1226 O O . MET A 1 157 ? 22.924 1.431 -16.491 1.00 78.81 157 MET A O 1
ATOM 1230 N N . ASN A 1 158 ? 24.887 0.437 -16.109 1.00 84.00 158 ASN A N 1
ATOM 1231 C CA . ASN A 1 158 ? 25.680 1.662 -16.221 1.00 84.00 158 ASN A CA 1
ATOM 1232 C C . ASN A 1 158 ? 26.092 1.979 -17.667 1.00 84.00 158 ASN A C 1
ATOM 1234 O O . ASN A 1 158 ? 26.801 2.956 -17.910 1.00 84.00 158 ASN A O 1
ATOM 1238 N N . SER A 1 159 ? 25.673 1.161 -18.634 1.00 87.31 159 SER A N 1
ATOM 1239 C CA . SER A 1 159 ? 26.007 1.359 -20.043 1.00 87.31 159 SER A CA 1
ATOM 1240 C C . SER A 1 159 ? 25.326 2.617 -20.567 1.00 87.31 159 SER A C 1
ATOM 1242 O O . SER A 1 159 ? 24.112 2.780 -20.429 1.00 87.31 159 SER A O 1
ATOM 1244 N N . ALA A 1 160 ? 26.090 3.479 -21.240 1.00 86.81 160 ALA A N 1
ATOM 1245 C CA . ALA A 1 160 ? 25.580 4.735 -21.793 1.00 86.81 160 ALA A CA 1
ATOM 1246 C C . ALA A 1 160 ? 24.351 4.533 -22.700 1.00 86.81 160 ALA A C 1
ATOM 1248 O O . ALA A 1 160 ? 23.428 5.342 -22.668 1.00 86.81 160 ALA A O 1
ATOM 1249 N N . MET A 1 161 ? 24.308 3.420 -23.442 1.00 87.12 161 MET A N 1
ATOM 1250 C CA . MET A 1 161 ? 23.203 3.072 -24.340 1.00 87.12 161 MET A CA 1
ATOM 1251 C C . MET A 1 161 ? 21.896 2.729 -23.605 1.00 87.12 161 MET A C 1
ATOM 1253 O O . MET A 1 161 ? 20.817 2.942 -24.145 1.00 87.12 161 MET A O 1
ATOM 1257 N N . LEU A 1 162 ? 21.974 2.219 -22.371 1.00 88.19 162 LEU A N 1
ATOM 1258 C CA . LEU A 1 162 ? 20.798 1.840 -21.582 1.00 88.19 162 LEU A CA 1
ATOM 1259 C C . LEU A 1 162 ? 20.276 2.977 -20.706 1.00 88.19 162 LEU A C 1
ATOM 1261 O O . LEU A 1 162 ? 19.105 2.963 -20.333 1.00 88.19 162 LEU A O 1
ATOM 1265 N N . LYS A 1 163 ? 21.112 3.974 -20.400 1.00 86.81 163 LYS A N 1
ATOM 1266 C CA . LYS A 1 163 ? 20.774 5.076 -19.492 1.00 86.81 163 LYS A CA 1
ATOM 1267 C C . LYS A 1 163 ? 19.436 5.770 -19.820 1.00 86.81 163 LYS A C 1
ATOM 1269 O O . LYS A 1 163 ? 18.623 5.874 -18.905 1.00 86.81 163 LYS A O 1
ATOM 1274 N N . PRO A 1 164 ? 19.135 6.166 -21.078 1.00 87.25 164 PRO A N 1
ATOM 1275 C CA . PRO A 1 164 ? 17.862 6.822 -21.394 1.00 87.25 164 PRO A CA 1
ATOM 1276 C C . PRO A 1 164 ? 16.647 5.929 -21.123 1.00 87.25 164 PRO A C 1
ATOM 1278 O O . PRO A 1 164 ? 15.607 6.408 -20.688 1.00 87.25 164 PRO A O 1
ATOM 1281 N N . ILE A 1 165 ? 16.787 4.622 -21.356 1.00 88.81 165 ILE A N 1
ATOM 1282 C CA . ILE A 1 165 ? 15.715 3.644 -21.148 1.00 88.81 165 ILE A CA 1
ATOM 1283 C C . ILE A 1 165 ? 15.517 3.403 -19.654 1.00 88.81 165 ILE A C 1
ATOM 1285 O O . ILE A 1 165 ? 14.391 3.423 -19.171 1.00 88.81 165 ILE A O 1
ATOM 1289 N N . ILE A 1 166 ? 16.608 3.220 -18.908 1.00 86.19 166 ILE A N 1
ATOM 1290 C CA . ILE A 1 166 ? 16.565 3.013 -17.457 1.00 86.19 166 ILE A CA 1
ATOM 1291 C C . ILE A 1 166 ? 15.894 4.199 -16.766 1.00 86.19 166 ILE A C 1
ATOM 1293 O O . ILE A 1 166 ? 15.085 3.988 -15.868 1.00 86.19 166 ILE A O 1
ATOM 1297 N N . ASP A 1 167 ? 16.176 5.428 -17.197 1.00 83.62 167 ASP A N 1
ATOM 1298 C CA . ASP A 1 167 ? 15.563 6.619 -16.610 1.00 83.62 167 ASP A CA 1
ATOM 1299 C C . ASP A 1 167 ? 14.045 6.688 -16.867 1.00 83.62 167 ASP A C 1
ATOM 1301 O O . ASP A 1 167 ? 13.310 7.095 -15.970 1.00 83.62 167 ASP A O 1
ATOM 1305 N N . ILE A 1 168 ? 13.558 6.203 -18.019 1.00 82.75 168 ILE A N 1
ATOM 1306 C CA . ILE A 1 168 ? 12.115 6.055 -18.311 1.00 82.75 168 ILE A CA 1
ATOM 1307 C C . ILE A 1 168 ? 11.471 4.959 -17.446 1.00 82.75 168 ILE A C 1
ATOM 1309 O O . ILE A 1 168 ? 10.293 5.039 -17.109 1.00 82.75 168 ILE A O 1
ATOM 1313 N N . LEU A 1 169 ? 12.229 3.922 -17.086 1.00 84.06 169 LEU A N 1
ATOM 1314 C CA . LEU A 1 169 ? 11.725 2.779 -16.322 1.00 84.06 169 LEU A CA 1
ATOM 1315 C C . LEU A 1 169 ? 11.646 3.017 -14.812 1.00 84.06 169 LEU A C 1
ATOM 1317 O O . LEU A 1 169 ? 11.112 2.153 -14.110 1.00 84.06 169 LEU A O 1
ATOM 1321 N N . ARG A 1 170 ? 12.158 4.146 -14.310 1.00 84.50 170 ARG A N 1
ATOM 1322 C CA . ARG A 1 170 ? 12.060 4.512 -12.893 1.00 84.50 170 ARG A CA 1
ATOM 1323 C C . ARG A 1 170 ? 10.608 4.822 -12.541 1.00 84.50 170 ARG A C 1
ATOM 1325 O O . ARG A 1 170 ? 10.018 5.746 -13.092 1.00 84.50 170 ARG A O 1
ATOM 1332 N N . VAL A 1 171 ? 10.052 4.075 -11.592 1.00 85.94 171 VAL A N 1
ATOM 1333 C CA . VAL A 1 171 ? 8.681 4.268 -11.088 1.00 85.94 171 VAL A CA 1
ATOM 1334 C C . VAL A 1 171 ? 8.756 4.680 -9.620 1.00 85.94 171 VAL A C 1
ATOM 1336 O O . VAL A 1 171 ? 9.645 4.205 -8.910 1.00 85.94 171 VAL A O 1
ATOM 1339 N N . PRO A 1 172 ? 7.892 5.585 -9.142 1.00 88.19 172 PRO A N 1
ATOM 1340 C CA . PRO A 1 172 ? 7.738 5.834 -7.710 1.00 88.19 172 PRO A CA 1
ATOM 1341 C C . PRO A 1 172 ? 7.360 4.554 -6.951 1.00 88.19 172 PRO A C 1
ATOM 1343 O O . PRO A 1 172 ? 6.748 3.651 -7.514 1.00 88.19 172 PRO A O 1
ATOM 1346 N N . ALA A 1 173 ? 7.744 4.463 -5.675 1.00 91.62 173 ALA A N 1
ATOM 1347 C CA . ALA A 1 173 ? 7.301 3.346 -4.846 1.00 91.62 173 ALA A CA 1
ATOM 1348 C C . ALA A 1 173 ? 5.822 3.494 -4.497 1.00 91.62 173 ALA A C 1
ATOM 1350 O O . ALA A 1 173 ? 5.362 4.601 -4.220 1.00 91.62 173 ALA A O 1
ATOM 1351 N N . GLU A 1 174 ? 5.117 2.370 -4.457 1.00 94.00 174 GLU A N 1
ATOM 1352 C CA . GLU A 1 174 ? 3.697 2.305 -4.118 1.00 94.00 174 GLU A CA 1
ATOM 1353 C C . GLU A 1 174 ? 3.452 1.106 -3.204 1.00 94.00 174 GLU A C 1
ATOM 1355 O O . GLU A 1 174 ? 4.078 0.053 -3.365 1.00 94.00 174 GLU A O 1
ATOM 1360 N N . LEU A 1 175 ? 2.560 1.265 -2.232 1.00 96.12 175 LEU A N 1
ATOM 1361 C CA . LEU A 1 175 ? 2.185 0.219 -1.291 1.00 96.12 175 LEU A CA 1
ATOM 1362 C C . LEU A 1 175 ? 0.692 0.301 -0.991 1.00 96.12 175 LEU A C 1
ATOM 1364 O O . LEU A 1 175 ? 0.186 1.338 -0.569 1.00 96.12 175 LEU A O 1
ATOM 1368 N N . HIS A 1 176 ? 0.024 -0.833 -1.148 1.00 96.94 176 HIS A N 1
ATOM 1369 C CA . HIS A 1 176 ? -1.392 -1.020 -0.887 1.00 96.94 176 HIS A CA 1
ATOM 1370 C C . HIS A 1 176 ? -1.565 -2.252 -0.007 1.00 96.94 176 HIS A C 1
ATOM 1372 O O . HIS A 1 176 ? -1.123 -3.349 -0.361 1.00 96.94 176 HIS A O 1
ATOM 1378 N N . ILE A 1 177 ? -2.209 -2.078 1.140 1.00 97.56 177 ILE A N 1
ATOM 1379 C CA . ILE A 1 177 ? -2.525 -3.153 2.074 1.00 97.56 177 ILE A CA 1
ATOM 1380 C C . ILE A 1 177 ? -4.021 -3.094 2.350 1.00 97.56 177 ILE A C 1
ATOM 1382 O O . ILE A 1 177 ? -4.525 -2.102 2.881 1.00 97.56 177 ILE A O 1
ATOM 1386 N N . LYS A 1 178 ? -4.736 -4.167 2.019 1.00 97.25 178 LYS A N 1
ATOM 1387 C CA . LYS A 1 178 ? -6.173 -4.293 2.276 1.00 97.25 178 LYS A CA 1
ATOM 1388 C C . LYS A 1 178 ? -6.433 -5.531 3.124 1.00 97.25 178 LYS A C 1
ATOM 1390 O O . LYS A 1 178 ? -6.046 -6.625 2.734 1.00 97.25 178 LYS A O 1
ATOM 1395 N N . ALA A 1 179 ? -7.116 -5.355 4.251 1.00 94.88 179 ALA A N 1
ATOM 1396 C CA . ALA A 1 179 ? -7.591 -6.442 5.101 1.00 94.88 179 ALA A CA 1
ATOM 1397 C C . ALA A 1 179 ? -9.121 -6.510 5.034 1.00 94.88 179 ALA A C 1
ATOM 1399 O O . ALA A 1 179 ? -9.803 -5.554 5.424 1.00 94.88 179 ALA A O 1
ATOM 1400 N N . ASP A 1 180 ? -9.649 -7.629 4.543 1.00 91.69 180 ASP A N 1
ATOM 1401 C CA . ASP A 1 180 ? -11.078 -7.848 4.315 1.00 91.69 180 ASP A CA 1
ATOM 1402 C C . ASP A 1 180 ? -11.456 -9.270 4.750 1.00 91.69 180 ASP A C 1
ATOM 1404 O O . ASP A 1 180 ? -11.014 -10.252 4.157 1.00 91.69 180 ASP A O 1
ATOM 1408 N N . GLY A 1 181 ? -12.228 -9.385 5.833 1.00 87.75 181 GLY A N 1
ATOM 1409 C CA . GLY A 1 181 ? -12.553 -10.679 6.438 1.00 87.75 181 GLY A CA 1
ATOM 1410 C C . GLY A 1 181 ? -11.304 -11.483 6.820 1.00 87.75 181 GLY A C 1
ATOM 1411 O O . GLY A 1 181 ? -10.493 -11.034 7.635 1.00 87.75 181 GLY A O 1
ATOM 1412 N N . ASP A 1 182 ? -11.163 -12.663 6.217 1.00 90.38 182 ASP A N 1
ATOM 1413 C CA . ASP A 1 182 ? -10.104 -13.628 6.528 1.00 90.38 182 ASP A CA 1
ATOM 1414 C C . ASP A 1 182 ? -8.833 -13.457 5.678 1.00 90.38 182 ASP A C 1
ATOM 1416 O O . ASP A 1 182 ? -7.886 -14.228 5.831 1.00 90.38 182 ASP A O 1
ATOM 1420 N N . GLU A 1 183 ? -8.779 -12.453 4.797 1.00 94.50 183 GLU A N 1
ATOM 1421 C CA . GLU A 1 183 ? -7.667 -12.240 3.867 1.00 94.50 183 GLU A CA 1
ATOM 1422 C C . GLU A 1 183 ? -7.021 -10.861 4.049 1.00 94.50 183 GLU A C 1
ATOM 1424 O O . GLU A 1 183 ? -7.691 -9.843 4.264 1.00 94.50 183 GLU A O 1
ATOM 1429 N N . ILE A 1 184 ? -5.690 -10.823 3.944 1.00 96.00 184 ILE A N 1
ATOM 1430 C CA . ILE A 1 184 ? -4.909 -9.593 3.863 1.00 96.00 184 ILE A CA 1
ATOM 1431 C C . ILE A 1 184 ? -4.069 -9.609 2.591 1.00 96.00 184 ILE A C 1
ATOM 1433 O O . ILE A 1 184 ? -3.132 -10.393 2.468 1.00 96.00 184 ILE A O 1
ATOM 1437 N N . VAL A 1 185 ? -4.382 -8.704 1.668 1.00 97.38 185 VAL A N 1
ATOM 1438 C CA . VAL A 1 185 ? -3.706 -8.584 0.375 1.00 97.38 185 VAL A CA 1
ATOM 1439 C C . VAL A 1 185 ? -2.699 -7.446 0.436 1.00 97.38 185 VAL A C 1
ATOM 1441 O O . VAL A 1 185 ? -3.057 -6.305 0.746 1.00 97.38 185 VAL A O 1
ATOM 1444 N N . LEU A 1 186 ? -1.444 -7.751 0.108 1.00 97.44 186 LEU A N 1
ATOM 1445 C CA . LEU A 1 186 ? -0.384 -6.768 -0.072 1.00 97.44 186 LEU A CA 1
ATOM 1446 C C . LEU A 1 186 ? -0.075 -6.637 -1.562 1.00 97.44 186 LEU A C 1
ATOM 1448 O O . LEU A 1 186 ? 0.232 -7.616 -2.243 1.00 97.44 186 LEU A O 1
ATOM 1452 N N . SER A 1 187 ? -0.093 -5.410 -2.065 1.00 96.06 187 SER A N 1
ATOM 1453 C CA . SER A 1 187 ? 0.260 -5.113 -3.450 1.00 96.06 187 SER A CA 1
ATOM 1454 C C . SER A 1 187 ? 1.060 -3.821 -3.562 1.00 96.06 187 SER A C 1
ATOM 1456 O O . SER A 1 187 ? 1.068 -2.997 -2.648 1.00 96.06 187 SER A O 1
ATOM 1458 N N . GLY A 1 188 ? 1.786 -3.672 -4.668 1.00 93.56 188 GLY A N 1
ATOM 1459 C CA . GLY A 1 188 ? 2.605 -2.494 -4.939 1.00 93.56 188 GLY A CA 1
ATOM 1460 C C . GLY A 1 188 ? 4.042 -2.838 -5.316 1.00 93.56 188 GLY A C 1
ATOM 1461 O O . GLY A 1 188 ? 4.396 -4.001 -5.544 1.00 93.56 188 GLY A O 1
ATOM 1462 N N . LEU A 1 189 ? 4.872 -1.803 -5.396 1.00 92.56 189 LEU A N 1
ATOM 1463 C CA . LEU A 1 189 ? 6.245 -1.882 -5.871 1.00 92.56 189 LEU A CA 1
ATOM 1464 C C . LEU A 1 189 ? 7.174 -1.110 -4.924 1.00 92.56 189 LEU A C 1
ATOM 1466 O O . LEU A 1 189 ? 7.059 0.103 -4.765 1.00 92.56 189 LEU A O 1
ATOM 1470 N N . LEU A 1 190 ? 8.107 -1.822 -4.292 1.00 92.88 190 LEU A N 1
ATOM 1471 C CA . LEU A 1 190 ? 9.023 -1.288 -3.281 1.00 92.88 190 LEU A CA 1
ATOM 1472 C C . LEU A 1 190 ? 10.460 -1.196 -3.805 1.00 92.88 190 LEU A C 1
ATOM 1474 O O . LEU A 1 190 ? 10.890 -2.010 -4.618 1.00 92.88 190 LEU A O 1
ATOM 1478 N N . SER A 1 191 ? 11.239 -0.246 -3.286 1.00 90.75 191 SER A N 1
ATOM 1479 C CA . SER A 1 191 ? 12.642 -0.039 -3.687 1.00 90.75 191 SER A CA 1
ATOM 1480 C C . SER A 1 191 ? 13.636 -1.038 -3.100 1.00 90.75 191 SER A C 1
ATOM 1482 O O . SER A 1 191 ? 14.754 -1.165 -3.598 1.00 90.75 191 SER A O 1
ATOM 1484 N N . LYS A 1 192 ? 13.251 -1.758 -2.042 1.00 91.56 192 LYS A N 1
ATOM 1485 C CA . LYS A 1 192 ? 14.124 -2.687 -1.318 1.00 91.56 192 LYS A CA 1
ATOM 1486 C C . LYS A 1 192 ? 13.426 -4.015 -1.057 1.00 91.56 192 LYS A C 1
ATOM 1488 O O . LYS A 1 192 ? 12.285 -4.036 -0.603 1.00 91.56 192 LYS A O 1
ATOM 1493 N N . ALA A 1 193 ? 14.151 -5.113 -1.268 1.00 91.81 193 ALA A N 1
ATOM 1494 C CA . ALA A 1 193 ? 13.682 -6.457 -0.926 1.00 91.81 193 ALA A CA 1
ATOM 1495 C C . ALA A 1 193 ? 13.532 -6.650 0.593 1.00 91.81 193 ALA A C 1
ATOM 1497 O O . ALA A 1 193 ? 12.525 -7.197 1.024 1.00 91.81 193 ALA A O 1
ATOM 1498 N N . ALA A 1 194 ? 14.460 -6.107 1.391 1.00 92.38 194 ALA A N 1
ATOM 1499 C CA . ALA A 1 194 ? 14.402 -6.175 2.855 1.00 92.38 194 ALA A CA 1
ATOM 1500 C C . ALA A 1 194 ? 13.094 -5.590 3.419 1.00 92.38 194 ALA A C 1
ATOM 1502 O O . ALA A 1 194 ? 12.442 -6.221 4.240 1.00 92.38 194 ALA A O 1
ATOM 1503 N N . LEU A 1 195 ? 12.649 -4.440 2.892 1.00 92.88 195 LEU A N 1
ATOM 1504 C CA . LEU A 1 195 ? 11.381 -3.821 3.290 1.00 92.88 195 LEU A CA 1
ATOM 1505 C C . LEU A 1 195 ? 10.171 -4.708 2.959 1.00 92.88 195 LEU A C 1
ATOM 1507 O O . LEU A 1 195 ? 9.225 -4.779 3.737 1.00 92.88 195 LEU A O 1
ATOM 1511 N N . LYS A 1 196 ? 10.188 -5.390 1.804 1.00 94.44 196 LYS A N 1
ATOM 1512 C CA . LYS A 1 196 ? 9.140 -6.356 1.450 1.00 94.44 196 LYS A CA 1
ATOM 1513 C C . LYS A 1 196 ? 9.106 -7.502 2.462 1.00 94.44 196 LYS A C 1
ATOM 1515 O O . LYS A 1 196 ? 8.029 -7.859 2.923 1.00 94.44 196 LYS A O 1
ATOM 1520 N N . GLU A 1 197 ? 10.257 -8.092 2.769 1.00 94.62 197 GLU A N 1
ATOM 1521 C CA . GLU A 1 197 ? 10.359 -9.221 3.702 1.00 94.62 197 GLU A CA 1
ATOM 1522 C C . GLU A 1 197 ? 9.893 -8.834 5.109 1.00 94.62 197 GLU A C 1
ATOM 1524 O O . GLU A 1 197 ? 9.107 -9.564 5.710 1.00 94.62 197 GLU A O 1
ATOM 1529 N N . GLU A 1 198 ? 10.294 -7.656 5.590 1.00 94.88 198 GLU A N 1
ATOM 1530 C CA . GLU A 1 198 ? 9.860 -7.106 6.875 1.00 94.88 198 GLU A CA 1
ATOM 1531 C C . GLU A 1 198 ? 8.342 -6.892 6.918 1.00 94.88 198 GLU A C 1
ATOM 1533 O O . GLU A 1 198 ? 7.686 -7.384 7.831 1.00 94.88 198 GLU A O 1
ATOM 1538 N N . LEU A 1 199 ? 7.755 -6.248 5.901 1.00 95.50 199 LEU A N 1
ATOM 1539 C CA . LEU A 1 199 ? 6.305 -6.034 5.833 1.00 95.50 199 LEU A CA 1
ATOM 1540 C C . LEU A 1 199 ? 5.523 -7.347 5.828 1.00 95.50 199 LEU A C 1
ATOM 1542 O O . LEU A 1 199 ? 4.506 -7.458 6.509 1.00 95.50 199 LEU A O 1
ATOM 1546 N N . VAL A 1 200 ? 5.989 -8.348 5.080 1.00 96.12 200 VAL A N 1
ATOM 1547 C CA . VAL A 1 200 ? 5.345 -9.667 5.048 1.00 96.12 200 VAL A CA 1
ATOM 1548 C C . VAL A 1 200 ? 5.443 -10.352 6.411 1.00 96.12 200 VAL A C 1
ATOM 1550 O O . VAL A 1 200 ? 4.452 -10.918 6.867 1.00 96.12 200 VAL A O 1
ATOM 1553 N N . ALA A 1 201 ? 6.591 -10.264 7.088 1.00 95.81 201 ALA A N 1
ATOM 1554 C CA . ALA A 1 201 ? 6.769 -10.813 8.430 1.00 95.81 201 ALA A CA 1
ATOM 1555 C C . ALA A 1 201 ? 5.863 -10.119 9.462 1.00 95.81 201 ALA A C 1
ATOM 1557 O O . ALA A 1 201 ? 5.145 -10.797 10.196 1.00 95.81 201 ALA A O 1
ATOM 1558 N N . THR A 1 202 ? 5.824 -8.783 9.467 1.00 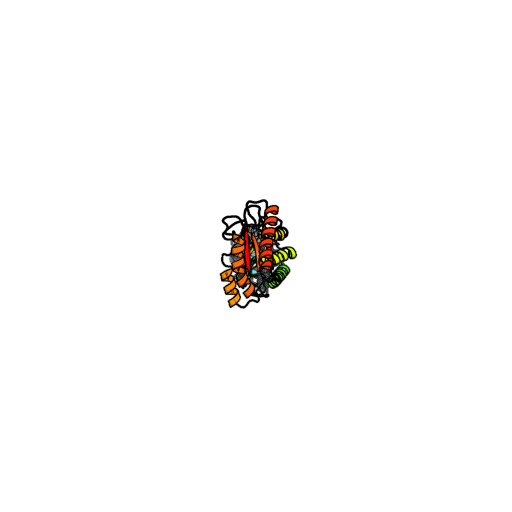96.06 202 THR A N 1
ATOM 1559 C CA . THR A 1 202 ? 4.929 -8.000 10.331 1.00 96.06 202 THR A CA 1
ATOM 1560 C C . THR A 1 202 ? 3.466 -8.345 10.074 1.00 96.06 202 THR A C 1
ATOM 1562 O O . THR A 1 202 ? 2.692 -8.522 11.013 1.00 96.06 202 THR A O 1
ATOM 1565 N N . MET A 1 203 ? 3.073 -8.475 8.804 1.00 95.38 203 MET A N 1
ATOM 1566 C CA . MET A 1 203 ? 1.706 -8.846 8.460 1.00 95.38 203 MET A CA 1
ATOM 1567 C C . MET A 1 203 ? 1.361 -10.263 8.909 1.00 95.38 203 MET A C 1
ATOM 1569 O O . MET A 1 203 ? 0.255 -10.469 9.394 1.00 95.38 203 MET A O 1
ATOM 1573 N N . ALA A 1 204 ? 2.287 -11.218 8.806 1.00 94.50 204 ALA A N 1
ATOM 1574 C CA . ALA A 1 204 ? 2.083 -12.576 9.304 1.00 94.50 204 ALA A CA 1
ATOM 1575 C C . ALA A 1 204 ? 1.898 -12.620 10.832 1.00 94.50 204 ALA A C 1
ATOM 1577 O O . ALA A 1 204 ? 1.080 -13.396 11.320 1.00 94.50 204 ALA A O 1
ATOM 1578 N N . GLU A 1 205 ? 2.600 -11.763 11.580 1.00 94.62 205 GLU A N 1
ATOM 1579 C CA . GLU A 1 205 ? 2.440 -11.638 13.034 1.00 94.62 205 GLU A CA 1
ATOM 1580 C C . GLU A 1 205 ? 1.047 -11.114 13.415 1.00 94.62 205 GLU A C 1
ATOM 1582 O O . GLU A 1 205 ? 0.378 -11.686 14.278 1.00 94.62 205 GLU A O 1
ATOM 1587 N N . VAL A 1 206 ? 0.567 -10.065 12.738 1.00 93.56 206 VAL A N 1
ATOM 1588 C CA . VAL A 1 206 ? -0.740 -9.458 13.054 1.00 93.56 206 VAL A CA 1
ATOM 1589 C C . VAL A 1 206 ? -1.920 -10.145 12.375 1.00 93.56 206 VAL A C 1
ATOM 1591 O O . VAL A 1 206 ? -3.069 -9.913 12.757 1.00 93.56 206 VAL A O 1
ATOM 1594 N N . ALA A 1 207 ? -1.683 -10.994 11.374 1.00 89.12 207 ALA A N 1
ATOM 1595 C CA . ALA A 1 207 ? -2.739 -11.700 10.658 1.00 89.12 207 ALA A CA 1
ATOM 1596 C C . ALA A 1 207 ? -3.576 -12.577 11.595 1.00 89.12 207 ALA A C 1
ATOM 1598 O O . ALA A 1 207 ? -4.789 -12.697 11.397 1.00 89.12 207 ALA A O 1
ATOM 1599 N N . GLY A 1 208 ? -2.966 -13.132 12.646 1.00 85.12 208 GLY A N 1
ATOM 1600 C CA . GLY A 1 208 ? -3.628 -14.072 13.543 1.00 85.12 208 GLY A CA 1
ATOM 1601 C C . GLY A 1 208 ? -4.041 -15.329 12.774 1.00 85.12 208 GLY A C 1
ATOM 1602 O O . GLY A 1 208 ? -3.188 -16.108 12.369 1.00 85.12 208 GLY A O 1
ATOM 1603 N N . GLY A 1 209 ? -5.349 -15.516 12.565 1.00 84.19 209 GLY A N 1
ATOM 1604 C CA . GLY A 1 209 ? -5.903 -16.608 11.748 1.00 84.19 209 GLY A CA 1
ATOM 1605 C C . GLY A 1 209 ? -6.102 -16.279 10.261 1.00 84.19 209 GLY A C 1
ATOM 1606 O O . GLY A 1 209 ? -6.553 -17.141 9.513 1.00 84.19 209 GLY A O 1
ATOM 1607 N N . ARG A 1 210 ? -5.808 -15.044 9.837 1.00 90.94 210 ARG A N 1
ATOM 1608 C CA . ARG A 1 210 ? -6.042 -14.558 8.468 1.00 90.94 210 ARG A CA 1
ATOM 1609 C C . ARG A 1 210 ? -4.938 -15.016 7.512 1.00 90.94 210 ARG A C 1
ATOM 1611 O O . ARG A 1 210 ? -3.782 -15.156 7.906 1.00 90.94 210 ARG A O 1
ATOM 1618 N N . VAL A 1 211 ? -5.278 -15.202 6.241 1.00 93.88 211 VAL A N 1
ATOM 1619 C CA . VAL A 1 211 ? -4.320 -15.529 5.179 1.00 93.88 211 VAL A CA 1
ATOM 1620 C C . VAL A 1 211 ? -3.692 -14.243 4.651 1.00 93.88 211 VAL A C 1
ATOM 1622 O O . VAL A 1 211 ? -4.397 -13.307 4.284 1.00 93.88 211 VAL A O 1
ATOM 1625 N N . VAL A 1 212 ? -2.361 -14.196 4.607 1.00 96.38 212 VAL A N 1
ATOM 1626 C CA . VAL A 1 212 ? -1.605 -13.077 4.032 1.00 96.38 212 VAL A CA 1
ATOM 1627 C C . VAL A 1 212 ? -1.202 -13.434 2.604 1.00 96.38 212 VAL A C 1
ATOM 1629 O O . VAL A 1 212 ? -0.461 -14.398 2.412 1.00 96.38 212 VAL A O 1
ATOM 1632 N N . ASP A 1 213 ? -1.649 -12.652 1.620 1.00 95.94 213 ASP A N 1
ATOM 1633 C CA . ASP A 1 213 ? -1.247 -12.776 0.217 1.00 95.94 213 ASP A CA 1
ATOM 1634 C C . ASP A 1 213 ? -0.256 -11.663 -0.182 1.00 95.94 213 ASP A C 1
ATOM 1636 O O . ASP A 1 213 ? -0.655 -10.514 -0.405 1.00 95.94 213 ASP A O 1
ATOM 1640 N N . PRO A 1 214 ? 1.051 -11.976 -0.290 1.00 95.25 214 PRO A N 1
ATOM 1641 C CA . PRO A 1 214 ? 2.069 -11.043 -0.751 1.00 95.25 214 PRO A CA 1
ATOM 1642 C C . PRO A 1 214 ? 2.384 -11.166 -2.252 1.00 95.25 214 PRO A C 1
ATOM 1644 O O . PRO A 1 214 ? 3.367 -10.572 -2.705 1.00 95.25 214 PRO A O 1
ATOM 1647 N N . ALA A 1 215 ? 1.636 -11.960 -3.032 1.00 92.44 215 ALA A N 1
ATOM 1648 C CA . ALA A 1 215 ? 1.988 -12.285 -4.418 1.00 92.44 215 ALA A CA 1
ATOM 1649 C C . ALA A 1 215 ? 2.061 -11.046 -5.326 1.00 92.44 215 ALA A C 1
ATOM 1651 O O . ALA A 1 215 ? 2.908 -10.972 -6.223 1.00 92.44 215 ALA A O 1
ATOM 1652 N N . ALA A 1 216 ? 1.207 -10.054 -5.068 1.00 92.44 216 ALA A N 1
ATOM 1653 C CA . ALA A 1 216 ? 1.162 -8.802 -5.815 1.00 92.44 216 ALA A CA 1
ATOM 1654 C C . ALA A 1 216 ? 2.170 -7.746 -5.320 1.00 92.44 216 ALA A C 1
ATOM 1656 O O . ALA A 1 216 ? 2.370 -6.738 -6.000 1.00 92.44 216 ALA A O 1
ATOM 1657 N N . LEU A 1 217 ? 2.826 -7.958 -4.173 1.00 94.62 217 LEU A N 1
ATOM 1658 C CA . LEU A 1 217 ? 3.848 -7.056 -3.647 1.00 94.62 217 LEU A CA 1
ATOM 1659 C C . LEU A 1 217 ? 5.218 -7.419 -4.229 1.00 94.62 217 LEU A C 1
ATOM 1661 O O . LEU A 1 217 ? 5.772 -8.493 -3.972 1.00 94.62 217 LEU A O 1
ATOM 1665 N N . LYS A 1 218 ? 5.809 -6.511 -5.003 1.00 92.44 218 LYS A N 1
ATOM 1666 C CA . LYS A 1 218 ? 7.108 -6.713 -5.659 1.00 92.44 218 LYS A CA 1
ATOM 1667 C C . LYS A 1 218 ? 8.149 -5.740 -5.115 1.00 92.44 218 LYS A C 1
ATOM 1669 O O . LYS A 1 218 ? 7.823 -4.655 -4.648 1.00 92.44 218 LYS A O 1
ATOM 1674 N N . ALA A 1 219 ? 9.417 -6.132 -5.185 1.00 90.62 219 ALA A N 1
ATOM 1675 C CA . ALA A 1 219 ? 10.542 -5.256 -4.884 1.00 90.62 219 ALA A CA 1
ATOM 1676 C C . ALA A 1 219 ? 11.445 -5.163 -6.115 1.00 90.62 219 ALA A C 1
ATOM 1678 O O . ALA A 1 219 ? 11.721 -6.180 -6.750 1.00 90.62 219 ALA A O 1
ATOM 1679 N N . SER A 1 220 ? 11.889 -3.955 -6.452 1.00 86.19 220 SER A N 1
ATOM 1680 C CA . SER A 1 220 ? 12.825 -3.707 -7.546 1.00 86.19 220 SER A CA 1
ATOM 1681 C C . SER A 1 220 ? 13.797 -2.581 -7.172 1.00 86.19 220 SER A C 1
ATOM 1683 O O . SER A 1 220 ? 13.369 -1.556 -6.641 1.00 86.19 220 SER A O 1
ATOM 1685 N N . PRO A 1 221 ? 15.096 -2.710 -7.498 1.00 80.94 221 PRO A N 1
ATOM 1686 C CA . PRO A 1 221 ? 16.085 -1.663 -7.237 1.00 80.94 221 PRO A CA 1
ATOM 1687 C C . PRO A 1 221 ? 15.879 -0.388 -8.076 1.00 80.94 221 PRO A C 1
ATOM 1689 O O . PRO A 1 221 ? 16.568 0.606 -7.856 1.00 80.94 221 PRO A O 1
ATOM 1692 N N . HIS A 1 222 ? 14.948 -0.393 -9.037 1.00 80.31 222 HIS A N 1
ATOM 1693 C CA . HIS A 1 222 ? 14.693 0.730 -9.953 1.00 80.31 222 HIS A CA 1
ATOM 1694 C C . HIS A 1 222 ? 13.483 1.570 -9.589 1.00 80.31 222 HIS A C 1
ATOM 1696 O O . HIS A 1 222 ? 13.171 2.557 -10.258 1.00 80.31 222 HIS A O 1
ATOM 1702 N N . VAL A 1 223 ? 12.827 1.195 -8.504 1.00 85.81 223 VAL A N 1
ATOM 1703 C CA . VAL A 1 223 ? 11.827 2.028 -7.874 1.00 85.81 223 VAL A CA 1
ATOM 1704 C C . VAL A 1 223 ? 12.539 3.189 -7.203 1.00 85.81 223 VAL A C 1
ATOM 1706 O O . VAL A 1 223 ? 13.529 3.004 -6.489 1.00 85.81 223 VAL A O 1
ATOM 1709 N N . LEU A 1 224 ? 12.042 4.400 -7.427 1.00 85.12 224 LEU A N 1
ATOM 1710 C CA . LEU A 1 224 ? 12.565 5.575 -6.753 1.00 85.12 224 LEU A CA 1
ATOM 1711 C C . LEU A 1 224 ? 12.433 5.385 -5.235 1.00 85.12 224 LEU A C 1
ATOM 1713 O O . LEU A 1 224 ? 11.373 4.966 -4.762 1.00 85.12 224 LEU A O 1
ATOM 1717 N N . PRO A 1 225 ? 13.482 5.693 -4.453 1.00 83.00 225 PRO A N 1
ATOM 1718 C CA . PRO A 1 225 ? 13.380 5.671 -3.005 1.00 83.00 225 PRO A CA 1
ATOM 1719 C C . PRO A 1 225 ? 12.229 6.575 -2.562 1.00 83.00 225 PRO A C 1
ATOM 1721 O O . PRO A 1 225 ? 12.237 7.772 -2.848 1.00 83.00 225 PRO A O 1
ATOM 1724 N N . ALA A 1 226 ? 11.244 6.009 -1.871 1.00 83.19 226 ALA A N 1
ATOM 1725 C CA . ALA A 1 226 ? 10.162 6.786 -1.294 1.00 83.19 226 ALA A CA 1
ATOM 1726 C C . ALA A 1 226 ? 10.483 7.172 0.150 1.00 83.19 226 ALA A C 1
ATOM 1728 O O . ALA A 1 226 ? 11.113 6.415 0.890 1.00 83.19 226 ALA A O 1
ATOM 1729 N N . SER A 1 227 ? 10.014 8.346 0.566 1.00 79.50 227 SER A N 1
ATOM 1730 C CA . SER A 1 227 ? 10.157 8.838 1.942 1.00 79.50 227 SER A CA 1
ATOM 1731 C C . SER A 1 227 ? 9.534 7.889 2.970 1.00 79.50 227 SER A C 1
ATOM 1733 O O . SER A 1 227 ? 10.076 7.759 4.069 1.00 79.50 227 SER A O 1
ATOM 1735 N N . PHE A 1 228 ? 8.465 7.184 2.578 1.00 81.44 228 PHE A N 1
ATOM 1736 C CA . PHE A 1 228 ? 7.760 6.203 3.402 1.00 81.44 228 PHE A CA 1
ATOM 1737 C C . PHE A 1 228 ? 8.481 4.859 3.553 1.00 81.44 228 PHE A C 1
ATOM 1739 O O . PHE A 1 228 ? 8.103 4.064 4.407 1.00 81.44 228 PHE A O 1
ATOM 1746 N N . ALA A 1 229 ? 9.549 4.602 2.793 1.00 77.88 229 ALA A N 1
ATOM 1747 C CA . ALA A 1 229 ? 10.289 3.338 2.810 1.00 77.88 229 ALA A CA 1
ATOM 1748 C C . ALA A 1 229 ? 11.273 3.212 3.997 1.00 77.88 229 ALA A C 1
ATOM 1750 O O . ALA A 1 229 ? 12.345 2.614 3.873 1.00 77.88 229 ALA A O 1
ATOM 1751 N N . LYS A 1 230 ? 10.940 3.811 5.147 1.00 86.19 230 LYS A N 1
ATOM 1752 C CA . LYS A 1 230 ? 11.687 3.639 6.397 1.00 86.19 230 LYS A CA 1
ATOM 1753 C C . LYS A 1 230 ? 11.194 2.369 7.085 1.00 86.19 230 LYS A C 1
ATOM 1755 O O . LYS A 1 230 ? 10.178 2.423 7.770 1.00 86.19 230 LYS A O 1
ATOM 1760 N N . GLU A 1 231 ? 11.941 1.291 6.869 1.00 84.00 231 GLU A N 1
ATOM 1761 C CA . GLU A 1 231 ? 11.782 -0.074 7.410 1.00 84.00 231 GLU A CA 1
ATOM 1762 C C . GLU A 1 231 ? 11.084 -0.100 8.786 1.00 84.00 231 GLU A C 1
ATOM 1764 O O . GLU A 1 231 ? 9.869 -0.300 8.855 1.00 84.00 231 GLU A O 1
ATOM 1769 N N . GLU A 1 232 ? 11.785 0.301 9.849 1.00 89.75 232 GLU A N 1
ATOM 1770 C CA . GLU A 1 232 ? 11.270 0.213 11.225 1.00 89.75 232 GLU A CA 1
ATOM 1771 C C . GLU A 1 232 ? 9.986 1.028 11.482 1.00 89.75 232 GLU A C 1
ATOM 1773 O O . GLU A 1 232 ? 9.078 0.592 12.192 1.00 89.75 232 GLU A O 1
ATOM 1778 N N . ALA A 1 233 ? 9.893 2.239 10.921 1.00 92.44 233 ALA A N 1
ATOM 1779 C CA . ALA A 1 233 ? 8.765 3.136 11.181 1.00 92.44 233 ALA A CA 1
ATOM 1780 C C . ALA A 1 233 ? 7.488 2.658 10.481 1.00 92.44 233 ALA A C 1
ATOM 1782 O O . ALA A 1 233 ? 6.396 2.741 11.049 1.00 92.44 233 ALA A O 1
ATOM 1783 N N . LEU A 1 234 ? 7.626 2.154 9.251 1.00 94.12 234 LEU A N 1
ATOM 1784 C CA . LEU A 1 234 ? 6.506 1.615 8.495 1.00 94.12 234 LEU A CA 1
ATOM 1785 C C . LEU A 1 234 ? 6.023 0.300 9.113 1.00 94.12 234 LEU A C 1
ATOM 1787 O O . LEU A 1 234 ? 4.818 0.140 9.290 1.00 94.12 234 LEU A O 1
ATOM 1791 N N . ALA A 1 235 ? 6.938 -0.591 9.502 1.00 94.50 235 ALA A N 1
ATOM 1792 C CA . ALA A 1 235 ? 6.597 -1.842 10.175 1.00 94.50 235 ALA A CA 1
ATOM 1793 C C . ALA A 1 235 ? 5.833 -1.593 11.487 1.00 94.50 235 ALA A C 1
ATOM 1795 O O . ALA A 1 235 ? 4.762 -2.163 11.696 1.00 94.50 235 ALA A O 1
ATOM 1796 N N . ALA A 1 236 ? 6.301 -0.665 12.332 1.00 95.75 236 ALA A N 1
ATOM 1797 C CA . ALA A 1 236 ? 5.617 -0.311 13.578 1.00 95.75 236 ALA A CA 1
ATOM 1798 C C . ALA A 1 236 ? 4.192 0.228 13.344 1.00 95.75 236 ALA A C 1
ATOM 1800 O O . ALA A 1 236 ? 3.252 -0.137 14.058 1.00 95.75 236 ALA A O 1
ATOM 1801 N N . PHE A 1 237 ? 4.018 1.081 12.329 1.00 96.56 237 PHE A N 1
ATOM 1802 C CA . PHE A 1 237 ? 2.706 1.587 11.934 1.00 96.56 237 PHE A CA 1
ATOM 1803 C C . PHE A 1 237 ? 1.786 0.460 11.442 1.00 96.56 237 PHE A C 1
ATOM 1805 O O . PHE A 1 237 ? 0.674 0.318 11.952 1.00 96.56 237 PHE A O 1
ATOM 1812 N N . VAL A 1 238 ? 2.253 -0.354 10.491 1.00 96.38 238 VAL A N 1
ATOM 1813 C CA . VAL A 1 238 ? 1.492 -1.464 9.897 1.00 96.38 238 VAL A CA 1
ATOM 1814 C C . VAL A 1 238 ? 1.072 -2.464 10.974 1.00 96.38 238 VAL A C 1
ATOM 1816 O O . VAL A 1 238 ? -0.101 -2.834 11.034 1.00 96.38 238 VAL A O 1
ATOM 1819 N N . HIS A 1 239 ? 1.982 -2.815 11.885 1.00 96.38 239 HIS A N 1
ATOM 1820 C CA . HIS A 1 239 ? 1.683 -3.673 13.027 1.00 96.38 239 HIS A CA 1
ATOM 1821 C C . HIS A 1 239 ? 0.525 -3.104 13.863 1.00 96.38 239 HIS A C 1
ATOM 1823 O O . HIS A 1 239 ? -0.488 -3.766 14.089 1.00 96.38 239 HIS A O 1
ATOM 1829 N N . SER A 1 240 ? 0.633 -1.843 14.297 1.00 96.31 240 SER A N 1
ATOM 1830 C CA . SER A 1 240 ? -0.405 -1.201 15.110 1.00 96.31 240 SER A CA 1
ATOM 1831 C C . SER A 1 240 ? -1.745 -1.103 14.371 1.00 96.31 240 SER A C 1
ATOM 1833 O O . SER A 1 240 ? -2.789 -1.423 14.941 1.00 96.31 240 SER A O 1
ATOM 1835 N N . PHE A 1 241 ? -1.730 -0.705 13.098 1.00 96.38 241 PHE A N 1
ATOM 1836 C CA . PHE A 1 241 ? -2.937 -0.446 12.318 1.00 96.38 241 PHE A CA 1
ATOM 1837 C C . PHE A 1 241 ? -3.720 -1.719 11.963 1.00 96.38 241 PHE A C 1
ATOM 1839 O O . PHE A 1 241 ? -4.954 -1.697 11.996 1.00 96.38 241 PHE A O 1
ATOM 1846 N N . PHE A 1 242 ? -3.031 -2.823 11.653 1.00 95.19 242 PHE A N 1
ATOM 1847 C CA . PHE A 1 242 ? -3.646 -4.093 11.235 1.00 95.19 242 PHE A CA 1
ATOM 1848 C C . PHE A 1 242 ? -3.806 -5.129 12.362 1.00 95.19 242 PHE A C 1
ATOM 1850 O O . PHE A 1 242 ? -4.441 -6.168 12.150 1.00 95.19 242 PHE A O 1
ATOM 1857 N N . SER A 1 243 ? -3.328 -4.825 13.577 1.00 92.88 243 SER A N 1
ATOM 1858 C CA . SER A 1 243 ? -3.612 -5.610 14.796 1.00 92.88 243 SER A CA 1
ATOM 1859 C C . SER A 1 243 ? -5.093 -5.613 15.202 1.00 92.88 243 SER A C 1
ATOM 1861 O O . SER A 1 243 ? -5.525 -6.421 16.021 1.00 92.88 243 SER A O 1
ATOM 1863 N N . VAL A 1 244 ? -5.882 -4.707 14.627 1.00 91.12 244 VAL A N 1
ATOM 1864 C CA . VAL A 1 244 ? -7.289 -4.493 14.957 1.00 91.12 244 VAL A CA 1
ATOM 1865 C C . VAL A 1 244 ? -8.189 -5.130 13.878 1.00 91.12 244 VAL A C 1
ATOM 1867 O O . VAL A 1 244 ? -7.754 -5.240 12.725 1.00 91.12 244 VAL A O 1
ATOM 1870 N N . PRO A 1 245 ? -9.432 -5.558 14.196 1.00 89.25 245 PRO A N 1
ATOM 1871 C CA . PRO A 1 245 ? -10.293 -6.255 13.237 1.00 89.25 245 PRO A CA 1
ATOM 1872 C C . PRO A 1 245 ? -10.547 -5.494 11.913 1.00 89.25 245 PRO A C 1
ATOM 1874 O O . PRO A 1 245 ? -10.527 -4.252 11.905 1.00 89.25 245 PRO A O 1
ATOM 1877 N N . PRO A 1 246 ? -10.763 -6.229 10.798 1.00 91.00 246 PRO A N 1
ATOM 1878 C CA . PRO A 1 246 ? -11.141 -5.683 9.487 1.00 91.00 246 PRO A CA 1
ATOM 1879 C C . PRO A 1 246 ? -12.589 -5.144 9.489 1.00 91.00 246 PRO A C 1
ATOM 1881 O O . PRO A 1 246 ? -13.332 -5.424 10.426 1.00 91.00 246 PRO A O 1
ATOM 1884 N N . PRO A 1 247 ? -13.035 -4.407 8.452 1.00 93.62 247 PRO A N 1
ATOM 1885 C CA . PRO A 1 247 ? -12.317 -4.041 7.228 1.00 93.62 247 PRO A CA 1
ATOM 1886 C C . PRO A 1 247 ? -11.379 -2.842 7.413 1.00 93.62 247 PRO A C 1
ATOM 1888 O O . PRO A 1 247 ? -11.712 -1.870 8.098 1.00 93.62 247 PRO A O 1
ATOM 1891 N N . ARG A 1 248 ? -10.203 -2.904 6.773 1.00 94.94 248 ARG A N 1
ATOM 1892 C CA . ARG A 1 248 ? -9.183 -1.841 6.797 1.00 94.94 248 ARG A CA 1
ATOM 1893 C C . ARG A 1 248 ? -8.435 -1.736 5.478 1.00 94.94 248 ARG A C 1
ATOM 1895 O O . ARG A 1 248 ? -8.161 -2.754 4.844 1.00 94.94 248 ARG A O 1
ATOM 1902 N N . SER A 1 249 ? -8.033 -0.524 5.112 1.00 97.19 249 SER A N 1
ATOM 1903 C CA . SER A 1 249 ? -7.066 -0.320 4.034 1.00 97.19 249 SER A CA 1
ATOM 1904 C C . SER A 1 249 ? -6.056 0.771 4.364 1.00 97.19 249 SER A C 1
ATOM 1906 O O . SER A 1 249 ? -6.364 1.741 5.065 1.00 97.19 249 SER A O 1
ATOM 1908 N N . PHE A 1 250 ? -4.846 0.574 3.857 1.00 97.56 250 PHE A N 1
ATOM 1909 C CA . PHE A 1 250 ? -3.766 1.543 3.847 1.00 97.56 250 PHE A CA 1
ATOM 1910 C C . PHE A 1 250 ? -3.171 1.586 2.446 1.00 97.56 250 PHE A C 1
ATOM 1912 O O . PHE A 1 250 ? -2.736 0.559 1.929 1.00 97.56 250 PHE A O 1
ATOM 1919 N N . ASP A 1 251 ? -3.132 2.774 1.861 1.00 95.88 251 ASP A N 1
ATOM 1920 C CA . ASP A 1 251 ? -2.622 2.997 0.516 1.00 95.88 251 ASP A CA 1
ATOM 1921 C C . ASP A 1 251 ? -1.664 4.189 0.537 1.00 95.88 251 ASP A C 1
ATOM 1923 O O . ASP A 1 251 ? -1.981 5.229 1.110 1.00 95.88 251 ASP A O 1
ATOM 1927 N N . ILE A 1 252 ? -0.494 4.062 -0.082 1.00 94.31 252 ILE A N 1
ATOM 1928 C CA . ILE A 1 252 ? 0.426 5.178 -0.308 1.00 94.31 252 ILE A CA 1
ATOM 1929 C C . ILE A 1 252 ? 1.072 5.028 -1.681 1.00 94.31 252 ILE A C 1
ATOM 1931 O O . ILE A 1 252 ? 1.720 4.023 -1.979 1.00 94.31 252 ILE A O 1
ATOM 1935 N N . GLY A 1 253 ? 0.843 6.022 -2.535 1.00 90.56 253 GLY A N 1
ATOM 1936 C CA . GLY A 1 253 ? 1.288 6.010 -3.920 1.00 90.56 253 GLY A CA 1
ATOM 1937 C C . GLY A 1 253 ? 2.390 7.025 -4.204 1.00 90.56 253 GLY A C 1
ATOM 1938 O O . GLY A 1 253 ? 3.097 7.514 -3.318 1.00 90.56 253 GLY A O 1
ATOM 1939 N N . SER A 1 254 ? 2.487 7.379 -5.483 1.00 83.44 254 SER A N 1
ATOM 1940 C CA . SER A 1 254 ? 3.440 8.360 -6.007 1.00 83.44 254 SER A CA 1
ATOM 1941 C C . SER A 1 254 ? 3.257 9.796 -5.505 1.00 83.44 254 SER A C 1
ATOM 1943 O O . SER A 1 254 ? 4.214 10.571 -5.517 1.00 83.44 254 SER A O 1
ATOM 1945 N N . ASP A 1 255 ? 2.061 10.154 -5.042 1.00 85.62 255 ASP A N 1
ATOM 1946 C CA . ASP A 1 255 ? 1.777 11.456 -4.434 1.00 85.62 255 ASP A CA 1
ATOM 1947 C C . ASP A 1 255 ? 2.342 11.588 -3.009 1.00 85.62 255 ASP A C 1
ATOM 1949 O O . ASP A 1 255 ? 2.431 12.697 -2.475 1.00 85.62 255 ASP A O 1
ATOM 1953 N N . GLY A 1 256 ? 2.754 10.468 -2.401 1.00 86.62 256 GLY A N 1
ATOM 1954 C CA . GLY A 1 256 ? 3.253 10.401 -1.033 1.00 86.62 256 GLY A CA 1
ATOM 1955 C C . GLY A 1 256 ? 2.191 10.695 0.029 1.00 86.62 256 GLY A C 1
ATOM 1956 O O . GLY A 1 256 ? 2.551 10.898 1.192 1.00 86.62 256 GLY A O 1
ATOM 1957 N N . ILE A 1 257 ? 0.908 10.737 -0.347 1.00 92.38 257 ILE A N 1
ATOM 1958 C CA . ILE A 1 257 ? -0.207 10.974 0.568 1.00 92.38 257 ILE A CA 1
ATOM 1959 C C . ILE A 1 257 ? -0.733 9.608 1.014 1.00 92.38 257 ILE A C 1
ATOM 1961 O O . ILE A 1 257 ? -1.231 8.838 0.198 1.00 92.38 257 ILE A O 1
ATOM 1965 N N . PRO A 1 258 ? -0.626 9.261 2.305 1.00 95.06 258 PRO A N 1
ATOM 1966 C CA . PRO A 1 258 ? -1.226 8.037 2.803 1.00 95.06 258 PRO A CA 1
ATOM 1967 C C . PRO A 1 258 ? -2.747 8.190 2.900 1.00 95.06 258 PRO A C 1
ATOM 1969 O O . PRO A 1 258 ? -3.252 9.153 3.488 1.00 95.06 258 PRO A O 1
ATOM 1972 N N . HIS A 1 259 ? -3.460 7.189 2.402 1.00 96.94 259 HIS A N 1
ATOM 1973 C CA . HIS A 1 259 ? -4.897 7.030 2.554 1.00 96.94 259 HIS A CA 1
ATOM 1974 C C . HIS A 1 259 ? -5.181 5.906 3.549 1.00 96.94 259 HIS A C 1
ATOM 1976 O O . HIS A 1 259 ? -4.664 4.796 3.420 1.00 96.94 259 HIS A O 1
ATOM 1982 N N . LEU A 1 260 ? -6.005 6.195 4.553 1.00 97.44 260 LEU A N 1
ATOM 1983 C CA . LEU A 1 260 ? -6.382 5.254 5.605 1.00 97.44 260 LEU A CA 1
ATOM 1984 C C . LEU A 1 260 ? -7.890 5.078 5.625 1.00 97.44 260 LEU A C 1
ATOM 1986 O O . LEU A 1 260 ? -8.623 6.067 5.637 1.00 97.44 260 LEU A O 1
ATOM 1990 N N . LYS A 1 261 ? -8.361 3.832 5.692 1.00 97.12 261 LYS A N 1
ATOM 1991 C CA . LYS A 1 261 ? -9.788 3.520 5.843 1.00 97.12 261 LYS A CA 1
ATOM 1992 C C . LYS A 1 261 ? -10.009 2.433 6.882 1.00 97.12 261 LYS A C 1
ATOM 1994 O O . LYS A 1 261 ? -9.237 1.478 6.958 1.00 97.12 261 LYS A O 1
ATOM 1999 N N . GLY A 1 262 ? -11.083 2.557 7.660 1.00 95.06 262 GLY A N 1
ATOM 2000 C CA . GLY A 1 262 ? -11.513 1.531 8.615 1.00 95.06 262 GLY A CA 1
ATOM 2001 C C . GLY A 1 262 ? -12.303 2.090 9.797 1.00 95.06 262 GLY A C 1
ATOM 2002 O O . GLY A 1 262 ? -12.669 3.264 9.817 1.00 95.06 262 GLY A O 1
ATOM 2003 N N . ALA A 1 263 ? -12.559 1.251 10.799 1.00 94.31 263 ALA A N 1
ATOM 2004 C CA . ALA A 1 263 ? -13.074 1.697 12.094 1.00 94.31 263 ALA A CA 1
ATOM 2005 C C . ALA A 1 263 ? -11.924 2.128 13.018 1.00 94.31 263 ALA A C 1
ATOM 2007 O O . ALA A 1 263 ? -10.840 1.543 12.983 1.00 94.31 263 ALA A O 1
ATOM 2008 N N . ALA A 1 264 ? -12.133 3.140 13.852 1.00 95.56 264 ALA A N 1
ATOM 2009 C CA . ALA A 1 264 ? -11.119 3.605 14.795 1.00 95.56 264 ALA A CA 1
ATOM 2010 C C . ALA A 1 264 ? -11.765 4.142 16.067 1.00 95.56 264 ALA A C 1
ATOM 2012 O O . ALA A 1 264 ? -12.852 4.710 16.015 1.00 95.56 264 ALA A O 1
ATOM 2013 N N . THR A 1 265 ? -11.073 4.032 17.196 1.00 94.62 265 THR A N 1
ATOM 2014 C CA . THR A 1 265 ? -11.352 4.922 18.327 1.00 94.62 265 THR A CA 1
ATOM 2015 C C . THR A 1 265 ? -10.541 6.214 18.161 1.00 94.62 265 THR A C 1
ATOM 2017 O O . THR A 1 265 ? -9.589 6.260 17.374 1.00 94.62 265 THR A O 1
ATOM 2020 N N . ARG A 1 266 ? -10.876 7.277 18.902 1.00 92.44 266 ARG A N 1
ATOM 2021 C CA . ARG A 1 266 ? -10.140 8.555 18.837 1.00 92.44 266 ARG A CA 1
ATOM 2022 C C . ARG A 1 266 ? -8.679 8.396 19.252 1.00 92.44 266 ARG A C 1
ATOM 2024 O O . ARG A 1 266 ? -7.786 8.995 18.652 1.00 92.44 266 ARG A O 1
ATOM 2031 N N . GLN A 1 267 ? -8.431 7.593 20.284 1.00 92.69 267 GLN A N 1
ATOM 2032 C CA . GLN A 1 267 ? -7.075 7.319 20.759 1.00 92.69 267 GLN A CA 1
ATOM 2033 C C . GLN A 1 267 ? -6.260 6.548 19.718 1.00 92.69 267 GLN A C 1
ATOM 2035 O O . GLN A 1 267 ? -5.099 6.882 19.478 1.00 92.69 267 GLN A O 1
ATOM 2040 N N . MET A 1 268 ? -6.881 5.561 19.065 1.00 95.56 268 MET A N 1
ATOM 2041 C CA . MET A 1 268 ? -6.250 4.798 17.990 1.00 95.56 268 MET A CA 1
ATOM 2042 C C . MET A 1 268 ? -5.890 5.683 16.801 1.00 95.56 268 MET A C 1
ATOM 2044 O O . MET A 1 268 ? -4.749 5.645 16.357 1.00 95.56 268 MET A O 1
ATOM 2048 N N . GLU A 1 269 ? -6.817 6.524 16.332 1.00 95.62 269 GLU A N 1
ATOM 2049 C CA . GLU A 1 269 ? -6.552 7.479 15.250 1.00 95.62 269 GLU A CA 1
ATOM 2050 C C . GLU A 1 269 ? -5.336 8.361 15.573 1.00 95.62 269 GLU A C 1
ATOM 2052 O O . GLU A 1 269 ? -4.395 8.438 14.784 1.00 95.62 269 GLU A O 1
ATOM 2057 N N . SER A 1 270 ? -5.311 8.971 16.762 1.00 95.12 270 SER A N 1
ATOM 2058 C CA . SER A 1 270 ? -4.190 9.808 17.208 1.00 95.12 270 SER A CA 1
ATOM 2059 C C . SER A 1 270 ? -2.865 9.033 17.254 1.00 95.12 270 SER A C 1
ATOM 2061 O O . SER A 1 270 ? -1.838 9.515 16.769 1.00 95.12 270 SER A O 1
ATOM 2063 N N . SER A 1 271 ? -2.890 7.806 17.787 1.00 95.88 271 SER A N 1
ATOM 2064 C CA . SER A 1 271 ? -1.719 6.927 17.860 1.00 95.88 271 SER A CA 1
ATOM 2065 C C . SER A 1 271 ? -1.191 6.566 16.469 1.00 95.88 271 SER A C 1
ATOM 2067 O O . SER A 1 271 ? -0.002 6.740 16.194 1.00 95.88 271 SER A O 1
ATOM 2069 N N . TRP A 1 272 ? -2.073 6.145 15.561 1.00 96.44 272 TRP A N 1
ATOM 2070 C CA . TRP A 1 272 ? -1.730 5.773 14.191 1.00 96.44 272 TRP A CA 1
ATOM 2071 C C . TRP A 1 272 ? -1.165 6.950 13.398 1.00 96.44 272 TRP A C 1
ATOM 2073 O O . TRP A 1 272 ? -0.135 6.804 12.744 1.00 96.44 272 TRP A O 1
ATOM 2083 N N . LEU A 1 273 ? -1.765 8.139 13.506 1.00 95.44 273 LEU A N 1
ATOM 2084 C CA . LEU A 1 273 ? -1.232 9.352 12.879 1.00 95.44 273 LEU A CA 1
ATOM 2085 C C . LEU A 1 273 ? 0.141 9.741 13.454 1.00 95.44 273 LEU A C 1
ATOM 2087 O O . LEU A 1 273 ? 1.011 10.216 12.720 1.00 95.44 273 LEU A O 1
ATOM 2091 N N . GLY A 1 274 ? 0.362 9.504 14.751 1.00 95.06 274 GLY A N 1
ATOM 2092 C CA . GLY A 1 274 ? 1.662 9.670 15.399 1.00 95.06 274 GLY A CA 1
ATOM 2093 C C . GLY A 1 274 ? 2.734 8.737 14.828 1.00 95.06 274 GLY A C 1
ATOM 2094 O O . GLY A 1 274 ? 3.828 9.200 14.501 1.00 95.06 274 GLY A O 1
ATOM 2095 N N . LEU A 1 275 ? 2.404 7.454 14.651 1.00 95.44 275 LEU A N 1
ATOM 2096 C CA . LEU A 1 275 ? 3.288 6.442 14.055 1.00 95.44 275 LEU A CA 1
ATOM 2097 C C . LEU A 1 275 ? 3.560 6.691 12.567 1.00 95.44 275 LEU A C 1
ATOM 2099 O O . LEU A 1 275 ? 4.634 6.363 12.071 1.00 95.44 275 LEU A O 1
ATOM 2103 N N . LEU A 1 276 ? 2.616 7.307 11.857 1.00 93.75 276 LEU A N 1
ATOM 2104 C CA . LEU A 1 276 ? 2.737 7.580 10.428 1.00 93.75 276 LEU A CA 1
ATOM 2105 C C . LEU A 1 276 ? 3.572 8.837 10.125 1.00 93.75 276 LEU A C 1
ATOM 2107 O O . LEU A 1 276 ? 4.154 8.959 9.047 1.00 93.75 276 LEU A O 1
ATOM 2111 N N . ARG A 1 277 ? 3.703 9.774 11.074 1.00 92.75 277 ARG A N 1
ATOM 2112 C CA . ARG A 1 277 ? 4.463 11.025 10.875 1.00 92.75 277 ARG A CA 1
ATOM 2113 C C . ARG A 1 277 ? 5.940 10.799 10.481 1.00 92.75 277 ARG A C 1
ATOM 2115 O O . ARG A 1 277 ? 6.394 11.474 9.551 1.00 92.75 277 ARG A O 1
ATOM 2122 N N . PRO A 1 278 ? 6.712 9.890 11.117 1.00 91.88 278 PRO A N 1
ATOM 2123 C CA . PRO A 1 278 ? 8.079 9.570 10.694 1.00 91.88 278 PRO A CA 1
ATOM 2124 C C . PRO A 1 278 ? 8.162 8.948 9.297 1.00 91.88 278 PRO A C 1
ATOM 2126 O O . PRO A 1 278 ? 9.162 9.168 8.605 1.00 91.88 278 PRO A O 1
ATOM 2129 N N . VAL A 1 279 ? 7.126 8.203 8.900 1.00 89.44 279 VAL A N 1
ATOM 2130 C CA . VAL A 1 279 ? 7.008 7.530 7.601 1.00 89.44 279 VAL A CA 1
ATOM 2131 C C . VAL A 1 279 ? 6.811 8.569 6.499 1.00 89.44 279 VAL A C 1
ATOM 2133 O O . VAL A 1 279 ? 7.567 8.606 5.538 1.00 89.44 279 VAL A O 1
ATOM 2136 N N . THR A 1 280 ? 5.868 9.495 6.655 1.00 88.94 280 THR A N 1
ATOM 2137 C CA . THR A 1 280 ? 5.499 10.412 5.562 1.00 88.94 280 THR A CA 1
ATOM 2138 C C . THR A 1 280 ? 6.226 11.748 5.573 1.00 88.94 280 THR A C 1
ATOM 2140 O O . THR A 1 280 ? 5.977 12.598 4.721 1.00 88.94 280 THR A O 1
ATOM 2143 N N . GLY A 1 281 ? 7.130 11.972 6.530 1.00 85.81 281 GLY A N 1
ATOM 2144 C CA . GLY A 1 281 ? 7.855 13.239 6.634 1.00 85.81 281 GLY A CA 1
ATOM 2145 C C . GLY A 1 281 ? 6.933 14.426 6.925 1.00 85.81 281 GLY A C 1
ATOM 2146 O O . GLY A 1 281 ? 7.234 15.546 6.526 1.00 85.81 281 GLY A O 1
ATOM 2147 N N . SER A 1 282 ? 5.828 14.189 7.641 1.00 81.75 282 SER A N 1
ATOM 2148 C CA . SER A 1 282 ? 4.761 15.169 7.915 1.00 81.75 282 SER A CA 1
ATOM 2149 C C . SER A 1 282 ? 3.887 15.554 6.713 1.00 81.75 282 SER A C 1
ATOM 2151 O O . SER A 1 282 ? 3.230 16.595 6.760 1.00 81.75 282 SER A O 1
ATOM 2153 N N . ALA A 1 283 ? 3.840 14.735 5.655 1.00 87.38 283 ALA A N 1
ATOM 2154 C CA . ALA A 1 283 ? 2.839 14.911 4.605 1.00 87.38 283 ALA A CA 1
ATOM 2155 C C . ALA A 1 283 ? 1.414 14.830 5.181 1.00 87.38 283 ALA A C 1
ATOM 2157 O O . ALA A 1 283 ? 1.169 14.195 6.214 1.00 87.38 283 ALA A O 1
ATOM 2158 N N . LYS A 1 284 ? 0.467 15.485 4.503 1.00 92.00 284 LYS A N 1
ATOM 2159 C CA . LYS A 1 284 ? -0.953 15.396 4.855 1.00 92.00 284 LYS A CA 1
ATOM 2160 C C . LYS A 1 284 ? -1.406 13.938 4.732 1.00 92.00 284 LYS A C 1
ATOM 2162 O O . LYS A 1 284 ? -1.054 13.278 3.765 1.00 92.00 284 LYS A O 1
ATOM 2167 N N . VAL A 1 285 ? -2.195 13.474 5.695 1.00 94.88 285 VAL A N 1
ATOM 2168 C CA . VAL A 1 285 ? -2.817 12.144 5.694 1.00 94.88 285 VAL A CA 1
ATOM 2169 C C . VAL A 1 285 ? -4.287 12.294 5.312 1.00 94.88 285 VAL A C 1
ATOM 2171 O O . VAL A 1 285 ? -4.960 13.189 5.828 1.00 94.88 285 VAL A O 1
ATOM 2174 N N . ASP A 1 286 ? -4.780 11.438 4.421 1.00 96.62 286 ASP A N 1
ATOM 2175 C CA . ASP A 1 286 ? -6.205 11.312 4.112 1.00 96.62 286 ASP A CA 1
ATOM 2176 C C . ASP A 1 286 ? -6.800 10.149 4.917 1.00 96.62 286 ASP A C 1
ATOM 2178 O O . ASP A 1 286 ? -6.705 8.983 4.537 1.00 96.62 286 ASP A O 1
ATOM 2182 N N . ALA A 1 287 ? -7.364 10.464 6.082 1.00 96.12 287 ALA A N 1
ATOM 2183 C CA . ALA A 1 287 ? -7.942 9.481 6.989 1.00 96.12 287 ALA A CA 1
ATOM 2184 C C . ALA A 1 287 ? -9.474 9.469 6.887 1.00 96.12 287 ALA A C 1
ATOM 2186 O O . ALA A 1 287 ? -10.139 10.458 7.192 1.00 96.12 287 ALA A O 1
ATOM 2187 N N . GLN A 1 288 ? -10.036 8.327 6.494 1.00 95.94 288 GLN A N 1
ATOM 2188 C CA . GLN A 1 288 ? -11.474 8.078 6.396 1.00 95.94 288 GLN A CA 1
ATOM 2189 C C . GLN A 1 288 ? -11.867 7.011 7.421 1.00 95.94 288 GLN A C 1
ATOM 2191 O O . GLN A 1 288 ? -12.090 5.841 7.091 1.00 95.94 288 GLN A O 1
ATOM 2196 N N . PHE A 1 289 ? -11.915 7.417 8.690 1.00 94.44 289 PHE A N 1
ATOM 2197 C CA . PHE A 1 289 ? -12.290 6.532 9.787 1.00 94.44 289 PHE A CA 1
ATOM 2198 C C . PHE A 1 289 ? -13.764 6.648 10.160 1.00 94.44 289 PHE A C 1
ATOM 2200 O O . PHE A 1 289 ? -14.311 7.740 10.294 1.00 94.44 289 PHE A O 1
ATOM 2207 N N . THR A 1 290 ? -14.391 5.497 10.404 1.00 94.00 290 THR A N 1
ATOM 2208 C CA . THR A 1 290 ? -15.645 5.433 11.159 1.00 94.00 290 THR A CA 1
ATOM 2209 C C . THR A 1 290 ? -15.292 5.399 12.638 1.00 94.00 290 THR A C 1
ATOM 2211 O O . THR A 1 290 ? -14.764 4.399 13.131 1.00 94.00 290 THR A O 1
ATOM 2214 N N . LEU A 1 291 ? -15.531 6.511 13.334 1.00 93.44 291 LEU A N 1
ATOM 2215 C CA . LEU A 1 291 ? -15.225 6.615 14.756 1.00 93.44 291 LEU A CA 1
ATOM 2216 C C . LEU A 1 291 ? -16.218 5.799 15.576 1.00 93.44 291 LEU A C 1
ATOM 2218 O O . LEU A 1 291 ? -17.424 6.025 15.491 1.00 93.44 291 LEU A O 1
ATOM 2222 N N . VAL A 1 292 ? -15.697 4.892 16.394 1.00 94.12 292 VAL A N 1
ATOM 2223 C CA . VAL A 1 292 ? -16.475 4.052 17.305 1.00 94.12 292 VAL A CA 1
ATOM 2224 C C . VAL A 1 292 ? -16.015 4.250 18.756 1.00 94.12 292 VAL A C 1
ATOM 2226 O O . VAL A 1 292 ? -14.864 4.640 18.981 1.00 94.12 292 VAL A O 1
ATOM 2229 N N . PRO A 1 293 ? -16.875 3.973 19.753 1.00 92.88 293 PRO A N 1
ATOM 2230 C CA . PRO A 1 293 ? -16.560 4.257 21.155 1.00 92.88 293 PRO A CA 1
ATOM 2231 C C . PRO A 1 293 ? -15.442 3.371 21.722 1.00 92.88 293 PRO A C 1
ATOM 2233 O O . PRO A 1 293 ? -14.688 3.787 22.600 1.00 92.88 293 PRO A O 1
ATOM 2236 N N . SER A 1 294 ? -15.320 2.130 21.245 1.00 93.19 294 SER A N 1
ATOM 2237 C CA . SER A 1 294 ? -14.306 1.182 21.718 1.00 93.19 294 SER A CA 1
ATOM 2238 C C . SER A 1 294 ? -14.100 0.023 20.753 1.00 93.19 294 SER A C 1
ATOM 2240 O O . SER A 1 294 ? -14.887 -0.160 19.827 1.00 93.19 294 SER A O 1
ATOM 2242 N N . ILE A 1 295 ? -13.071 -0.795 21.003 1.00 91.25 295 ILE A N 1
ATOM 2243 C CA . ILE A 1 295 ? -12.761 -2.001 20.214 1.00 91.25 295 ILE A CA 1
ATOM 2244 C C . ILE A 1 295 ? -13.919 -3.002 20.135 1.00 91.25 295 ILE A C 1
ATOM 2246 O O . ILE A 1 295 ? -14.060 -3.698 19.135 1.00 91.25 295 ILE A O 1
ATOM 2250 N N . TYR A 1 296 ? -14.776 -3.029 21.156 1.00 90.62 296 TYR A N 1
ATOM 2251 C CA . TYR A 1 296 ? -15.928 -3.927 21.242 1.00 90.62 296 TYR A CA 1
ATOM 2252 C C . TYR A 1 296 ? -17.041 -3.563 20.245 1.00 90.62 296 TYR A C 1
ATOM 2254 O O . TYR A 1 296 ? -17.910 -4.380 19.966 1.00 90.62 296 TYR A O 1
ATOM 2262 N N . HIS A 1 297 ? -16.995 -2.353 19.678 1.00 91.62 297 HIS A N 1
ATOM 2263 C CA . HIS A 1 297 ? -17.941 -1.859 18.673 1.00 91.62 297 HIS A CA 1
ATOM 2264 C C . HIS A 1 297 ? -17.456 -2.051 17.237 1.00 91.62 297 HIS A C 1
ATOM 2266 O O . HIS A 1 297 ? -18.076 -1.546 16.298 1.00 91.62 297 HIS A O 1
ATOM 2272 N N . PHE A 1 298 ? -16.311 -2.704 17.043 1.00 90.69 298 PHE A N 1
ATOM 2273 C CA . PHE A 1 298 ? -15.736 -2.820 15.714 1.00 90.69 298 PHE A CA 1
ATOM 2274 C C . PHE A 1 298 ? -16.585 -3.775 14.876 1.00 90.69 298 PHE A C 1
ATOM 2276 O O . PHE A 1 298 ? -16.998 -4.828 15.375 1.00 90.69 298 PHE A O 1
ATOM 2283 N N . PRO A 1 299 ? -16.829 -3.452 13.593 1.00 85.12 299 PRO A N 1
ATOM 2284 C CA . PRO A 1 299 ? -17.422 -4.407 12.672 1.00 85.12 299 PRO A CA 1
ATOM 2285 C C . PRO A 1 299 ? -16.613 -5.710 12.690 1.00 85.12 299 PRO A C 1
ATOM 2287 O O . PRO A 1 299 ? -15.391 -5.681 12.592 1.00 85.12 299 PRO A O 1
ATOM 2290 N N . GLY A 1 300 ? -17.284 -6.847 12.871 1.00 80.50 300 GLY A N 1
ATOM 2291 C CA . GLY A 1 300 ? -16.619 -8.153 12.912 1.00 80.50 300 GLY A CA 1
ATOM 2292 C C . GLY A 1 300 ? -15.873 -8.480 14.211 1.00 80.50 300 GLY A C 1
ATOM 2293 O O . GLY A 1 300 ? -15.174 -9.491 14.249 1.00 80.50 300 GLY A O 1
ATOM 2294 N N . TYR A 1 301 ? -16.015 -7.683 15.279 1.00 85.19 301 TYR A N 1
ATOM 2295 C CA . TYR A 1 301 ? -15.509 -8.070 16.597 1.00 85.19 301 TYR A CA 1
ATOM 2296 C C . TYR A 1 301 ? -16.130 -9.404 17.044 1.00 85.19 301 TYR A C 1
ATOM 2298 O O . TYR A 1 301 ? -17.352 -9.556 17.076 1.00 85.19 301 TYR A O 1
ATOM 2306 N N . GLN A 1 302 ? -15.281 -10.374 17.389 1.00 81.88 302 GLN A N 1
ATOM 2307 C CA . GLN A 1 302 ? -15.706 -11.671 17.910 1.00 81.88 302 GLN A CA 1
ATOM 2308 C C . GLN A 1 302 ? -15.508 -11.706 19.425 1.00 81.88 302 GLN A C 1
ATOM 2310 O O . GLN A 1 302 ? -14.387 -11.564 19.912 1.00 81.88 302 GLN A O 1
ATOM 2315 N N . THR A 1 303 ? -16.605 -11.921 20.149 1.00 85.38 303 THR A N 1
ATOM 2316 C CA . THR A 1 303 ? -16.629 -12.110 21.604 1.00 85.38 303 THR A CA 1
ATOM 2317 C C . THR A 1 303 ? -15.719 -13.274 22.007 1.00 85.38 303 THR A C 1
ATOM 2319 O O . THR A 1 303 ? -15.924 -14.404 21.560 1.00 85.38 303 THR A O 1
ATOM 2322 N N . GLN A 1 304 ? -14.736 -13.024 22.869 1.00 82.81 304 GLN A N 1
ATOM 2323 C CA . GLN A 1 304 ? -13.757 -14.016 23.319 1.00 82.81 304 GLN A CA 1
ATOM 2324 C C . GLN A 1 304 ? -14.231 -14.725 24.591 1.00 82.81 304 GLN A C 1
ATOM 2326 O O . GLN A 1 304 ? -13.541 -14.771 25.611 1.00 82.81 304 GLN A O 1
ATOM 2331 N N . THR A 1 305 ? -15.422 -15.315 24.529 1.00 86.19 305 THR A N 1
ATOM 2332 C CA . THR A 1 305 ? -16.053 -15.960 25.682 1.00 86.19 305 THR A CA 1
ATOM 2333 C C . THR A 1 305 ? -15.926 -17.482 25.651 1.00 86.19 305 THR A C 1
ATOM 2335 O O . THR A 1 305 ? -15.919 -18.112 24.595 1.00 86.19 305 THR A O 1
ATOM 2338 N N . ARG A 1 306 ? -15.853 -18.093 26.840 1.00 88.56 306 ARG A N 1
ATOM 2339 C CA . ARG A 1 306 ? -15.901 -19.555 27.032 1.00 88.56 306 ARG A CA 1
ATOM 2340 C C . ARG A 1 306 ? -17.317 -20.069 27.305 1.00 88.56 306 ARG A C 1
ATOM 2342 O O . ARG A 1 306 ? -17.487 -21.248 27.612 1.00 88.56 306 ARG A O 1
ATOM 2349 N N . LEU A 1 307 ? -18.315 -19.187 27.264 1.00 90.56 307 LEU A N 1
ATOM 2350 C CA . LEU A 1 307 ? -19.699 -19.547 27.536 1.00 90.56 307 LEU A CA 1
ATOM 2351 C C . LEU A 1 307 ? -20.262 -20.471 26.443 1.00 90.56 307 LEU A C 1
ATOM 2353 O O . LEU A 1 307 ? -19.936 -20.300 25.265 1.00 90.56 307 LEU A O 1
ATOM 2357 N N . PRO A 1 308 ? -21.142 -21.425 26.802 1.00 92.44 308 PRO A N 1
ATOM 2358 C CA . PRO A 1 308 ? -21.883 -22.207 25.819 1.00 92.44 308 PRO A CA 1
ATOM 2359 C C . PRO A 1 308 ? -22.704 -21.299 24.882 1.00 92.44 308 PRO A C 1
ATOM 2361 O O . PRO A 1 308 ? -23.272 -20.312 25.360 1.00 92.44 308 PRO A O 1
ATOM 2364 N N . PRO A 1 309 ? -22.846 -21.638 23.583 1.00 91.31 309 PRO A N 1
ATOM 2365 C CA . PRO A 1 309 ? -23.570 -20.805 22.617 1.00 91.31 309 PRO A CA 1
ATOM 2366 C C . PRO A 1 309 ? -25.004 -20.448 23.035 1.00 91.31 309 PRO A C 1
ATOM 2368 O O . PRO A 1 309 ? -25.437 -19.320 22.830 1.00 91.31 309 PRO A O 1
ATOM 2371 N N . GLU A 1 310 ? -25.725 -21.377 23.671 1.00 92.12 310 GLU A N 1
ATOM 2372 C CA . GLU A 1 310 ? -27.108 -21.170 24.133 1.00 92.12 310 GLU A CA 1
ATOM 2373 C C . GLU A 1 310 ? -27.209 -20.108 25.242 1.00 92.12 310 GLU A C 1
ATOM 2375 O O . GLU A 1 310 ? -28.107 -19.261 25.241 1.00 92.12 310 GLU A O 1
ATOM 2380 N N . VAL A 1 311 ? -26.253 -20.126 26.176 1.00 93.25 311 VAL A N 1
ATOM 2381 C CA . VAL A 1 311 ? -26.156 -19.149 27.271 1.00 93.25 311 VAL A CA 1
ATOM 2382 C C . VAL A 1 311 ? -25.755 -17.788 26.717 1.00 93.25 311 VAL A C 1
ATOM 2384 O O . VAL A 1 311 ? -26.331 -16.771 27.095 1.00 93.25 311 VAL A O 1
ATOM 2387 N N . LEU A 1 312 ? -24.793 -17.777 25.793 1.00 91.94 312 LEU A N 1
ATOM 2388 C CA . LEU A 1 312 ? -24.323 -16.564 25.139 1.00 91.94 312 LEU A CA 1
ATOM 2389 C C . LEU A 1 312 ? -25.450 -15.862 24.377 1.00 91.94 312 LEU A C 1
ATOM 2391 O O . LEU A 1 312 ? -25.592 -14.649 24.494 1.00 91.94 312 LEU A O 1
ATOM 2395 N N . GLU A 1 313 ? -26.271 -16.608 23.640 1.00 91.56 313 GLU A N 1
ATOM 2396 C CA . GLU A 1 313 ? -27.380 -16.029 22.882 1.00 91.56 313 GLU A CA 1
ATOM 2397 C C . GLU A 1 313 ? -28.483 -15.484 23.795 1.00 91.56 313 GLU A C 1
ATOM 2399 O O . GLU A 1 313 ? -28.944 -14.358 23.609 1.00 91.56 313 GLU A O 1
ATOM 2404 N N . SER A 1 314 ? -28.826 -16.226 24.851 1.00 92.69 314 SER A N 1
ATOM 2405 C CA . SER A 1 314 ? -29.768 -15.754 25.876 1.00 92.69 314 SER A CA 1
ATOM 2406 C C . SER A 1 314 ? -29.279 -14.459 26.534 1.00 92.69 314 SER A C 1
ATOM 2408 O O . SER A 1 314 ? -30.054 -13.527 26.750 1.00 92.69 314 SER A O 1
ATOM 2410 N N . LEU A 1 315 ? -27.977 -14.372 26.820 1.00 93.56 315 LEU A N 1
ATOM 2411 C CA . LEU A 1 315 ? -27.375 -13.185 27.415 1.00 93.56 315 LEU A CA 1
ATOM 2412 C C . LEU A 1 315 ? -27.319 -12.009 26.432 1.00 93.56 315 LEU A C 1
ATOM 2414 O O . LEU A 1 315 ? -27.614 -10.883 26.823 1.00 93.56 315 LEU A O 1
ATOM 2418 N N . ARG A 1 316 ? -27.002 -12.248 25.155 1.00 92.06 316 ARG A N 1
ATOM 2419 C CA . ARG A 1 316 ? -27.073 -11.213 24.111 1.00 92.06 316 ARG A CA 1
ATOM 2420 C C . ARG A 1 316 ? -28.472 -10.636 24.001 1.00 92.06 316 ARG A C 1
ATOM 2422 O O . ARG A 1 316 ? -28.612 -9.422 23.936 1.00 92.06 316 ARG A O 1
ATOM 2429 N N . GLN A 1 317 ? -29.493 -11.488 24.022 1.00 92.12 317 GLN A N 1
ATOM 2430 C CA . GLN A 1 317 ? -30.879 -11.041 23.981 1.00 92.12 317 GLN A CA 1
ATOM 2431 C C . GLN A 1 317 ? -31.238 -10.195 25.210 1.00 92.12 317 GLN A C 1
ATOM 2433 O O . GLN A 1 317 ? -31.914 -9.181 25.062 1.00 92.12 317 GLN A O 1
ATOM 2438 N N . ALA A 1 318 ? -30.761 -10.572 26.400 1.00 93.00 318 ALA A N 1
ATOM 2439 C CA . ALA A 1 318 ? -30.983 -9.802 27.624 1.00 93.00 318 ALA A CA 1
ATOM 2440 C C . ALA A 1 318 ? -30.268 -8.437 27.609 1.00 93.00 318 ALA A C 1
ATOM 2442 O O . ALA A 1 318 ? -30.821 -7.450 28.083 1.00 93.00 318 ALA A O 1
ATOM 2443 N N . LEU A 1 319 ? -29.054 -8.371 27.053 1.00 92.56 319 LEU A N 1
ATOM 2444 C CA . LEU A 1 319 ? -28.259 -7.140 26.961 1.00 92.56 319 LEU A CA 1
ATOM 2445 C C . LEU A 1 319 ? -28.642 -6.254 25.766 1.00 92.56 319 LEU A C 1
ATOM 2447 O O . LEU A 1 319 ? -28.254 -5.087 25.713 1.00 92.56 319 LEU A O 1
ATOM 2451 N N . HIS A 1 320 ? -29.386 -6.779 24.793 1.00 89.94 320 HIS A N 1
ATOM 2452 C CA . HIS A 1 320 ? -29.716 -6.055 23.573 1.00 89.94 320 HIS A CA 1
ATOM 2453 C C . HIS A 1 320 ? -30.553 -4.801 23.870 1.00 89.94 320 HIS A C 1
ATOM 2455 O O . HIS A 1 320 ? -31.702 -4.884 24.301 1.00 89.94 320 HIS A O 1
ATOM 2461 N N . GLY A 1 321 ? -29.985 -3.626 23.582 1.00 84.31 321 GLY A N 1
ATOM 2462 C CA . GLY A 1 321 ? -30.622 -2.334 23.854 1.00 84.31 321 GLY A CA 1
ATOM 2463 C C . GLY A 1 321 ? -30.640 -1.949 25.335 1.00 84.31 321 GLY A C 1
ATOM 2464 O O . GLY A 1 321 ? -31.278 -0.960 25.691 1.00 84.31 321 GLY A O 1
ATOM 2465 N N . PHE A 1 322 ? -29.948 -2.704 26.191 1.00 90.81 322 PHE A N 1
ATOM 2466 C CA . PHE A 1 322 ? -29.871 -2.412 27.610 1.00 90.81 322 PHE A CA 1
ATOM 2467 C C . PHE A 1 322 ? -28.855 -1.299 27.872 1.00 90.81 322 PHE A C 1
ATOM 2469 O O . PHE A 1 322 ? -27.643 -1.491 27.764 1.00 90.81 322 PHE A O 1
ATOM 2476 N N . VAL A 1 323 ? -29.363 -0.121 28.223 1.00 93.50 323 VAL A N 1
ATOM 2477 C CA . VAL A 1 323 ? -28.564 1.079 28.463 1.00 93.50 323 VAL A CA 1
ATOM 2478 C C . VAL A 1 323 ? -29.011 1.704 29.777 1.00 93.50 323 VAL A C 1
ATOM 2480 O O . VAL A 1 323 ? -30.200 1.942 29.971 1.00 93.50 323 VAL A O 1
ATOM 2483 N N . ILE A 1 324 ? -28.054 1.986 30.660 1.00 95.62 324 ILE A N 1
ATOM 2484 C CA . ILE A 1 324 ? -28.287 2.680 31.930 1.00 95.62 324 ILE A CA 1
ATOM 2485 C C . ILE A 1 324 ? -27.993 4.162 31.746 1.00 95.62 324 ILE A C 1
ATOM 2487 O O . ILE A 1 324 ? -26.899 4.522 31.304 1.00 95.62 324 ILE A O 1
ATOM 2491 N N . THR A 1 325 ? -28.934 5.034 32.098 1.00 95.62 325 THR A N 1
ATOM 2492 C CA . THR A 1 325 ? -28.770 6.483 31.939 1.00 95.62 325 THR A CA 1
ATOM 2493 C C . THR A 1 325 ? -28.427 7.179 33.254 1.00 95.62 325 THR A C 1
ATOM 2495 O O . THR A 1 325 ? -28.788 6.731 34.340 1.00 95.62 325 THR A O 1
ATOM 2498 N N . PHE A 1 326 ? -27.689 8.288 33.169 1.00 95.56 326 PHE A N 1
ATOM 2499 C CA . PHE A 1 326 ? -27.327 9.103 34.327 1.00 95.56 326 PHE A CA 1
ATOM 2500 C C . PHE A 1 326 ? -27.733 10.562 34.135 1.00 95.56 326 PHE A C 1
ATOM 2502 O O . PHE A 1 326 ? -27.630 11.129 33.043 1.00 95.56 326 PHE A O 1
ATOM 2509 N N . GLU A 1 327 ? -28.124 11.203 35.236 1.00 93.00 327 GLU A N 1
ATOM 2510 C CA . GLU A 1 327 ? -28.382 12.640 35.261 1.00 93.00 327 GLU A CA 1
ATOM 2511 C C . GLU A 1 327 ? -27.091 13.446 35.039 1.00 93.00 327 GLU A C 1
ATOM 2513 O O . GLU A 1 327 ? -25.981 13.024 35.397 1.00 93.00 327 GLU A O 1
ATOM 2518 N N . THR A 1 328 ? -27.239 14.649 34.476 1.00 90.75 328 THR A N 1
ATOM 2519 C CA . THR A 1 328 ? -26.131 15.575 34.199 1.00 90.75 328 THR A CA 1
ATOM 2520 C C . THR A 1 328 ? -25.263 15.808 35.433 1.00 90.75 328 THR A C 1
ATOM 2522 O O . THR A 1 328 ? -25.769 16.158 36.495 1.00 90.75 328 THR A O 1
ATOM 2525 N N . GLY A 1 329 ? -23.943 15.664 35.290 1.00 91.56 329 GLY A N 1
ATOM 2526 C CA . GLY A 1 329 ? -22.994 15.930 36.377 1.00 91.56 329 GLY A CA 1
ATOM 2527 C C . GLY A 1 329 ? -23.027 14.919 37.529 1.00 91.56 329 GLY A C 1
ATOM 2528 O O . GLY A 1 329 ? -22.340 15.123 38.527 1.00 91.56 329 GLY A O 1
ATOM 2529 N N . THR A 1 330 ? -23.794 13.830 37.409 1.00 94.62 330 THR A N 1
ATOM 2530 C CA . THR A 1 330 ? -23.887 12.792 38.442 1.00 94.62 330 THR A CA 1
ATOM 2531 C C . THR A 1 330 ? -23.308 11.459 37.967 1.00 94.62 330 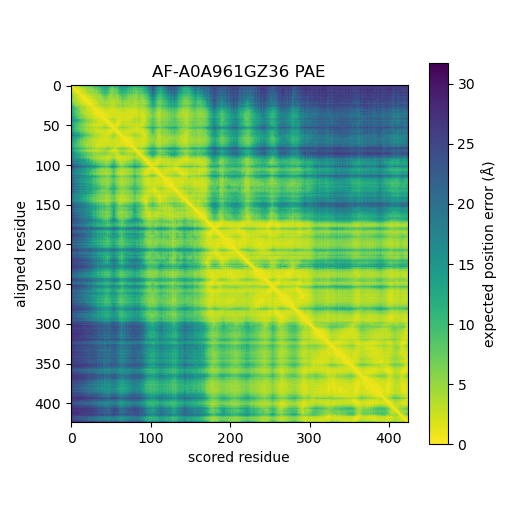THR A C 1
ATOM 2533 O O . THR A 1 330 ? -23.274 11.156 36.770 1.00 94.62 330 THR A O 1
ATOM 2536 N N . SER A 1 331 ? -22.866 10.651 38.931 1.00 95.94 331 SER A N 1
ATOM 2537 C CA . SER A 1 331 ? -22.481 9.243 38.760 1.00 95.94 331 SER A CA 1
ATOM 2538 C C . SER A 1 331 ? -23.309 8.294 39.632 1.00 95.94 331 SER A C 1
ATOM 2540 O O . SER A 1 331 ? -22.968 7.123 39.780 1.00 95.94 331 SER A O 1
ATOM 2542 N N . ARG A 1 332 ? -24.381 8.800 40.251 1.00 96.12 332 ARG A N 1
ATOM 2543 C CA . ARG A 1 332 ? -25.251 8.016 41.132 1.00 96.12 332 ARG A CA 1
ATOM 2544 C C . ARG A 1 332 ? -26.344 7.355 40.305 1.00 96.12 332 ARG A C 1
ATOM 2546 O O . ARG A 1 332 ? -27.000 8.030 39.520 1.00 96.12 332 ARG A O 1
ATOM 2553 N N . LEU A 1 333 ? -26.551 6.059 40.519 1.00 95.62 333 LEU A N 1
ATOM 2554 C CA . LEU A 1 333 ? -27.674 5.330 39.936 1.00 95.62 333 LEU A CA 1
ATOM 2555 C C . LEU A 1 333 ? -28.977 5.773 40.608 1.00 95.62 333 LEU A C 1
ATOM 2557 O O . LEU A 1 333 ? -29.083 5.719 41.838 1.00 95.62 333 LEU A O 1
ATOM 2561 N N . SER A 1 334 ? -29.964 6.186 39.812 1.00 96.25 334 SER A N 1
ATOM 2562 C CA . SER A 1 334 ? -31.316 6.455 40.308 1.00 96.25 334 SER A CA 1
ATOM 2563 C C . SER A 1 334 ? -31.980 5.153 40.781 1.00 96.25 334 SER A C 1
ATOM 2565 O O . SER A 1 334 ? -31.560 4.059 40.409 1.00 96.25 334 SER A O 1
ATOM 2567 N N . ALA A 1 335 ? -33.031 5.245 41.599 1.00 96.19 335 ALA A N 1
ATOM 2568 C CA . ALA A 1 335 ? -33.760 4.054 42.053 1.00 96.19 335 ALA A CA 1
ATOM 2569 C C . ALA A 1 335 ? -34.405 3.277 40.885 1.00 96.19 335 ALA A C 1
ATOM 2571 O O . ALA A 1 335 ? -34.502 2.049 40.923 1.00 96.19 335 ALA A O 1
ATOM 2572 N N . GLU A 1 336 ? -34.815 3.993 39.837 1.00 95.88 336 GLU A N 1
ATOM 2573 C CA . GLU A 1 336 ? -35.353 3.408 38.609 1.00 95.88 336 GLU A CA 1
ATOM 2574 C C . GLU A 1 336 ? -34.280 2.603 37.869 1.00 95.88 336 GLU A C 1
ATOM 2576 O O . GLU A 1 336 ? -34.490 1.427 37.581 1.00 95.88 336 GLU A O 1
ATOM 2581 N N . GLU A 1 337 ? -33.093 3.180 37.672 1.00 96.31 337 GLU A N 1
ATOM 2582 C CA . GLU A 1 337 ? -31.980 2.509 36.990 1.00 96.31 337 GLU A CA 1
ATOM 2583 C C . GLU A 1 337 ? -31.403 1.348 37.810 1.00 96.31 337 GLU A C 1
ATOM 2585 O O . GLU A 1 337 ? -30.994 0.336 37.249 1.00 96.31 337 GLU A O 1
ATOM 2590 N N . GLN A 1 338 ? -31.426 1.433 39.145 1.00 96.31 338 GLN A N 1
ATOM 2591 C CA . GLN A 1 338 ? -31.106 0.293 40.013 1.00 96.31 338 GLN A CA 1
ATOM 2592 C C . GLN A 1 338 ? -32.104 -0.851 39.825 1.00 96.31 338 GLN A C 1
ATOM 2594 O O . GLN A 1 338 ? -31.703 -2.009 39.736 1.00 96.31 338 GLN A O 1
ATOM 2599 N N . THR A 1 339 ? -33.400 -0.538 39.737 1.00 95.88 339 THR A N 1
ATOM 2600 C CA . THR A 1 339 ? -34.442 -1.546 39.491 1.00 95.88 339 THR A CA 1
ATOM 2601 C C . THR A 1 339 ? -34.257 -2.172 38.112 1.00 95.88 339 THR A C 1
ATOM 2603 O O . THR A 1 339 ? -34.297 -3.394 37.986 1.00 95.88 339 THR A O 1
ATOM 2606 N N . HIS A 1 340 ? -33.985 -1.351 37.097 1.00 94.44 340 HIS A N 1
ATOM 2607 C CA . HIS A 1 340 ? -33.710 -1.794 35.736 1.00 94.44 340 HIS A CA 1
ATOM 2608 C C . HIS A 1 340 ? -32.481 -2.715 35.685 1.00 94.44 340 HIS A C 1
ATOM 2610 O O . HIS A 1 340 ? -32.573 -3.834 35.183 1.00 94.44 340 HIS A O 1
ATOM 2616 N N . LEU A 1 341 ? -31.363 -2.318 36.299 1.00 95.31 341 LEU A N 1
ATOM 2617 C CA . LEU A 1 341 ? -30.138 -3.119 36.393 1.00 95.31 341 LEU A CA 1
ATOM 2618 C C . LEU A 1 341 ? -30.334 -4.417 37.190 1.00 95.31 341 LEU A C 1
ATOM 2620 O O . LEU A 1 341 ? -29.793 -5.458 36.815 1.00 95.31 341 LEU A O 1
ATOM 2624 N N . ALA A 1 342 ? -31.152 -4.397 38.246 1.00 95.00 342 ALA A N 1
ATOM 2625 C CA . ALA A 1 342 ? -31.482 -5.593 39.020 1.00 95.00 342 ALA A CA 1
ATOM 2626 C C . ALA A 1 342 ? -32.230 -6.649 38.188 1.00 95.00 342 ALA A C 1
ATOM 2628 O O . ALA A 1 342 ? -32.079 -7.841 38.454 1.00 95.00 342 ALA A O 1
ATOM 2629 N N . THR A 1 343 ? -32.980 -6.253 37.147 1.00 94.88 343 THR A N 1
ATOM 2630 C CA . THR A 1 343 ? -33.646 -7.220 36.252 1.00 94.88 343 THR A CA 1
ATOM 2631 C C . THR A 1 343 ? -32.665 -8.067 35.435 1.00 94.88 343 THR A C 1
ATOM 2633 O O . THR A 1 343 ? -32.997 -9.198 35.084 1.00 94.88 343 THR A O 1
ATOM 2636 N N . LEU A 1 344 ? -31.443 -7.573 35.186 1.00 94.88 344 LEU A N 1
ATOM 2637 C CA . LEU A 1 344 ? -30.395 -8.319 34.482 1.00 94.88 344 LEU A CA 1
ATOM 2638 C C . LEU A 1 344 ? -29.603 -9.266 35.379 1.00 94.88 344 LEU A C 1
ATOM 2640 O O . LEU A 1 344 ? -29.047 -10.247 34.881 1.00 94.88 344 LEU A O 1
ATOM 2644 N N . ALA A 1 345 ? -29.523 -8.985 36.682 1.00 93.88 345 ALA A N 1
ATOM 2645 C CA . ALA A 1 345 ? -28.674 -9.741 37.599 1.00 93.88 345 ALA A CA 1
ATOM 2646 C C . ALA A 1 345 ? -28.914 -11.266 37.541 1.00 93.88 345 ALA A C 1
ATOM 2648 O O . ALA A 1 345 ? -27.928 -12.000 37.466 1.00 93.88 345 ALA A O 1
ATOM 2649 N N . PRO A 1 346 ? -30.161 -11.784 37.463 1.00 94.12 346 PRO A N 1
ATOM 2650 C CA . PRO A 1 346 ? -30.399 -13.221 37.317 1.00 94.12 346 PRO A CA 1
ATOM 2651 C C . PRO A 1 346 ? -29.795 -13.828 36.042 1.00 94.12 346 PRO A C 1
ATOM 2653 O O . PRO A 1 346 ? -29.245 -14.927 36.098 1.00 94.12 346 PRO A O 1
ATOM 2656 N N . ALA A 1 347 ? -29.859 -13.124 34.906 1.00 93.88 347 ALA A N 1
ATOM 2657 C CA . ALA A 1 347 ? -29.288 -13.599 33.642 1.00 93.88 347 ALA A CA 1
ATOM 2658 C C . ALA A 1 347 ? -27.751 -13.628 33.696 1.00 93.88 347 ALA A C 1
ATOM 2660 O O . ALA A 1 347 ? -27.130 -14.593 33.249 1.00 93.88 347 ALA A O 1
ATOM 2661 N N . LEU A 1 348 ? -27.142 -12.609 34.311 1.00 94.50 348 LEU A N 1
ATOM 2662 C CA . LEU A 1 348 ? -25.693 -12.544 34.528 1.00 94.50 348 LEU A CA 1
ATOM 2663 C C . LEU A 1 348 ? -25.214 -13.643 35.490 1.00 94.50 348 LEU A C 1
ATOM 2665 O O . LEU A 1 348 ? -24.197 -14.284 35.238 1.00 94.50 348 LEU A O 1
ATOM 2669 N N . LEU A 1 349 ? -25.971 -13.917 36.558 1.00 93.62 349 LEU A N 1
ATOM 2670 C CA . LEU A 1 349 ? -25.693 -15.007 37.499 1.00 93.62 349 LEU A CA 1
ATOM 2671 C C . LEU A 1 349 ? -25.797 -16.385 36.835 1.00 93.62 349 LEU A C 1
ATOM 2673 O O . LEU A 1 349 ? -24.957 -17.249 37.087 1.00 93.62 349 LEU A O 1
ATOM 2677 N N . ALA A 1 350 ? -26.793 -16.587 35.969 1.00 92.31 350 ALA A N 1
ATOM 2678 C CA . ALA A 1 350 ? -26.987 -17.841 35.243 1.00 92.31 350 ALA A CA 1
ATOM 2679 C C . ALA A 1 350 ? -25.840 -18.152 34.265 1.00 92.31 350 ALA A C 1
ATOM 2681 O O . ALA A 1 350 ? -25.535 -19.323 34.042 1.00 92.31 350 ALA A O 1
ATOM 2682 N N . ALA A 1 351 ? -25.167 -17.128 33.725 1.00 91.62 351 ALA A N 1
ATOM 2683 C CA . ALA A 1 351 ? -23.969 -17.309 32.902 1.00 91.62 351 ALA A CA 1
ATOM 2684 C C . ALA A 1 351 ? -22.768 -17.855 33.705 1.00 91.62 351 ALA A C 1
ATOM 2686 O O . ALA A 1 351 ? -21.867 -18.480 33.142 1.00 91.62 351 ALA A O 1
ATOM 2687 N N . GLY A 1 352 ? -22.777 -17.678 35.030 1.00 89.75 352 GLY A N 1
ATOM 2688 C CA . GLY A 1 352 ? -21.777 -18.228 35.937 1.00 89.75 352 GLY A CA 1
ATOM 2689 C C . GLY A 1 352 ? -20.413 -17.523 35.872 1.00 89.75 352 GLY A C 1
ATOM 2690 O O . GLY A 1 352 ? -20.265 -16.459 35.273 1.00 89.75 352 GLY A O 1
ATOM 2691 N N . PRO A 1 353 ? -19.372 -18.105 36.495 1.00 89.06 353 PRO A N 1
ATOM 2692 C CA . PRO A 1 353 ? -18.072 -17.451 36.683 1.00 89.06 353 PRO A CA 1
ATOM 2693 C C . PRO A 1 353 ? -17.226 -17.337 35.406 1.00 89.06 353 PRO A C 1
ATOM 2695 O O . PRO A 1 353 ? -16.171 -16.713 35.433 1.00 89.06 353 PRO A O 1
ATOM 2698 N N . ALA A 1 354 ? -17.652 -17.957 34.302 1.00 89.50 354 ALA A N 1
ATOM 2699 C CA . ALA A 1 354 ? -16.982 -17.858 33.005 1.00 89.50 354 ALA A CA 1
ATOM 2700 C C . ALA A 1 354 ? -17.389 -16.600 32.213 1.00 89.50 354 ALA A C 1
ATOM 2702 O O . ALA A 1 354 ? -16.877 -16.382 31.114 1.00 89.50 354 ALA A O 1
ATOM 2703 N N . LEU A 1 355 ? -18.319 -15.797 32.742 1.00 91.62 355 LEU A N 1
ATOM 2704 C CA . LEU A 1 355 ? -18.752 -14.548 32.135 1.00 91.62 355 LEU A CA 1
ATOM 2705 C C . LEU A 1 355 ? -17.650 -13.482 32.226 1.00 91.62 355 LEU A C 1
ATOM 2707 O O . LEU A 1 355 ? -17.319 -13.014 33.313 1.00 91.62 355 LEU A O 1
ATOM 2711 N N . GLY A 1 356 ? -17.149 -13.060 31.065 1.00 93.44 356 GLY A N 1
ATOM 2712 C CA . GLY A 1 356 ? -16.372 -11.832 30.909 1.00 93.44 356 GLY A CA 1
ATOM 2713 C C . GLY A 1 356 ? -17.283 -10.678 30.497 1.00 93.44 356 GLY A C 1
ATOM 2714 O O . GLY A 1 356 ? -17.979 -10.777 29.483 1.00 93.44 356 GLY A O 1
ATOM 2715 N N . LEU A 1 357 ? -17.284 -9.589 31.269 1.00 94.38 357 LEU A N 1
ATOM 2716 C CA . LEU A 1 357 ? -18.145 -8.428 31.030 1.00 94.38 357 LEU A CA 1
ATOM 2717 C C . LEU A 1 357 ? -17.339 -7.129 30.999 1.00 94.38 357 LEU A C 1
ATOM 2719 O O . LEU A 1 357 ? -16.468 -6.877 31.832 1.00 94.38 357 LEU A O 1
ATOM 2723 N N . VAL A 1 358 ? -17.687 -6.260 30.063 1.00 95.69 358 VAL A N 1
ATOM 2724 C CA . VAL A 1 358 ? -17.185 -4.897 29.951 1.00 95.69 358 VAL A CA 1
ATOM 2725 C C . VAL A 1 358 ? -18.334 -3.947 30.247 1.00 95.69 358 VAL A C 1
ATOM 2727 O O . VAL A 1 358 ? -19.348 -3.950 29.559 1.00 95.69 358 VAL A O 1
ATOM 2730 N N . ILE A 1 359 ? -18.167 -3.130 31.280 1.00 96.56 359 ILE A N 1
ATOM 2731 C CA . ILE A 1 359 ? -19.100 -2.073 31.660 1.00 96.56 359 ILE A CA 1
ATOM 2732 C C . ILE A 1 359 ? -18.522 -0.772 31.133 1.00 96.56 359 ILE A C 1
ATOM 2734 O O . ILE A 1 359 ? -17.580 -0.215 31.700 1.00 96.56 359 ILE A O 1
ATOM 2738 N N . GLY A 1 360 ? -19.055 -0.323 30.010 1.00 96.06 360 GLY A N 1
ATOM 2739 C CA . GLY A 1 360 ? -18.530 0.808 29.278 1.00 96.06 360 GLY A CA 1
ATOM 2740 C C . GLY A 1 360 ? -19.357 2.060 29.479 1.00 96.06 360 GLY A C 1
ATOM 2741 O O . GLY A 1 360 ? -20.545 2.074 29.171 1.00 96.06 360 GLY A O 1
ATOM 2742 N N . ALA A 1 361 ? -18.738 3.119 29.991 1.00 96.38 361 ALA A N 1
ATOM 2743 C CA . ALA A 1 361 ? -19.394 4.412 30.124 1.00 96.38 361 ALA A CA 1
ATOM 2744 C C . ALA A 1 361 ? -19.100 5.327 28.933 1.00 96.38 361 ALA A C 1
ATOM 2746 O O . ALA A 1 361 ? -17.937 5.573 28.601 1.00 96.38 361 ALA A O 1
ATOM 2747 N N . HIS A 1 362 ? -20.160 5.903 28.369 1.00 94.62 362 HIS A N 1
ATOM 2748 C CA . HIS A 1 362 ? -20.104 6.930 27.335 1.00 94.62 362 HIS A CA 1
ATOM 2749 C C . HIS A 1 362 ? -19.993 8.324 27.974 1.00 94.62 362 HIS A C 1
ATOM 2751 O O . HIS A 1 362 ? -20.937 8.761 28.650 1.00 94.62 362 HIS A O 1
ATOM 2757 N N . PRO A 1 363 ? -18.871 9.047 27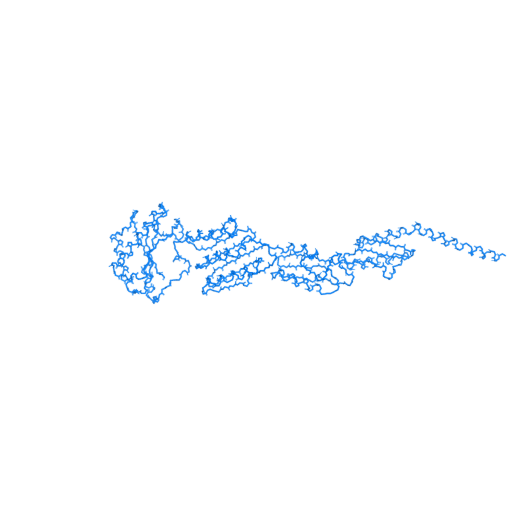.789 1.00 92.56 363 PRO A N 1
ATOM 2758 C CA . PRO A 1 363 ? -18.756 10.435 28.233 1.00 92.56 363 PRO A CA 1
ATOM 2759 C C . PRO A 1 363 ? -19.708 11.348 27.447 1.00 92.56 363 PRO A C 1
ATOM 2761 O O . PRO A 1 363 ? -20.080 11.049 26.311 1.00 92.56 363 PRO A O 1
ATOM 2764 N N . ASP A 1 364 ? -20.108 12.477 28.039 1.00 89.94 364 ASP A N 1
ATOM 2765 C CA . ASP A 1 364 ? -20.868 13.492 27.306 1.00 89.94 364 ASP A CA 1
ATOM 2766 C C . ASP A 1 364 ? -19.936 14.230 26.324 1.00 89.94 364 ASP A C 1
ATOM 2768 O O . ASP A 1 364 ? -18.979 14.874 26.766 1.00 89.94 364 ASP A O 1
ATOM 2772 N N . PRO A 1 365 ? -20.176 14.182 24.998 1.00 86.12 365 PRO A N 1
ATOM 2773 C CA . PRO A 1 365 ? -19.326 14.881 24.037 1.00 86.12 365 PRO A CA 1
ATOM 2774 C C . PRO A 1 365 ? -19.415 16.414 24.149 1.00 86.12 365 PRO A C 1
ATOM 2776 O O . PRO A 1 365 ? -18.564 17.099 23.582 1.00 86.12 365 PRO A O 1
ATOM 2779 N N . ALA A 1 366 ? -20.420 16.965 24.842 1.00 86.75 366 ALA A N 1
ATOM 2780 C CA . ALA A 1 366 ? -20.575 18.407 25.041 1.00 86.75 366 ALA A CA 1
ATOM 2781 C C . ALA A 1 366 ? -19.803 18.953 26.260 1.00 86.75 366 ALA A C 1
ATOM 2783 O O . ALA A 1 366 ? -19.624 20.168 26.375 1.00 86.75 366 ALA A O 1
ATOM 2784 N N . GLY A 1 367 ? -19.369 18.084 27.179 1.00 87.38 367 GLY A N 1
ATOM 2785 C CA . GLY A 1 367 ? -18.689 18.480 28.412 1.00 87.38 367 GLY A CA 1
ATOM 2786 C C . GLY A 1 367 ? -17.161 18.589 28.281 1.00 87.38 367 GLY A C 1
ATOM 2787 O O . GLY A 1 367 ? -16.572 18.148 27.291 1.00 87.38 367 GLY A O 1
ATOM 2788 N N . PRO A 1 368 ? -16.470 19.170 29.283 1.00 91.12 368 PRO A N 1
ATOM 2789 C CA . PRO A 1 368 ? -15.009 19.192 29.321 1.00 91.12 368 PRO A CA 1
ATOM 2790 C C . PRO A 1 368 ? -14.441 17.768 29.387 1.00 91.12 368 PRO A C 1
ATOM 2792 O O . PRO A 1 368 ? -14.759 17.024 30.313 1.00 91.12 368 PRO A O 1
ATOM 2795 N N . ALA A 1 369 ? -13.556 17.414 28.448 1.00 89.62 369 ALA A N 1
ATOM 2796 C CA . ALA A 1 369 ? -13.095 16.035 28.246 1.00 89.62 369 ALA A CA 1
ATOM 2797 C C . ALA A 1 369 ? -12.596 15.342 29.528 1.00 89.62 369 ALA A C 1
ATOM 2799 O O . ALA A 1 369 ? -13.025 14.234 29.827 1.00 89.62 369 ALA A O 1
ATOM 2800 N N . SER A 1 370 ? -11.749 16.002 30.326 1.00 92.00 370 SER A N 1
ATOM 2801 C CA . SER A 1 370 ? -11.205 15.412 31.560 1.00 92.00 370 SER A CA 1
ATOM 2802 C C . SER A 1 370 ? -12.252 15.223 32.663 1.00 92.00 370 SER A C 1
ATOM 2804 O O . SER A 1 370 ? -12.185 14.256 33.420 1.00 92.00 370 SER A O 1
ATOM 2806 N N . ALA A 1 371 ? -13.226 16.132 32.763 1.00 94.19 371 ALA A N 1
ATOM 2807 C CA . ALA A 1 371 ? -14.303 16.040 33.746 1.00 94.19 371 ALA A CA 1
ATOM 2808 C C . ALA A 1 371 ? -15.307 14.944 33.362 1.00 94.19 371 ALA A C 1
ATOM 2810 O O . ALA A 1 371 ? -15.708 14.151 34.215 1.00 94.19 371 ALA A O 1
ATOM 2811 N N . GLU A 1 372 ? -15.665 14.861 32.079 1.00 94.06 372 GLU A N 1
ATOM 2812 C CA . GLU A 1 372 ? -16.571 13.828 31.571 1.00 94.06 372 GLU A CA 1
ATOM 2813 C C . GLU A 1 372 ? -15.936 12.439 31.582 1.00 94.06 372 GLU A C 1
ATOM 2815 O O . GLU A 1 372 ? -16.621 11.474 31.901 1.00 94.06 372 GLU A O 1
ATOM 2820 N N . GLU A 1 373 ? -14.629 12.315 31.335 1.00 93.75 373 GLU A N 1
ATOM 2821 C CA . GLU A 1 373 ? -13.915 11.044 31.498 1.00 93.75 373 GLU A CA 1
ATOM 2822 C C . GLU A 1 373 ? -13.959 10.563 32.960 1.00 93.75 373 GLU A C 1
ATOM 2824 O O . GLU A 1 373 ? -14.249 9.394 33.230 1.00 93.75 373 GLU A O 1
ATOM 2829 N N . ALA A 1 374 ? -13.727 11.465 33.922 1.00 95.62 374 ALA A N 1
ATOM 2830 C CA . ALA A 1 374 ? -13.807 11.144 35.346 1.00 95.62 374 ALA A CA 1
ATOM 2831 C C . ALA A 1 374 ? -15.231 10.742 35.770 1.00 95.62 374 ALA A C 1
ATOM 2833 O O . ALA A 1 374 ? -15.405 9.771 36.512 1.00 95.62 374 ALA A O 1
ATOM 2834 N N . LEU A 1 375 ? -16.254 11.447 35.271 1.00 96.25 375 LEU A N 1
ATOM 2835 C CA . LEU A 1 375 ? -17.658 11.110 35.512 1.00 96.25 375 LEU A CA 1
ATOM 2836 C C . LEU A 1 375 ? -18.044 9.775 34.873 1.00 96.25 375 LEU A C 1
ATOM 2838 O O . LEU A 1 375 ? -18.653 8.946 35.543 1.00 96.25 375 LEU A O 1
ATOM 2842 N N . ALA A 1 376 ? -17.669 9.532 33.618 1.00 96.06 376 ALA A N 1
ATOM 2843 C CA . ALA A 1 376 ? -17.900 8.266 32.931 1.00 96.06 376 ALA A CA 1
ATOM 2844 C C . ALA A 1 376 ? -17.266 7.101 33.705 1.00 96.06 376 ALA A C 1
ATOM 2846 O O . ALA A 1 376 ? -17.935 6.109 33.994 1.00 96.06 376 ALA A O 1
ATOM 2847 N N . ARG A 1 377 ? -16.018 7.257 34.166 1.00 97.19 377 ARG A N 1
ATOM 2848 C CA . ARG A 1 377 ? -15.352 6.253 35.007 1.00 97.19 377 ARG A CA 1
ATOM 2849 C C . ARG A 1 377 ? -16.129 5.976 36.292 1.00 97.19 377 ARG A C 1
ATOM 2851 O O . ARG A 1 377 ? -16.322 4.819 36.656 1.00 97.19 377 ARG A O 1
ATOM 2858 N N . ALA A 1 378 ? -16.600 7.025 36.964 1.00 97.50 378 ALA A N 1
ATOM 2859 C CA . ALA A 1 378 ? -17.400 6.885 38.176 1.00 97.50 378 ALA A CA 1
ATOM 2860 C C . ALA A 1 378 ? -18.756 6.201 37.911 1.00 97.50 378 ALA A C 1
ATOM 2862 O O . ALA A 1 378 ? -19.197 5.407 38.736 1.00 97.50 378 ALA A O 1
ATOM 2863 N N . ARG A 1 379 ? -19.395 6.461 36.762 1.00 97.94 379 ARG A N 1
ATOM 2864 C CA . ARG A 1 379 ? -20.653 5.819 36.336 1.00 97.94 379 ARG A CA 1
ATOM 2865 C C . ARG A 1 379 ? -20.474 4.323 36.078 1.00 97.94 379 ARG A C 1
ATOM 2867 O O . ARG A 1 379 ? -21.218 3.523 36.638 1.00 97.94 379 ARG A O 1
ATOM 2874 N N . ALA A 1 380 ? -19.459 3.938 35.299 1.00 97.56 380 ALA A N 1
ATOM 2875 C CA . ALA A 1 380 ? -19.135 2.526 35.078 1.00 97.56 380 ALA A CA 1
ATOM 2876 C C . ALA A 1 380 ? -18.797 1.817 36.400 1.00 97.56 380 ALA A C 1
ATOM 2878 O O . ALA A 1 380 ? -19.252 0.701 36.642 1.00 97.56 380 ALA A O 1
ATOM 2879 N N . GLY A 1 381 ? -18.061 2.492 37.291 1.00 97.50 381 GLY A N 1
ATOM 2880 C CA . GLY A 1 381 ? -17.772 1.994 38.635 1.00 97.50 381 GLY A CA 1
ATOM 2881 C C . GLY A 1 381 ? -19.025 1.795 39.492 1.00 97.50 381 GLY A C 1
ATOM 2882 O O . GLY A 1 381 ? -19.129 0.787 40.179 1.00 97.50 381 GLY A O 1
ATOM 2883 N N . ALA A 1 382 ? -20.000 2.706 39.427 1.00 97.81 382 ALA A N 1
ATOM 2884 C CA . ALA A 1 382 ? -21.260 2.571 40.157 1.00 97.81 382 ALA A CA 1
ATOM 2885 C C . ALA A 1 382 ? -22.080 1.359 39.682 1.00 97.81 382 ALA A C 1
ATOM 2887 O O . ALA A 1 382 ? -22.588 0.607 40.512 1.00 97.81 382 ALA A O 1
ATOM 2888 N N . VAL A 1 383 ? -22.158 1.134 38.364 1.00 97.62 383 VAL A N 1
ATOM 2889 C CA . VAL A 1 383 ? -22.808 -0.054 37.779 1.00 97.62 383 VAL A CA 1
ATOM 2890 C C . VAL A 1 383 ? -22.085 -1.336 38.193 1.00 97.62 383 VAL A C 1
ATOM 2892 O O . VAL A 1 383 ? -22.736 -2.291 38.610 1.00 97.62 383 VAL A O 1
ATOM 2895 N N . LEU A 1 384 ? -20.748 -1.350 38.142 1.00 97.31 384 LEU A N 1
ATOM 2896 C CA . LEU A 1 384 ? -19.946 -2.494 38.584 1.00 97.31 384 LEU A CA 1
ATOM 2897 C C . LEU A 1 384 ? -20.203 -2.828 40.057 1.00 97.31 384 LEU A C 1
ATOM 2899 O O . LEU A 1 384 ? -20.514 -3.974 40.372 1.00 97.31 384 LEU A O 1
ATOM 2903 N N . SER A 1 385 ? -20.115 -1.836 40.947 1.00 97.12 385 SER A N 1
ATOM 2904 C CA . SER A 1 385 ? -20.363 -2.025 42.380 1.00 97.12 385 SER A CA 1
ATOM 2905 C C . SER A 1 385 ? -21.762 -2.574 42.641 1.00 97.12 385 SER A C 1
ATOM 2907 O O . SER A 1 385 ? -21.904 -3.535 43.391 1.00 97.12 385 SER A O 1
ATOM 2909 N N . PHE A 1 386 ? -22.782 -2.032 41.967 1.00 97.44 386 PHE A N 1
ATOM 2910 C CA . PHE A 1 386 ? -24.153 -2.515 42.110 1.00 97.44 386 PHE A CA 1
ATOM 2911 C C . PHE A 1 386 ? -24.296 -3.983 41.684 1.00 97.44 386 PHE A C 1
ATOM 2913 O O . PHE A 1 386 ? -24.903 -4.773 42.398 1.00 97.44 386 PHE A O 1
ATOM 2920 N N . LEU A 1 387 ? -23.712 -4.387 40.551 1.00 96.25 387 LEU A N 1
ATOM 2921 C CA . LEU A 1 387 ? -23.776 -5.780 40.090 1.00 96.25 387 LEU A CA 1
ATOM 2922 C C . LEU A 1 387 ? -23.078 -6.748 41.055 1.00 96.25 387 LEU A C 1
ATOM 2924 O O . LEU A 1 387 ? -23.583 -7.845 41.295 1.00 96.25 387 LEU A O 1
ATOM 2928 N N . ILE A 1 388 ? -21.960 -6.328 41.650 1.00 95.81 388 ILE A N 1
ATOM 2929 C CA . ILE A 1 388 ? -21.262 -7.104 42.682 1.00 95.81 388 ILE A CA 1
ATOM 2930 C C . ILE A 1 388 ? -22.136 -7.250 43.933 1.00 95.81 388 ILE A C 1
ATOM 2932 O O . ILE A 1 388 ? -22.222 -8.342 44.492 1.00 95.81 388 ILE A O 1
ATOM 2936 N N . GLU A 1 389 ? -22.827 -6.187 44.352 1.00 96.19 389 GLU A N 1
ATOM 2937 C CA . GLU A 1 389 ? -23.781 -6.230 45.469 1.00 96.19 389 GLU A CA 1
ATOM 2938 C C . GLU A 1 389 ? -24.967 -7.168 45.191 1.00 96.19 389 GLU A C 1
ATOM 2940 O O . GLU A 1 389 ? -25.449 -7.831 46.109 1.00 96.19 389 GLU A O 1
ATOM 2945 N N . GLN A 1 390 ? -25.391 -7.294 43.927 1.00 96.00 390 GLN A N 1
ATOM 2946 C CA . GLN A 1 390 ? -26.388 -8.285 43.490 1.00 96.00 390 GLN A CA 1
ATOM 2947 C C . GLN A 1 390 ? -25.825 -9.719 43.383 1.00 96.00 390 GLN A C 1
ATOM 2949 O O . GLN A 1 390 ? -26.556 -10.648 43.039 1.00 96.00 390 GLN A O 1
ATOM 2954 N N . GLY A 1 391 ? -24.539 -9.924 43.684 1.00 94.44 391 GLY A N 1
ATOM 2955 C CA . GLY A 1 391 ? -23.882 -11.231 43.713 1.00 94.44 391 GLY A CA 1
ATOM 2956 C C . GLY A 1 391 ? -23.255 -11.678 42.391 1.00 94.44 391 GLY A C 1
ATOM 2957 O O . GLY A 1 391 ? -22.791 -12.817 42.308 1.00 94.44 391 GLY A O 1
ATOM 2958 N N . VAL A 1 392 ? -23.224 -10.826 41.358 1.00 94.00 392 VAL A N 1
ATOM 2959 C CA . VAL A 1 392 ? -22.599 -11.163 40.068 1.00 94.00 392 VAL A CA 1
ATOM 2960 C C . VAL A 1 392 ? -21.078 -11.333 40.258 1.00 94.00 392 VAL A C 1
ATOM 2962 O O . VAL A 1 392 ? -20.445 -10.472 40.877 1.00 94.00 392 VAL A O 1
ATOM 2965 N N . PRO A 1 393 ? -20.457 -12.419 39.749 1.00 90.56 393 PRO A N 1
ATOM 2966 C CA . PRO A 1 393 ? -19.021 -12.649 39.907 1.00 90.56 393 PRO A CA 1
ATOM 2967 C C . PRO A 1 393 ? -18.168 -11.542 39.270 1.00 90.56 393 PRO A C 1
ATOM 2969 O O . PRO A 1 393 ? -18.268 -11.291 38.075 1.00 90.56 393 PRO A O 1
ATOM 2972 N N . SER A 1 394 ? -17.260 -10.935 40.040 1.00 91.12 394 SER A N 1
ATOM 2973 C CA . SER A 1 394 ? -16.418 -9.816 39.580 1.00 91.12 394 SER A CA 1
ATOM 2974 C C . SER A 1 394 ? -15.142 -10.220 38.833 1.00 91.12 394 SER A C 1
ATOM 2976 O O . SER A 1 394 ? -14.437 -9.350 38.327 1.00 91.12 394 SER A O 1
ATOM 2978 N N . ALA A 1 395 ? -14.815 -11.516 38.780 1.00 87.25 395 ALA A N 1
ATOM 2979 C CA . ALA A 1 395 ? -13.487 -12.004 38.397 1.00 87.25 395 ALA A CA 1
ATOM 2980 C C . ALA A 1 395 ? -13.033 -11.595 36.980 1.00 87.25 395 ALA A C 1
ATOM 2982 O O . ALA A 1 395 ? -11.833 -11.450 36.763 1.00 87.25 395 ALA A O 1
ATOM 2983 N N . ASP A 1 396 ? -13.964 -11.384 36.041 1.00 90.56 396 ASP A N 1
ATOM 2984 C CA . ASP A 1 396 ? -13.667 -10.883 34.687 1.00 90.56 396 ASP A CA 1
ATOM 2985 C C . ASP A 1 396 ? -14.616 -9.743 34.267 1.00 90.56 396 ASP A C 1
ATOM 2987 O O . ASP A 1 396 ? -15.004 -9.613 33.105 1.00 90.56 396 ASP A O 1
ATOM 2991 N N . MET A 1 397 ? -15.004 -8.897 35.231 1.00 94.00 397 MET A N 1
ATOM 2992 C CA . MET A 1 397 ? -15.773 -7.676 34.981 1.00 94.00 397 MET A CA 1
ATOM 2993 C C . MET A 1 397 ? -14.858 -6.449 34.971 1.00 94.00 397 MET A C 1
ATOM 2995 O O . MET A 1 397 ? -14.138 -6.200 35.935 1.00 94.00 397 MET A O 1
ATOM 2999 N N . ASN A 1 398 ? -14.922 -5.641 33.912 1.00 95.19 398 ASN A N 1
ATOM 3000 C CA . ASN A 1 398 ? -14.085 -4.450 33.765 1.00 95.19 398 ASN A CA 1
ATOM 3001 C C . ASN A 1 398 ? -14.929 -3.200 33.523 1.00 95.19 398 ASN A C 1
ATOM 3003 O O . ASN A 1 398 ? -15.670 -3.128 32.547 1.00 95.19 398 ASN A O 1
ATOM 3007 N N . ALA A 1 399 ? -14.774 -2.193 34.382 1.00 96.19 399 ALA A N 1
ATOM 3008 C CA . ALA A 1 399 ? -15.325 -0.860 34.160 1.00 96.19 399 ALA A CA 1
ATOM 3009 C C . ALA A 1 399 ? -14.356 -0.036 33.298 1.00 96.19 399 ALA A C 1
ATOM 3011 O O . ALA A 1 399 ? -13.212 0.194 33.695 1.00 96.19 399 ALA A O 1
ATOM 3012 N N . VAL A 1 400 ? -14.809 0.412 32.128 1.00 9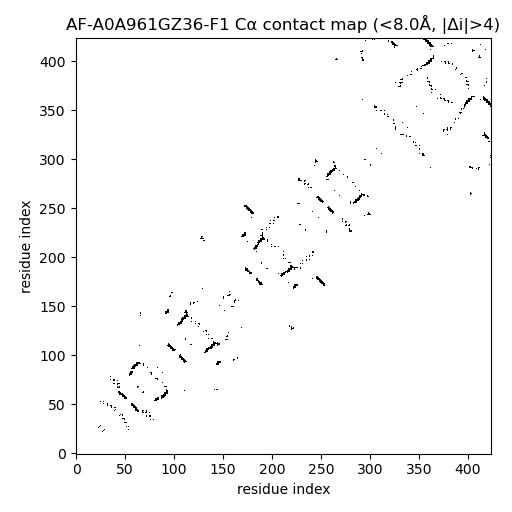6.00 400 VAL A N 1
ATOM 3013 C CA . VAL A 1 400 ? -13.996 1.165 31.163 1.00 96.00 400 VAL A CA 1
ATOM 3014 C C . VAL A 1 400 ? -14.709 2.437 30.717 1.00 96.00 400 VAL A C 1
ATOM 3016 O O . VAL A 1 400 ? -15.935 2.540 30.759 1.00 96.00 400 VAL A O 1
ATOM 3019 N N . VAL A 1 401 ? -13.925 3.421 30.285 1.00 95.56 401 VAL A N 1
ATOM 3020 C CA . VAL A 1 401 ? -14.444 4.641 29.660 1.00 95.56 401 VAL A CA 1
ATOM 3021 C C . VAL A 1 401 ? -14.284 4.506 28.158 1.00 95.56 401 VAL A C 1
ATOM 3023 O O . VAL A 1 401 ? -13.206 4.145 27.686 1.00 95.56 401 VAL A O 1
ATOM 3026 N N . PHE A 1 402 ? -15.354 4.773 27.421 1.00 94.94 402 PHE A N 1
ATOM 3027 C CA . PHE A 1 402 ? -15.332 4.770 25.968 1.00 94.94 402 PHE A CA 1
ATOM 3028 C C . PHE A 1 402 ? -14.949 6.129 25.397 1.00 94.94 402 PHE A C 1
ATOM 3030 O O . PHE A 1 402 ? -15.119 7.171 26.031 1.00 94.94 402 PHE A O 1
ATOM 3037 N N . ASP A 1 403 ? -14.396 6.104 24.187 1.00 92.06 403 ASP A N 1
ATOM 3038 C CA . ASP A 1 403 ? -13.993 7.309 23.483 1.00 92.06 403 ASP A CA 1
ATOM 3039 C C . ASP A 1 403 ? -15.234 8.098 23.027 1.00 92.06 403 ASP A C 1
ATOM 3041 O O . ASP A 1 403 ? -16.220 7.515 22.563 1.00 92.06 403 ASP A O 1
ATOM 3045 N N . PRO A 1 404 ? -15.199 9.440 23.103 1.00 90.12 404 PRO A N 1
ATOM 3046 C CA . PRO A 1 404 ? -16.316 10.269 22.679 1.00 90.12 404 PRO A CA 1
ATOM 3047 C C . PRO A 1 404 ? -16.488 10.227 21.155 1.00 90.12 404 PRO A C 1
ATOM 3049 O O . PRO A 1 404 ? -15.627 10.680 20.384 1.00 90.12 404 PRO A O 1
ATOM 3052 N N . VAL A 1 405 ? -17.653 9.752 20.721 1.00 89.31 405 VAL A N 1
ATOM 3053 C CA . VAL A 1 405 ? -18.074 9.757 19.315 1.00 89.31 405 VAL A CA 1
ATOM 3054 C C . VAL A 1 405 ? -18.898 11.023 19.025 1.00 89.31 405 VAL A C 1
ATOM 3056 O O . VAL A 1 405 ? -19.759 11.383 19.831 1.00 89.31 405 VAL A O 1
ATOM 3059 N N . PRO A 1 406 ? -18.657 11.737 17.906 1.00 84.31 406 PRO A N 1
ATOM 3060 C CA . PRO A 1 406 ? -19.445 12.916 17.544 1.00 84.31 406 PRO A CA 1
ATOM 3061 C C . PRO A 1 406 ? -20.939 12.602 17.396 1.00 84.31 406 PRO A C 1
ATOM 3063 O O . PRO A 1 406 ? -21.308 11.612 16.758 1.00 84.31 406 PRO A O 1
ATOM 3066 N N . ALA A 1 407 ? -21.796 13.482 17.920 1.00 82.12 407 ALA A N 1
ATOM 3067 C CA . ALA A 1 407 ? -23.247 13.355 17.796 1.00 82.12 407 ALA A CA 1
ATOM 3068 C C . ALA A 1 407 ? -23.686 13.271 16.321 1.00 82.12 407 ALA A C 1
ATOM 3070 O O . ALA A 1 407 ? -23.170 13.997 15.471 1.00 82.12 407 ALA A O 1
ATOM 3071 N N . GLY A 1 408 ? -24.638 12.382 16.021 1.00 79.25 408 GLY A N 1
ATOM 3072 C CA . GLY A 1 408 ? -25.130 12.139 14.659 1.00 79.25 408 GLY A CA 1
ATOM 3073 C C . GLY A 1 408 ? -24.296 11.152 13.833 1.00 79.25 408 GLY A C 1
ATOM 3074 O O . GLY A 1 408 ? -24.701 10.806 12.725 1.00 79.25 408 GLY A O 1
ATOM 3075 N N . SER A 1 409 ? -23.167 10.662 14.357 1.00 83.69 409 SER A N 1
ATOM 3076 C CA . SER A 1 409 ? -22.432 9.555 13.728 1.00 83.69 409 SER A CA 1
ATOM 3077 C C . SER A 1 409 ? -23.216 8.242 13.877 1.00 83.69 409 SER A C 1
ATOM 3079 O O . SER A 1 409 ? -23.825 8.037 14.926 1.00 83.69 409 SER A O 1
ATOM 3081 N N . PRO A 1 410 ? -23.154 7.306 12.909 1.00 82.69 410 PRO A N 1
ATOM 3082 C CA . PRO A 1 410 ? -23.852 6.016 13.006 1.00 82.69 410 PRO A CA 1
ATOM 3083 C C . PRO A 1 410 ? -23.486 5.186 14.244 1.00 82.69 410 PRO A C 1
ATOM 3085 O O . PRO A 1 410 ? -24.288 4.388 14.710 1.00 82.69 410 PRO A O 1
ATOM 3088 N N . SER A 1 411 ? -22.274 5.379 14.768 1.00 84.75 411 SER A N 1
ATOM 3089 C CA . SER A 1 411 ? -21.739 4.672 15.936 1.00 84.75 411 SER A CA 1
ATOM 3090 C C . SER A 1 411 ? -21.808 5.493 17.227 1.00 84.75 411 SER A C 1
ATOM 3092 O O . SER A 1 411 ? -21.203 5.110 18.226 1.00 84.75 411 SER A O 1
ATOM 3094 N N . ALA A 1 412 ? -22.484 6.647 17.210 1.00 83.69 412 ALA A N 1
ATOM 3095 C CA . ALA A 1 412 ? -22.713 7.417 18.423 1.00 83.69 412 ALA A CA 1
ATOM 3096 C C . ALA A 1 412 ? -23.697 6.670 19.340 1.00 83.69 412 ALA A C 1
ATOM 3098 O O . ALA A 1 412 ? -24.652 6.067 18.841 1.00 83.69 412 ALA A O 1
ATOM 3099 N N . PRO A 1 413 ? -23.505 6.725 20.669 1.00 82.56 413 PRO A N 1
ATOM 3100 C CA . PRO A 1 413 ? -24.464 6.142 21.595 1.00 82.56 413 PRO A CA 1
ATOM 3101 C C . PRO A 1 413 ? -25.834 6.804 21.423 1.00 82.56 413 PRO A C 1
ATOM 3103 O O . PRO A 1 413 ? -25.931 8.015 21.210 1.00 82.56 413 PRO A O 1
ATOM 3106 N N . ALA A 1 414 ? -26.900 6.011 21.561 1.00 81.25 414 ALA A N 1
ATOM 3107 C CA . ALA A 1 414 ? -28.272 6.504 21.438 1.00 81.25 414 ALA A CA 1
ATOM 3108 C C . ALA A 1 414 ? -28.596 7.598 22.471 1.00 81.25 414 ALA A C 1
ATOM 3110 O O . ALA A 1 414 ? -29.370 8.513 22.188 1.00 81.25 414 ALA A O 1
ATOM 3111 N N . VAL A 1 415 ? -27.989 7.513 23.660 1.00 84.75 415 VAL A N 1
ATOM 3112 C CA . VAL A 1 415 ? -28.168 8.472 24.754 1.00 84.75 415 VAL A CA 1
ATOM 3113 C C . VAL A 1 415 ? -26.796 8.846 25.329 1.00 84.75 415 VAL A C 1
ATOM 3115 O O . VAL A 1 415 ? -26.034 7.944 25.687 1.00 84.75 415 VAL A O 1
ATOM 3118 N N . PRO A 1 416 ? -26.448 10.142 25.449 1.00 84.56 416 PRO A N 1
ATOM 3119 C CA . PRO A 1 416 ? -25.216 10.560 26.115 1.00 84.56 416 PRO A CA 1
ATOM 3120 C C . PRO A 1 416 ? -25.298 10.296 27.622 1.00 84.56 416 PRO A C 1
ATOM 3122 O O . PRO A 1 416 ? -26.391 10.280 28.191 1.00 84.56 416 PRO A O 1
ATOM 3125 N N . ARG A 1 417 ? -24.142 10.193 28.294 1.00 90.50 417 ARG A N 1
ATOM 3126 C CA . ARG A 1 417 ? -24.052 9.938 29.750 1.00 90.50 417 ARG A CA 1
ATOM 3127 C C . ARG A 1 417 ? -24.676 8.598 30.135 1.00 90.50 417 ARG A C 1
ATOM 3129 O O . ARG A 1 417 ? -25.365 8.480 31.148 1.00 90.50 417 ARG A O 1
ATOM 3136 N N . SER A 1 418 ? -24.451 7.604 29.294 1.00 94.12 418 SER A N 1
ATOM 3137 C CA . SER A 1 418 ? -24.977 6.265 29.472 1.00 94.12 418 SER A CA 1
ATOM 3138 C C . SER A 1 418 ? -23.875 5.269 29.803 1.00 94.12 418 SER A C 1
ATOM 3140 O O . SER A 1 418 ? -22.690 5.521 29.573 1.00 94.12 418 SER A O 1
ATOM 3142 N N . VAL A 1 419 ? -24.275 4.139 30.369 1.00 96.25 419 VAL A N 1
ATOM 3143 C CA . VAL A 1 419 ? -23.431 2.965 30.553 1.00 96.25 419 VAL A CA 1
ATOM 3144 C C . VAL A 1 419 ? -24.072 1.798 29.824 1.00 96.25 419 VAL A C 1
ATOM 3146 O O . VAL A 1 419 ? -25.269 1.552 29.968 1.00 96.25 419 VAL A O 1
ATOM 3149 N N . GLU A 1 420 ? -23.261 1.074 29.068 1.00 95.00 420 GLU A N 1
ATOM 3150 C CA . GLU A 1 420 ? -23.648 -0.160 28.398 1.00 95.00 420 GLU A CA 1
ATOM 3151 C C . GLU A 1 420 ? -22.823 -1.341 28.909 1.00 95.00 420 GLU A C 1
ATOM 3153 O O . GLU A 1 420 ? -21.714 -1.187 29.433 1.00 95.00 420 GLU A O 1
ATOM 3158 N N . LEU A 1 421 ? -23.395 -2.532 28.778 1.00 94.56 421 LEU A N 1
ATOM 3159 C CA . LEU A 1 421 ? -22.797 -3.785 29.210 1.00 94.56 421 LEU A CA 1
ATOM 3160 C C . LEU A 1 421 ? -22.524 -4.634 27.967 1.00 94.56 421 LEU A C 1
ATOM 3162 O O . LEU A 1 421 ? -23.450 -4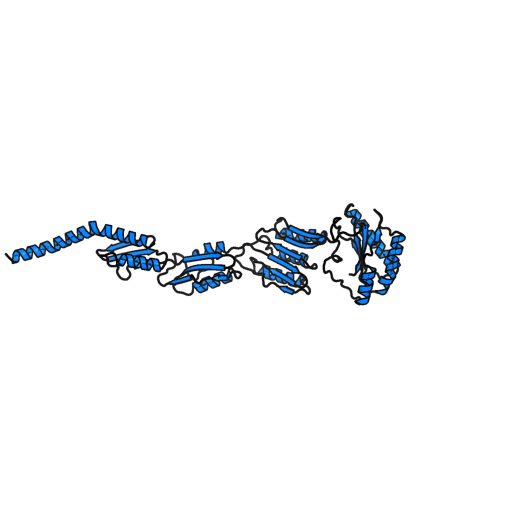.988 27.241 1.00 94.56 421 LEU A O 1
ATOM 3166 N N . LEU A 1 422 ? -21.260 -4.977 27.734 1.00 93.44 422 LEU A N 1
ATOM 3167 C CA . LEU A 1 422 ? -20.816 -5.768 26.588 1.00 93.44 422 LEU A CA 1
ATOM 3168 C C . LEU A 1 422 ? -20.146 -7.054 27.063 1.00 93.44 422 LEU A C 1
ATOM 3170 O O . LEU A 1 422 ? -19.447 -7.071 28.074 1.00 93.44 422 LEU A O 1
ATOM 3174 N N . ILE A 1 423 ? -20.336 -8.134 26.312 1.00 92.44 423 ILE A N 1
ATOM 3175 C CA . ILE A 1 423 ? -19.648 -9.403 26.562 1.00 92.44 423 ILE A CA 1
ATOM 3176 C C . ILE A 1 423 ? -18.259 -9.322 25.921 1.00 92.44 423 ILE A C 1
ATOM 3178 O O . ILE A 1 423 ? -18.134 -8.883 24.775 1.00 92.44 423 ILE A O 1
ATOM 3182 N N . LYS A 1 424 ? -17.238 -9.730 26.673 1.00 87.00 424 LYS A N 1
ATOM 3183 C CA . LYS A 1 424 ? -15.829 -9.713 26.261 1.00 87.00 424 LYS A CA 1
ATOM 3184 C C . LYS A 1 424 ? -15.477 -10.859 25.317 1.00 87.00 424 LYS A C 1
ATOM 3186 O O . LYS A 1 424 ? -15.971 -11.988 25.533 1.00 87.00 424 LYS A O 1
#

Solvent-accessible surface area (backbone atoms only — not comparable to full-atom values): 22931 Å² total; per-residue (Å²): 116,73,66,64,54,51,55,51,49,65,57,46,49,61,51,51,51,50,53,51,52,50,49,41,60,68,62,47,45,59,53,52,50,50,51,49,47,47,50,30,46,77,39,53,30,44,81,60,45,73,51,75,58,93,49,38,36,32,39,33,30,39,20,82,40,73,68,36,40,51,50,27,53,52,57,51,66,70,42,79,82,44,40,72,47,93,87,31,69,52,59,36,22,54,43,45,71,48,70,47,81,53,96,58,36,39,42,35,36,37,39,32,44,72,72,67,58,72,60,51,52,52,50,52,49,43,69,52,38,74,82,46,47,79,43,55,86,55,50,44,67,38,84,65,30,37,73,50,90,93,64,63,85,77,84,49,86,86,32,78,77,43,42,70,52,54,63,69,65,49,39,66,25,29,43,37,39,40,32,53,82,60,39,33,44,32,32,40,38,31,40,41,60,67,50,54,54,49,46,52,51,42,46,58,68,40,38,72,91,34,48,76,42,54,87,60,44,45,57,24,82,47,26,39,84,47,73,50,70,40,53,71,44,38,43,55,32,50,38,65,67,51,60,49,76,39,54,36,37,41,37,32,42,76,85,53,43,39,36,38,39,31,72,32,31,65,67,52,49,54,50,50,55,58,40,42,34,77,17,44,74,67,49,69,71,48,75,54,61,49,57,26,35,43,78,86,66,38,62,84,58,72,68,74,5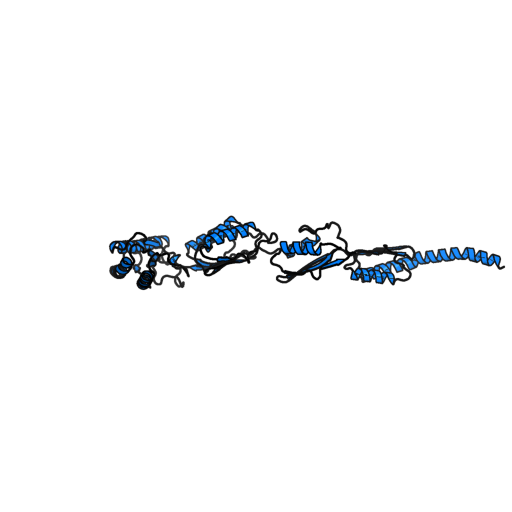6,81,59,57,69,71,57,47,51,55,47,48,62,67,40,60,90,48,68,45,72,43,58,88,100,48,45,64,77,47,76,66,50,47,53,56,54,56,70,47,44,63,61,56,46,71,57,41,85,61,45,38,35,34,29,36,5,37,31,41,75,88,50,61,67,73,61,24,49,53,40,16,40,43,33,14,44,44,54,50,52,51,42,44,74,72,64,34,68,62,90,43,53,43,64,38,65,36,40,70,40,61,86,89,43,94,55,31,72,96,57,71,36,22,32,38,64,42,72,57